Protein AF-A0AAE1Z0Z4-F1 (afdb_monomer_lite)

Radius of gyration: 31.15 Å; chains: 1; bounding box: 117×106×68 Å

pLDDT: mean 84.66, std 21.41, range [21.59, 98.94]

Secondary structure (DSSP, 8-state):
------------------------------------PPPPHHHHHHTTSTTTTTTGGGGGG---SGGGG--TTTTSEEEEE-B----SSSPPTTBHHHHHH-SS-EEEEESS-EEE--SS-EE--SSEEEE-TTS-EEEESS--EEEES-EEEEEES-EEES--PPPSEEEEEETTEEEEE------SEEEES-EEEEEES-EEE--SSEEEEEETT-EEEEEES-EEESEEEEEEE-S-TT-GGGGG-EEEEES-EE-SSEEE-TTEEESSEEEEES-EEE--SS-SEEEESS-EEEEES-EEE--S-GGG-BSEEES-SSSGGGS-EEEES-EEETT-B---B--S-------TTT---PPPGGGHHHHTTT-S-------HHHHTTSPPPPPPPPPP---------------------S--SS-PPPHHHHHHHHHHHHTTT-HHHHHHHHHHTGGGS-HHHHHHHHHHHHHTT-HHHHHHHHHHHHTSTT----HHHHHHHHHHHHHTT-HHHHHHHHHHHHHTT----HHHHHHHHHHHHHHS-HHHHHHHHHHHHTSSSPPPHHHHHHHHHHTTT-HHHHHHHHHHHHHH-TTS------GGG----

Organism: NCBI:txid300844

Structure (mmCIF, N/CA/C/O backbone):
data_AF-A0AAE1Z0Z4-F1
#
_entry.id   AF-A0AAE1Z0Z4-F1
#
loop_
_atom_site.group_PDB
_atom_site.id
_atom_site.type_symbol
_atom_site.label_atom_id
_atom_site.label_alt_id
_atom_site.label_comp_id
_atom_site.label_asym_id
_atom_site.label_entity_id
_atom_site.label_seq_id
_atom_site.pdbx_PDB_ins_code
_atom_site.Cartn_x
_atom_site.Cartn_y
_atom_site.Cartn_z
_atom_site.occupancy
_atom_site.B_iso_or_equiv
_atom_site.auth_seq_id
_atom_site.auth_comp_id
_atom_site.auth_asym_id
_atom_site.auth_atom_id
_atom_site.pdbx_PDB_model_num
ATOM 1 N N . MET A 1 1 ? 76.961 -35.477 -26.055 1.00 37.56 1 MET A N 1
ATOM 2 C CA . MET A 1 1 ? 76.107 -35.063 -24.919 1.00 37.56 1 MET A CA 1
ATOM 3 C C . MET A 1 1 ? 74.680 -35.494 -25.215 1.00 37.56 1 MET A C 1
ATOM 5 O O . MET A 1 1 ? 74.337 -35.605 -26.381 1.00 37.56 1 MET A O 1
ATOM 9 N N . ALA A 1 2 ? 73.952 -35.851 -24.161 1.00 36.44 2 ALA A N 1
ATOM 10 C CA . ALA A 1 2 ? 72.811 -36.762 -24.124 1.00 36.44 2 ALA A CA 1
ATOM 11 C C . ALA A 1 2 ? 71.710 -36.605 -25.200 1.00 36.44 2 ALA A C 1
ATOM 13 O O . ALA A 1 2 ? 71.249 -35.521 -25.535 1.00 36.44 2 ALA A O 1
ATOM 14 N N . SER A 1 3 ? 71.317 -37.786 -25.660 1.00 28.14 3 SER A N 1
ATOM 15 C CA . SER A 1 3 ? 70.206 -38.280 -26.480 1.00 28.14 3 SER A CA 1
ATOM 16 C C . SER A 1 3 ? 68.853 -38.344 -25.705 1.00 28.14 3 SER A C 1
ATOM 18 O O . SER A 1 3 ? 68.892 -38.197 -24.486 1.00 28.14 3 SER A O 1
ATOM 20 N N . PRO A 1 4 ? 67.709 -38.816 -26.271 1.00 47.81 4 PRO A N 1
ATOM 21 C CA . PRO A 1 4 ? 67.048 -38.516 -27.563 1.00 47.81 4 PRO A CA 1
ATOM 22 C C . PRO A 1 4 ? 65.459 -38.517 -27.434 1.00 47.81 4 PRO A C 1
ATOM 24 O O . PRO A 1 4 ? 64.993 -37.959 -26.444 1.00 47.81 4 PRO A O 1
ATOM 27 N N . PRO A 1 5 ? 64.585 -39.014 -28.368 1.00 60.47 5 PRO A N 1
ATOM 28 C CA . PRO A 1 5 ? 63.477 -38.225 -28.962 1.00 60.47 5 PRO A CA 1
ATOM 29 C C . PRO A 1 5 ? 62.092 -38.968 -29.081 1.00 60.47 5 PRO A C 1
ATOM 31 O O . PRO A 1 5 ? 61.876 -39.993 -28.449 1.00 60.47 5 PRO A O 1
ATOM 34 N N . CYS A 1 6 ? 61.220 -38.490 -29.993 1.00 30.12 6 CYS A N 1
ATOM 35 C CA . CYS A 1 6 ? 60.238 -39.229 -30.836 1.00 30.12 6 CYS A CA 1
ATOM 36 C C . CYS A 1 6 ? 58.808 -39.619 -30.346 1.00 30.12 6 CYS A C 1
ATOM 38 O O . CYS A 1 6 ? 58.593 -40.259 -29.327 1.00 30.12 6 CYS A O 1
ATOM 40 N N . LEU A 1 7 ? 57.842 -39.267 -31.215 1.00 31.28 7 LEU A N 1
ATOM 41 C CA . LEU A 1 7 ? 56.470 -39.787 -31.463 1.00 31.28 7 LEU A CA 1
ATOM 42 C C . LEU A 1 7 ? 56.494 -41.253 -32.016 1.00 31.28 7 LEU A C 1
ATOM 44 O O . LEU A 1 7 ? 57.595 -41.699 -32.338 1.00 31.28 7 LEU A O 1
ATOM 48 N N . PRO A 1 8 ? 55.380 -41.936 -32.418 1.00 56.66 8 PRO A N 1
ATOM 49 C CA . PRO A 1 8 ? 53.985 -42.083 -31.919 1.00 56.66 8 PRO A CA 1
ATOM 50 C C . PRO A 1 8 ? 53.390 -43.547 -32.012 1.00 56.66 8 PRO A C 1
ATOM 52 O O . PRO A 1 8 ? 54.039 -44.454 -32.508 1.00 56.66 8 PRO A O 1
ATOM 55 N N . LEU A 1 9 ? 52.094 -43.712 -31.650 1.00 31.94 9 LEU A N 1
ATOM 56 C CA . LEU A 1 9 ? 51.040 -44.623 -32.207 1.00 31.94 9 LEU A CA 1
ATOM 57 C C . LEU A 1 9 ? 51.039 -46.181 -32.012 1.00 31.94 9 LEU A C 1
ATOM 59 O O . LEU A 1 9 ? 51.940 -46.886 -32.437 1.00 31.94 9 LEU A O 1
ATOM 63 N N . ILE A 1 10 ? 49.857 -46.673 -31.566 1.00 34.03 10 ILE A N 1
ATOM 64 C CA . ILE A 1 10 ? 49.138 -47.945 -31.894 1.00 34.03 10 ILE A CA 1
ATOM 65 C C . ILE A 1 10 ? 49.687 -49.268 -31.294 1.00 34.03 10 ILE A C 1
ATOM 67 O O . ILE A 1 10 ? 50.792 -49.685 -31.598 1.00 34.03 10 ILE A O 1
ATOM 71 N N . THR A 1 11 ? 48.902 -50.039 -30.515 1.00 30.62 11 THR A N 1
ATOM 72 C CA . THR A 1 11 ? 47.988 -51.115 -30.989 1.00 30.62 11 THR A CA 1
ATOM 73 C C . THR A 1 11 ? 47.222 -51.795 -29.838 1.00 30.62 11 THR A C 1
ATOM 75 O O . THR A 1 11 ? 47.551 -51.691 -28.664 1.00 30.62 11 THR A O 1
ATOM 78 N N . LEU A 1 12 ? 46.149 -52.450 -30.262 1.00 32.25 12 LEU A N 1
ATOM 79 C CA . LEU A 1 12 ? 44.933 -52.942 -29.639 1.00 32.25 12 LEU A CA 1
ATOM 80 C C . LEU A 1 12 ? 45.045 -54.365 -29.035 1.00 32.25 12 LEU A C 1
ATOM 82 O O . LEU A 1 12 ? 45.770 -55.194 -29.566 1.00 32.25 12 LEU A O 1
ATOM 86 N N . CYS A 1 13 ? 44.191 -54.629 -28.035 1.00 32.25 13 CYS A N 1
ATOM 87 C CA . CYS A 1 13 ? 43.467 -55.877 -27.710 1.00 32.25 13 CYS A CA 1
ATOM 88 C C . CYS A 1 13 ? 44.189 -57.236 -27.615 1.00 32.25 13 CYS A C 1
ATOM 90 O O . CYS A 1 13 ? 44.696 -57.761 -28.598 1.00 32.25 13 CYS A O 1
ATOM 92 N N . LEU A 1 14 ? 43.911 -57.941 -26.510 1.00 30.34 14 LEU A N 1
ATOM 93 C CA . LEU A 1 14 ? 43.464 -59.336 -26.581 1.00 30.34 14 LEU A CA 1
ATOM 94 C C . LEU A 1 14 ? 42.363 -59.610 -25.546 1.00 30.34 14 LEU A C 1
ATOM 96 O O . LEU A 1 14 ? 42.451 -59.259 -24.373 1.00 30.34 14 LEU A O 1
ATOM 100 N N . ILE A 1 15 ? 41.296 -60.184 -26.088 1.00 37.72 15 ILE A N 1
ATOM 101 C CA . ILE A 1 15 ? 39.988 -60.522 -25.535 1.00 37.72 15 ILE A CA 1
ATOM 102 C C . ILE A 1 15 ? 40.049 -61.947 -24.975 1.00 37.72 15 ILE A C 1
ATOM 104 O O . ILE A 1 15 ? 40.681 -62.797 -25.595 1.00 37.72 15 ILE A O 1
ATOM 108 N N . LEU A 1 16 ? 39.293 -62.249 -23.913 1.00 30.61 16 LEU A N 1
ATOM 109 C CA . LEU A 1 16 ? 38.557 -63.518 -23.851 1.00 30.61 16 LEU A CA 1
ATOM 110 C C . LEU A 1 16 ? 37.320 -63.410 -22.953 1.00 30.61 16 LEU A C 1
ATOM 112 O O . LEU A 1 16 ? 37.376 -63.047 -21.783 1.00 30.61 16 LEU A O 1
ATOM 116 N N . VAL A 1 17 ? 36.195 -63.697 -23.602 1.00 39.94 17 VAL A N 1
ATOM 117 C CA . VAL A 1 17 ? 34.806 -63.677 -23.149 1.00 39.94 17 VAL A CA 1
ATOM 118 C C . VAL A 1 17 ? 34.361 -65.116 -22.899 1.00 39.94 17 VAL A C 1
ATOM 120 O O . VAL A 1 17 ? 34.652 -65.990 -23.709 1.00 39.94 17 VAL A O 1
ATOM 123 N N . SER A 1 18 ? 33.595 -65.345 -21.835 1.00 31.91 18 SER A N 1
ATOM 124 C CA . SER A 1 18 ? 32.451 -66.281 -21.745 1.00 31.91 18 SER A CA 1
ATOM 125 C C . SER A 1 18 ? 31.929 -66.233 -20.299 1.00 31.91 18 SER A C 1
ATOM 127 O O . SER A 1 18 ? 32.718 -66.084 -19.378 1.00 31.91 18 SER A O 1
ATOM 129 N N . SER A 1 19 ? 30.645 -66.298 -19.959 1.00 29.97 19 SER A N 1
ATOM 130 C CA . SER A 1 19 ? 29.385 -66.338 -20.700 1.00 29.97 19 SER A CA 1
ATOM 131 C C . SER A 1 19 ? 28.247 -66.092 -19.693 1.00 29.97 19 SER A C 1
ATOM 133 O O . SER A 1 19 ? 28.230 -66.706 -18.633 1.00 29.97 19 SER A O 1
ATOM 135 N N . LEU A 1 20 ? 27.310 -65.215 -20.063 1.00 34.62 20 LEU A N 1
ATOM 136 C CA . LEU A 1 20 ? 25.864 -65.221 -19.780 1.00 34.62 20 LEU A CA 1
ATOM 137 C C . LEU A 1 20 ? 25.326 -65.801 -18.452 1.00 34.62 20 LEU A C 1
ATOM 139 O O . LEU A 1 20 ? 25.150 -67.006 -18.327 1.00 34.62 20 LEU A O 1
ATOM 143 N N . SER A 1 21 ? 24.760 -64.918 -17.623 1.00 28.61 21 SER A N 1
ATOM 144 C CA . SER A 1 21 ? 23.337 -65.006 -17.243 1.00 28.61 21 SER A CA 1
ATOM 145 C C . SER A 1 21 ? 22.847 -63.704 -16.600 1.00 28.61 21 SER A C 1
ATOM 147 O O . SER A 1 21 ? 23.517 -63.109 -15.765 1.00 28.61 21 SER A O 1
ATOM 149 N N . LYS A 1 22 ? 21.662 -63.280 -17.042 1.00 34.66 22 LYS A N 1
ATOM 150 C CA . LYS A 1 22 ? 20.867 -62.116 -16.633 1.00 34.66 22 LYS A CA 1
ATOM 151 C C . LYS A 1 22 ? 20.908 -61.857 -15.117 1.00 34.66 22 LYS A C 1
ATOM 153 O O . LYS A 1 22 ? 20.385 -62.668 -14.360 1.00 34.66 22 LYS A O 1
ATOM 158 N N . LEU A 1 23 ? 21.391 -60.685 -14.699 1.00 27.19 23 LEU A N 1
ATOM 159 C CA . LEU A 1 23 ? 20.916 -60.062 -13.463 1.00 27.19 23 LEU A CA 1
ATOM 160 C C . LEU A 1 23 ? 19.936 -58.958 -13.845 1.00 27.19 23 LEU A C 1
ATOM 162 O O . LEU A 1 23 ? 20.295 -57.921 -14.397 1.00 27.19 23 LEU A O 1
ATOM 166 N N . THR A 1 24 ? 18.670 -59.249 -13.589 1.00 30.38 24 THR A N 1
ATOM 167 C CA . THR A 1 24 ? 17.583 -58.288 -13.479 1.00 30.38 24 THR A CA 1
ATOM 168 C C . THR A 1 24 ? 18.028 -57.094 -12.634 1.00 30.38 24 THR A C 1
ATOM 170 O O . THR A 1 24 ? 18.335 -57.257 -11.454 1.00 30.38 24 THR A O 1
ATOM 173 N N . LEU A 1 25 ? 18.036 -55.898 -13.227 1.00 30.16 25 LEU A N 1
ATOM 174 C CA . LEU A 1 25 ? 17.947 -54.644 -12.483 1.00 30.16 25 LEU A CA 1
ATOM 175 C C . LEU A 1 25 ? 16.568 -54.628 -11.817 1.00 30.16 25 LEU A C 1
ATOM 177 O O . LEU A 1 25 ? 15.576 -54.237 -12.423 1.00 30.16 25 LEU A O 1
ATOM 181 N N . ALA A 1 26 ? 16.504 -55.168 -10.603 1.00 30.86 26 ALA A N 1
ATOM 182 C CA . ALA A 1 26 ? 15.385 -54.951 -9.712 1.00 30.86 26 ALA A CA 1
ATOM 183 C C . ALA A 1 26 ? 15.541 -53.546 -9.125 1.00 30.86 26 ALA A C 1
ATOM 185 O O . ALA A 1 26 ? 16.532 -53.250 -8.455 1.00 30.86 26 ALA A O 1
ATOM 186 N N . ASP A 1 27 ? 14.557 -52.698 -9.411 1.00 40.38 27 ASP A N 1
ATOM 187 C CA . ASP A 1 27 ? 14.292 -51.455 -8.704 1.00 40.38 27 ASP A CA 1
ATOM 188 C C . ASP A 1 27 ? 14.350 -51.685 -7.187 1.00 40.38 27 ASP A C 1
ATOM 190 O O . ASP A 1 27 ? 13.447 -52.283 -6.600 1.00 40.38 27 ASP A O 1
ATOM 194 N N . SER A 1 28 ? 15.394 -51.184 -6.526 1.00 28.38 28 SER A N 1
ATOM 195 C CA . SER A 1 28 ? 15.372 -50.985 -5.078 1.00 28.38 28 SER A CA 1
ATOM 196 C C . SER A 1 28 ? 15.210 -49.496 -4.801 1.00 28.38 28 SER A C 1
ATOM 198 O O . SER A 1 28 ? 16.178 -48.737 -4.712 1.00 28.38 28 SER A O 1
ATOM 200 N N . TYR A 1 29 ? 13.948 -49.094 -4.684 1.00 36.06 29 TYR A N 1
ATOM 201 C CA . TYR A 1 29 ? 13.516 -47.847 -4.074 1.00 36.06 29 TYR A CA 1
ATOM 202 C C . TYR A 1 29 ? 14.124 -47.712 -2.672 1.00 36.06 29 TYR A C 1
ATOM 204 O O . TYR A 1 29 ? 13.582 -48.217 -1.693 1.00 36.06 29 TYR A O 1
ATOM 212 N N . TYR A 1 30 ? 15.233 -46.986 -2.562 1.00 28.08 30 TYR A N 1
ATOM 213 C CA . TYR A 1 30 ? 15.631 -46.358 -1.308 1.00 28.08 30 TYR A CA 1
ATOM 214 C C . TYR A 1 30 ? 15.064 -44.940 -1.305 1.00 28.08 30 TYR A C 1
ATOM 216 O O . TYR A 1 30 ? 15.705 -43.987 -1.735 1.00 28.08 30 TYR A O 1
ATOM 224 N N . THR A 1 31 ? 13.814 -44.809 -0.862 1.00 30.30 31 THR A N 1
ATOM 225 C CA . THR A 1 31 ? 13.204 -43.526 -0.499 1.00 30.30 31 THR A CA 1
ATOM 226 C C . THR A 1 31 ? 13.757 -43.065 0.850 1.00 30.30 31 THR A C 1
ATOM 228 O O . THR A 1 31 ? 13.463 -43.710 1.863 1.00 30.30 31 THR A O 1
ATOM 231 N N . PRO A 1 32 ? 14.491 -41.940 0.934 1.00 34.34 32 PRO A N 1
ATOM 232 C CA . PRO A 1 32 ? 14.769 -41.307 2.211 1.00 34.34 32 PRO A CA 1
ATOM 233 C C . PRO A 1 32 ? 13.482 -40.630 2.693 1.00 34.34 32 PRO A C 1
ATOM 235 O O . PRO A 1 32 ? 13.057 -39.590 2.192 1.00 34.34 32 PRO A O 1
ATOM 238 N N . SER A 1 33 ? 12.837 -41.248 3.674 1.00 41.72 33 SER A N 1
ATOM 239 C CA . SER A 1 33 ? 11.755 -40.653 4.450 1.00 41.72 33 SER A CA 1
ATOM 240 C C . SER A 1 33 ? 12.319 -39.556 5.367 1.00 41.72 33 SER A C 1
ATOM 242 O O . SER A 1 33 ? 12.713 -39.845 6.491 1.00 41.72 33 SER A O 1
ATOM 244 N N . THR A 1 34 ? 12.370 -38.310 4.884 1.00 39.12 34 THR A N 1
ATOM 245 C CA . THR A 1 34 ? 11.973 -37.071 5.594 1.00 39.12 34 THR A CA 1
ATOM 246 C C . THR A 1 34 ? 11.937 -35.917 4.576 1.00 39.12 34 THR A C 1
ATOM 248 O O . THR A 1 34 ? 12.962 -35.453 4.088 1.00 39.12 34 THR A O 1
ATOM 251 N N . ASN A 1 35 ? 10.739 -35.444 4.217 1.00 45.28 35 ASN A N 1
ATOM 252 C CA . ASN A 1 35 ? 10.547 -34.258 3.370 1.00 45.28 35 ASN A CA 1
ATOM 253 C C . ASN A 1 35 ? 11.034 -32.992 4.107 1.00 45.28 35 ASN A C 1
ATOM 255 O O . ASN A 1 35 ? 10.238 -32.306 4.750 1.00 45.28 35 ASN A O 1
ATOM 259 N N . ASN A 1 36 ? 12.325 -32.655 4.023 1.00 59.00 36 ASN A N 1
ATOM 260 C CA . ASN A 1 36 ? 12.825 -31.363 4.499 1.00 59.00 36 ASN A CA 1
ATOM 261 C C . ASN A 1 36 ? 12.374 -30.258 3.537 1.00 59.00 36 ASN A C 1
ATOM 263 O O . ASN A 1 36 ? 13.028 -29.948 2.541 1.00 59.00 36 ASN A O 1
ATOM 267 N N . LYS A 1 37 ? 11.210 -29.680 3.831 1.00 75.94 37 LYS A N 1
ATOM 268 C CA . LYS A 1 37 ? 10.644 -28.549 3.100 1.00 75.94 37 LYS A CA 1
ATOM 269 C C . LYS A 1 37 ? 11.584 -27.343 3.186 1.00 75.94 37 LYS A C 1
ATOM 271 O O . LYS A 1 37 ? 11.932 -26.906 4.280 1.00 75.94 37 LYS A O 1
ATOM 276 N N . VAL A 1 38 ? 11.982 -26.796 2.038 1.00 89.25 38 VAL A N 1
ATOM 277 C CA . VAL A 1 38 ? 12.813 -25.585 1.979 1.00 89.25 38 VAL A CA 1
ATOM 278 C C . VAL A 1 38 ? 11.968 -24.383 2.400 1.00 89.25 38 VAL A C 1
ATOM 280 O O . VAL A 1 38 ? 10.986 -24.059 1.737 1.00 89.25 38 VAL A O 1
ATOM 283 N N . LEU A 1 39 ? 12.352 -23.722 3.492 1.00 93.81 39 LEU A N 1
ATOM 284 C CA . LEU A 1 39 ? 11.720 -22.491 3.970 1.00 93.81 39 LEU A CA 1
ATOM 285 C C . LEU A 1 39 ? 12.553 -21.275 3.559 1.00 93.81 39 LEU A C 1
ATOM 287 O O . LEU A 1 39 ? 13.785 -21.315 3.583 1.00 93.81 39 LEU A O 1
ATOM 291 N N . ASN A 1 40 ? 11.881 -20.183 3.205 1.00 96.81 40 ASN A N 1
ATOM 292 C CA . ASN A 1 40 ? 12.543 -18.901 2.977 1.00 96.81 40 ASN A CA 1
ATOM 293 C C . ASN A 1 40 ? 12.949 -18.235 4.318 1.00 96.81 40 ASN A C 1
ATOM 295 O O . ASN A 1 40 ? 12.543 -18.704 5.385 1.00 96.81 40 ASN A O 1
ATOM 299 N N . PRO A 1 41 ? 13.762 -17.159 4.305 1.00 97.38 41 PRO A N 1
ATOM 300 C CA . PRO A 1 41 ? 14.247 -16.512 5.527 1.00 97.38 41 PRO A CA 1
ATOM 301 C C . PRO A 1 41 ? 13.152 -16.092 6.519 1.00 97.38 41 PRO A C 1
ATOM 303 O O . PRO A 1 41 ? 13.332 -16.293 7.720 1.00 97.38 41 PRO A O 1
ATOM 306 N N . ILE A 1 42 ? 12.016 -15.571 6.041 1.00 97.81 42 ILE A N 1
ATOM 307 C CA . ILE A 1 42 ? 10.892 -15.160 6.897 1.00 97.81 42 ILE A CA 1
ATOM 308 C C . ILE A 1 42 ? 10.282 -16.391 7.565 1.00 97.81 42 ILE A C 1
ATOM 310 O O . ILE A 1 42 ? 10.180 -16.473 8.790 1.00 97.81 42 ILE A O 1
ATOM 314 N N . ASP A 1 43 ? 9.938 -17.387 6.759 1.00 96.19 43 ASP A N 1
ATOM 315 C CA . ASP A 1 43 ? 9.257 -18.594 7.213 1.00 96.19 43 ASP A CA 1
ATOM 316 C C . ASP A 1 43 ? 10.129 -19.428 8.146 1.00 96.19 43 ASP A C 1
ATOM 318 O O . ASP A 1 43 ? 9.661 -19.923 9.169 1.00 96.19 43 ASP A O 1
ATOM 322 N N . SER A 1 44 ? 11.422 -19.538 7.843 1.00 94.75 44 SER A N 1
ATOM 323 C CA . SER A 1 44 ? 12.385 -20.263 8.675 1.00 94.75 44 SER A CA 1
ATOM 324 C C . SER A 1 44 ? 12.517 -19.678 10.087 1.00 94.75 44 SER A C 1
ATOM 326 O O . SER A 1 44 ? 12.777 -20.420 11.032 1.00 94.75 44 SER A O 1
ATOM 328 N N . CYS A 1 45 ? 12.278 -18.373 10.266 1.00 95.00 45 CYS A N 1
ATOM 329 C CA . CYS A 1 45 ? 12.400 -17.696 11.557 1.00 95.00 45 CYS A CA 1
ATOM 330 C C . CYS A 1 45 ? 11.312 -18.114 12.567 1.00 95.00 45 CYS A C 1
ATOM 332 O O . CYS A 1 45 ? 11.591 -18.221 13.770 1.00 95.00 45 CYS A O 1
ATOM 334 N N . TRP A 1 46 ? 10.089 -18.399 12.098 1.00 92.88 46 TRP A N 1
ATOM 335 C CA . TRP A 1 46 ? 8.967 -18.754 12.977 1.00 92.88 46 TRP A CA 1
ATOM 336 C C . TRP A 1 46 ? 8.387 -20.154 12.738 1.00 92.88 46 TRP A C 1
ATOM 338 O O . TRP A 1 46 ? 8.040 -20.816 13.713 1.00 92.88 46 TRP A O 1
ATOM 348 N N . ARG A 1 47 ? 8.313 -20.648 11.493 1.00 89.38 47 ARG A N 1
ATOM 349 C CA . ARG A 1 47 ? 7.706 -21.957 11.159 1.00 89.38 47 ARG A CA 1
ATOM 350 C C . ARG A 1 47 ? 8.593 -23.141 11.504 1.00 89.38 47 ARG A C 1
ATOM 352 O O . ARG A 1 47 ? 8.080 -24.236 11.705 1.00 89.38 47 ARG A O 1
ATOM 359 N N . ALA A 1 48 ? 9.904 -22.929 11.613 1.00 83.06 48 ALA A N 1
ATOM 360 C CA . ALA A 1 48 ? 10.818 -23.958 12.105 1.00 83.06 48 ALA A CA 1
ATOM 361 C C . ALA A 1 48 ? 10.530 -24.341 13.571 1.00 83.06 48 ALA A C 1
ATOM 363 O O . ALA A 1 48 ? 10.970 -25.388 14.038 1.00 83.06 48 ALA A O 1
ATOM 364 N N . LYS A 1 49 ? 9.777 -23.507 14.301 1.00 81.19 49 LYS A N 1
ATOM 365 C CA . LYS A 1 49 ? 9.351 -23.765 15.675 1.00 81.19 49 LYS A CA 1
ATOM 366 C C . LYS A 1 49 ? 7.921 -24.310 15.658 1.00 81.19 49 LYS A C 1
ATOM 368 O O . LYS A 1 49 ? 6.999 -23.658 15.173 1.00 81.19 49 LYS A O 1
ATOM 373 N N . SER A 1 50 ? 7.706 -25.486 16.241 1.00 76.00 50 SER A N 1
ATOM 374 C CA . SER A 1 50 ? 6.379 -26.124 16.306 1.00 76.00 50 SER A CA 1
ATOM 375 C C . SER A 1 50 ? 5.390 -25.406 17.238 1.00 76.00 50 SER A C 1
ATOM 377 O O . SER A 1 50 ? 4.189 -25.661 17.183 1.00 76.00 50 SER A O 1
ATOM 379 N N . ASN A 1 51 ? 5.866 -24.476 18.070 1.00 81.62 51 ASN A N 1
ATOM 380 C CA . ASN A 1 51 ? 5.100 -23.809 19.123 1.00 81.62 51 ASN A CA 1
ATOM 381 C C . ASN A 1 51 ? 4.448 -22.480 18.692 1.00 81.62 51 ASN A C 1
ATOM 383 O O . 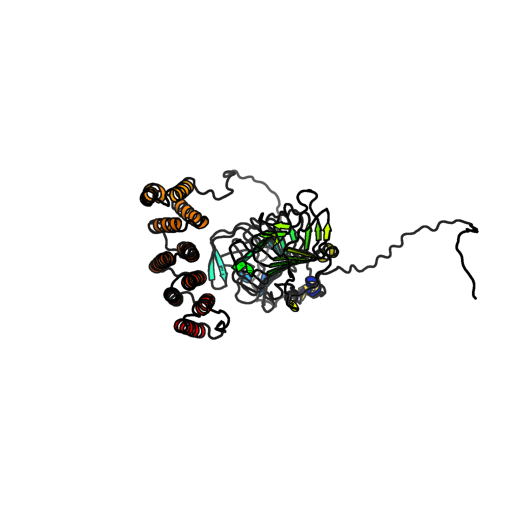ASN A 1 51 ? 4.129 -21.647 19.544 1.00 81.62 51 ASN A O 1
ATOM 387 N N . TRP A 1 52 ? 4.240 -22.263 17.389 1.00 85.06 52 TRP A N 1
ATOM 388 C CA . TRP A 1 52 ? 3.668 -21.018 16.859 1.00 85.06 52 TRP A CA 1
ATOM 389 C C . TRP A 1 52 ? 2.336 -20.642 17.531 1.00 85.06 52 TRP A C 1
ATOM 391 O O . TRP A 1 52 ? 2.079 -19.463 17.745 1.00 85.06 52 TRP A O 1
ATOM 401 N N . ALA A 1 53 ? 1.500 -21.621 17.899 1.00 84.50 53 ALA A N 1
ATOM 402 C CA . ALA A 1 53 ? 0.186 -21.369 18.492 1.00 84.50 53 ALA A CA 1
ATOM 403 C C . ALA A 1 53 ? 0.285 -20.787 19.908 1.00 84.50 53 ALA A C 1
ATOM 405 O O . ALA A 1 53 ? -0.453 -19.867 20.254 1.00 84.50 53 ALA A O 1
ATOM 406 N N . THR A 1 54 ? 1.237 -21.279 20.702 1.00 85.44 54 THR A N 1
ATOM 407 C CA . THR A 1 54 ? 1.545 -20.765 22.045 1.00 85.44 54 THR A CA 1
ATOM 408 C C . THR A 1 54 ? 2.461 -19.539 22.006 1.00 85.44 54 THR A C 1
ATOM 410 O O . THR A 1 54 ? 2.570 -18.824 22.994 1.00 85.44 54 THR A O 1
ATOM 413 N N . ASN A 1 55 ? 3.116 -19.271 20.870 1.00 88.88 55 ASN A N 1
ATOM 414 C CA . ASN A 1 55 ? 4.042 -18.154 20.680 1.00 88.88 55 ASN A CA 1
ATOM 415 C C . ASN A 1 55 ? 3.739 -17.361 19.397 1.00 88.88 55 ASN A C 1
ATOM 417 O O . ASN A 1 55 ? 4.621 -17.086 18.579 1.00 88.88 55 ASN A O 1
ATOM 421 N N . ARG A 1 56 ? 2.467 -16.989 19.205 1.00 93.12 56 ARG A N 1
ATOM 422 C CA . ARG A 1 56 ? 1.995 -16.326 17.973 1.00 93.12 56 ARG A CA 1
ATOM 423 C C . ARG A 1 56 ? 2.793 -15.072 17.636 1.00 93.12 56 ARG A C 1
ATOM 425 O O . ARG A 1 56 ? 3.096 -14.831 16.468 1.00 93.12 56 ARG A O 1
ATOM 432 N N . ARG A 1 57 ? 3.148 -14.314 18.672 1.00 95.31 57 ARG A N 1
ATOM 433 C CA . ARG A 1 57 ? 3.788 -12.997 18.592 1.00 95.31 57 ARG A CA 1
ATOM 434 C C . ARG A 1 57 ? 5.236 -13.041 18.116 1.00 95.31 57 ARG A C 1
ATOM 436 O O . ARG A 1 57 ? 5.721 -12.024 17.635 1.00 95.31 57 ARG A O 1
ATOM 443 N N . ALA A 1 58 ? 5.898 -14.201 18.175 1.00 93.50 58 ALA A N 1
ATOM 444 C CA . ALA A 1 58 ? 7.242 -14.367 17.619 1.00 93.50 58 ALA A CA 1
ATOM 445 C C . ALA A 1 58 ? 7.301 -14.100 16.106 1.00 93.50 58 ALA A C 1
ATOM 447 O O . ALA A 1 58 ? 8.365 -13.772 15.593 1.00 93.50 58 ALA A O 1
ATOM 448 N N . LEU A 1 59 ? 6.164 -14.189 15.402 1.00 96.62 59 LEU A N 1
ATOM 449 C CA . LEU A 1 59 ? 6.062 -13.799 13.995 1.00 96.62 59 LEU A CA 1
ATOM 450 C C . LEU A 1 59 ? 6.559 -12.364 13.760 1.00 96.62 59 LEU A C 1
ATOM 452 O O . LEU A 1 59 ? 7.278 -12.134 12.795 1.00 96.62 59 LEU A O 1
ATOM 456 N N . ALA A 1 60 ? 6.234 -11.418 14.649 1.00 97.00 60 ALA A N 1
ATOM 457 C CA . ALA A 1 60 ? 6.586 -10.004 14.485 1.00 97.00 60 ALA A CA 1
ATOM 458 C C . ALA A 1 60 ? 8.105 -9.737 14.485 1.00 97.00 60 ALA A C 1
ATOM 460 O O . ALA A 1 60 ? 8.540 -8.669 14.073 1.00 97.00 60 ALA A O 1
ATOM 461 N N . ASP A 1 61 ? 8.924 -10.708 14.898 1.00 96.12 61 ASP A N 1
ATOM 462 C CA . ASP A 1 61 ? 10.386 -10.611 14.840 1.00 96.12 61 ASP A CA 1
ATOM 463 C C . ASP A 1 61 ? 10.977 -11.087 13.505 1.00 96.12 61 ASP A C 1
ATOM 465 O O . ASP A 1 61 ? 12.174 -10.915 13.261 1.00 96.12 61 ASP A O 1
ATOM 469 N N . CYS A 1 62 ? 10.155 -11.663 12.626 1.00 97.88 62 CYS A N 1
ATOM 470 C CA . CYS A 1 62 ? 10.601 -12.385 11.436 1.00 97.88 62 CYS A CA 1
ATOM 471 C C . CYS A 1 62 ? 10.491 -11.601 10.125 1.00 97.88 62 CYS A C 1
ATOM 473 O O . CYS A 1 62 ? 10.973 -12.087 9.102 1.00 97.88 62 CYS A O 1
ATOM 475 N N . ALA A 1 63 ? 9.925 -10.390 10.146 1.00 98.31 63 ALA A N 1
ATOM 476 C CA . ALA A 1 63 ? 9.949 -9.499 8.991 1.00 98.31 63 ALA A CA 1
ATOM 477 C C . ALA A 1 63 ? 11.392 -9.265 8.506 1.00 98.31 63 ALA A C 1
ATOM 479 O O . ALA A 1 63 ? 12.347 -9.302 9.292 1.00 98.31 63 ALA A O 1
ATOM 480 N N . VAL A 1 64 ? 11.546 -8.989 7.214 1.00 98.69 64 VAL A N 1
ATOM 481 C CA . VAL A 1 64 ? 12.803 -8.572 6.570 1.00 98.69 64 VAL A CA 1
ATOM 482 C C . VAL A 1 64 ? 12.523 -7.386 5.648 1.00 98.69 64 VAL A C 1
ATOM 484 O O . VAL A 1 64 ? 11.365 -7.037 5.424 1.00 98.69 64 VAL A O 1
ATOM 487 N N . GLY A 1 65 ? 13.561 -6.773 5.081 1.00 98.75 65 GLY A N 1
ATOM 488 C CA . GLY A 1 65 ? 13.405 -5.649 4.161 1.00 98.75 65 GLY A CA 1
ATOM 489 C C . GLY A 1 65 ? 12.978 -4.359 4.857 1.00 98.75 65 GLY A C 1
ATOM 490 O O . GLY A 1 65 ? 13.194 -4.189 6.055 1.00 98.75 65 GLY A O 1
ATOM 491 N N . PHE A 1 66 ? 12.390 -3.424 4.114 1.00 98.81 66 PHE A N 1
ATOM 492 C CA . PHE A 1 66 ? 12.061 -2.099 4.640 1.00 98.81 66 PHE A CA 1
ATOM 493 C C . PHE A 1 66 ? 11.012 -2.139 5.758 1.00 98.81 66 PHE A C 1
ATOM 495 O O . PHE A 1 66 ? 11.138 -1.369 6.705 1.00 98.81 66 PHE A O 1
ATOM 502 N N . GLY A 1 67 ? 10.062 -3.079 5.715 1.00 98.38 67 GLY A N 1
ATOM 503 C CA . GLY A 1 67 ? 9.065 -3.313 6.767 1.00 98.38 67 GLY A CA 1
ATOM 504 C C . GLY A 1 67 ? 9.572 -4.072 7.998 1.00 98.38 67 GLY A C 1
ATOM 505 O O . GLY A 1 67 ? 8.763 -4.493 8.818 1.00 98.38 67 GLY A O 1
ATOM 506 N N . LYS A 1 68 ? 10.892 -4.261 8.170 1.00 98.31 68 LYS A N 1
ATOM 507 C CA . LYS A 1 68 ? 11.490 -4.987 9.314 1.00 98.31 68 LYS A CA 1
ATOM 508 C C . LYS A 1 68 ? 10.981 -4.522 10.685 1.00 98.31 68 LYS A C 1
ATOM 510 O O . LYS A 1 68 ? 10.905 -5.327 11.609 1.00 98.31 68 LYS A O 1
ATOM 515 N N . ASN A 1 69 ? 10.678 -3.234 10.817 1.00 96.31 69 ASN A N 1
ATOM 516 C CA . ASN A 1 69 ? 10.283 -2.612 12.078 1.00 96.31 69 ASN A CA 1
ATOM 517 C C . ASN A 1 69 ? 8.766 -2.682 12.340 1.00 96.31 69 ASN A C 1
ATOM 519 O O . ASN A 1 69 ? 8.295 -2.166 13.354 1.00 96.31 69 ASN A O 1
ATOM 523 N N . ALA A 1 70 ? 7.984 -3.310 11.458 1.00 97.75 70 ALA A N 1
ATOM 524 C CA . ALA A 1 70 ? 6.560 -3.533 11.669 1.00 97.75 70 ALA A CA 1
ATOM 525 C C . ALA A 1 70 ? 6.345 -4.519 12.831 1.00 97.75 70 ALA A C 1
ATOM 527 O O . ALA A 1 70 ? 6.348 -5.732 12.643 1.00 97.75 70 ALA A O 1
ATOM 528 N N . ILE A 1 71 ? 6.166 -4.002 14.050 1.00 95.31 71 ILE A N 1
ATOM 529 C CA . ILE A 1 71 ? 5.960 -4.828 15.251 1.00 95.31 71 ILE A CA 1
ATOM 530 C C . ILE A 1 71 ? 4.492 -5.199 15.487 1.00 95.31 71 ILE A C 1
ATOM 532 O O . ILE A 1 71 ? 4.204 -6.058 16.325 1.00 95.31 71 ILE A O 1
ATOM 536 N N . GLY A 1 72 ? 3.556 -4.569 14.772 1.00 98.25 72 GLY A N 1
ATOM 537 C CA . GLY A 1 72 ? 2.134 -4.852 14.922 1.00 98.25 72 GLY A CA 1
ATOM 538 C C . GLY A 1 72 ? 1.653 -4.689 16.365 1.00 98.25 72 GLY A C 1
ATOM 539 O O . GLY A 1 72 ? 2.081 -3.804 17.106 1.00 98.25 72 GLY A O 1
ATOM 540 N N . GLY A 1 73 ? 0.800 -5.614 16.796 1.00 95.62 73 GLY A N 1
ATOM 541 C CA . GLY A 1 73 ? 0.303 -5.712 18.166 1.00 95.62 73 GLY A CA 1
ATOM 542 C C . GLY A 1 73 ? 1.149 -6.579 19.099 1.00 95.62 73 GLY A C 1
ATOM 543 O O . GLY A 1 73 ? 0.603 -7.106 20.069 1.00 95.62 73 GLY A O 1
ATOM 544 N N . LYS A 1 74 ? 2.448 -6.789 18.825 1.00 95.94 74 LYS A N 1
ATOM 545 C CA . LYS A 1 74 ? 3.321 -7.729 19.567 1.00 95.94 74 LYS A CA 1
ATOM 546 C C . LYS A 1 74 ? 3.225 -7.593 21.093 1.00 95.94 74 LYS A C 1
ATOM 548 O O . LYS A 1 74 ? 3.116 -8.597 21.799 1.00 95.94 74 LYS A O 1
ATOM 553 N N . PHE A 1 75 ? 3.236 -6.363 21.599 1.00 92.00 75 PHE A N 1
ATOM 554 C CA . PHE A 1 75 ? 3.193 -6.060 23.038 1.00 92.00 75 PHE A CA 1
ATOM 555 C C . PHE A 1 75 ? 1.772 -5.823 23.577 1.00 92.00 75 PHE A C 1
ATOM 557 O O . PHE A 1 75 ? 1.595 -5.409 24.717 1.00 92.00 75 PHE A O 1
ATOM 564 N N . GLY A 1 76 ? 0.753 -6.087 22.758 1.00 92.12 76 GLY A N 1
ATOM 565 C CA . GLY A 1 76 ? -0.653 -5.874 23.078 1.00 92.12 76 GLY A CA 1
ATOM 566 C C . GLY A 1 76 ? -1.328 -7.021 23.815 1.00 92.12 76 GLY A C 1
ATOM 567 O O . GLY A 1 76 ? -0.732 -8.064 24.078 1.00 92.12 76 GLY A O 1
ATOM 568 N N . ALA A 1 77 ? -2.615 -6.865 24.111 1.00 94.50 77 ALA A N 1
ATOM 569 C CA . ALA A 1 77 ? -3.455 -7.994 24.504 1.00 94.50 77 ALA A CA 1
ATOM 570 C C . ALA A 1 77 ? -3.846 -8.822 23.268 1.00 94.50 77 ALA A C 1
ATOM 572 O O . ALA A 1 77 ? -3.858 -8.318 22.142 1.00 94.50 77 ALA A O 1
ATOM 573 N N . THR A 1 78 ? -4.164 -10.099 23.472 1.00 97.88 78 THR A N 1
ATOM 574 C CA . THR A 1 78 ? -4.789 -10.902 22.416 1.00 97.88 78 THR A CA 1
ATOM 575 C C . THR A 1 78 ? -6.274 -10.562 22.366 1.00 97.88 78 THR A C 1
ATOM 577 O O . THR A 1 78 ? -6.945 -10.606 23.395 1.00 97.88 78 THR A O 1
ATOM 580 N N . TYR A 1 79 ? -6.785 -10.240 21.181 1.00 98.50 79 TYR A N 1
ATOM 581 C CA . TYR A 1 79 ? -8.207 -10.022 20.937 1.00 98.50 79 TYR A CA 1
ATOM 582 C C . TYR A 1 79 ? -8.741 -11.130 20.035 1.00 98.50 79 TYR A C 1
ATOM 584 O O . TYR A 1 79 ? -8.134 -11.422 19.008 1.00 98.50 79 TYR A O 1
ATOM 592 N N . VAL A 1 80 ? -9.876 -11.732 20.389 1.00 98.62 80 VAL A N 1
ATOM 593 C CA . VAL A 1 80 ? -10.476 -12.819 19.606 1.00 98.62 80 VAL A CA 1
ATOM 594 C C . VAL A 1 80 ? -11.741 -12.322 18.914 1.00 98.62 80 VAL A C 1
ATOM 596 O O . VAL A 1 80 ? -12.737 -12.013 19.567 1.00 98.62 80 VAL A O 1
ATOM 599 N N . VAL A 1 81 ? -11.716 -12.280 17.583 1.00 98.81 81 VAL A N 1
ATOM 600 C CA . VAL A 1 81 ? -12.900 -12.023 16.760 1.00 98.81 81 VAL A CA 1
ATOM 601 C C . VAL A 1 81 ? -13.786 -13.264 16.782 1.00 98.81 81 VAL A C 1
ATOM 603 O O . VAL A 1 81 ? -13.365 -14.365 16.415 1.00 98.81 81 VAL A O 1
ATOM 606 N N . THR A 1 82 ? -15.021 -13.081 17.230 1.00 98.56 82 THR A N 1
ATOM 607 C CA . THR A 1 82 ? -16.040 -14.132 17.377 1.00 98.56 82 THR A CA 1
ATOM 608 C C . THR A 1 82 ? -17.258 -13.883 16.492 1.00 98.56 82 THR A C 1
ATOM 610 O O . THR A 1 82 ? -17.979 -14.829 16.164 1.00 98.56 82 THR A O 1
ATOM 613 N N . ASP A 1 83 ? -17.452 -12.635 16.065 1.00 98.38 83 ASP A N 1
ATOM 614 C CA . ASP A 1 83 ? -18.598 -12.175 15.293 1.00 98.38 83 ASP A CA 1
ATOM 615 C C . ASP A 1 83 ? -18.131 -11.554 13.959 1.00 98.38 83 ASP A C 1
ATOM 617 O O . ASP A 1 83 ? -17.378 -10.576 13.977 1.00 98.38 83 ASP A O 1
ATOM 621 N N . PRO A 1 84 ? -18.551 -12.101 12.800 1.00 98.44 84 PRO A N 1
ATOM 622 C CA . PRO A 1 84 ? -18.176 -11.579 11.487 1.00 98.44 84 PRO A CA 1
ATOM 623 C C . PRO A 1 84 ? -19.026 -10.384 11.026 1.00 98.44 84 PRO A C 1
ATOM 625 O O . PRO A 1 84 ? -18.807 -9.877 9.926 1.00 98.44 84 PRO A O 1
ATOM 628 N N . SER A 1 85 ? -20.029 -9.964 11.806 1.00 98.50 85 SER A N 1
ATOM 629 C CA . SER A 1 85 ? -20.862 -8.812 11.466 1.00 98.50 85 SER A CA 1
ATOM 630 C C . SER A 1 85 ? -20.074 -7.506 11.512 1.00 98.50 85 SER A C 1
ATOM 632 O O . SER A 1 85 ? -19.098 -7.355 12.248 1.00 98.50 85 SER A O 1
ATOM 634 N N . ASP A 1 86 ? -20.538 -6.546 10.717 1.00 98.44 86 ASP A N 1
ATOM 635 C CA . ASP A 1 86 ? -19.949 -5.219 10.638 1.00 98.44 86 ASP A CA 1
ATOM 636 C C . ASP A 1 86 ? -21.006 -4.134 10.873 1.00 98.44 86 ASP A C 1
ATOM 638 O O . ASP A 1 86 ? -22.103 -4.162 10.296 1.00 98.44 86 ASP A O 1
ATOM 642 N N . ASP A 1 87 ? -20.655 -3.166 11.711 1.00 98.06 87 ASP A N 1
ATOM 643 C CA . ASP A 1 87 ? -21.334 -1.880 11.837 1.00 98.06 87 ASP A CA 1
ATOM 644 C C . ASP A 1 87 ? -20.261 -0.796 11.698 1.00 98.06 87 ASP A C 1
ATOM 646 O O . ASP A 1 87 ? -19.435 -0.663 12.600 1.00 98.06 87 ASP A O 1
ATOM 650 N N . PRO A 1 88 ? -20.235 -0.048 10.580 1.00 97.19 88 PRO A N 1
ATOM 651 C CA . PRO A 1 88 ? -19.206 0.947 10.332 1.00 97.19 88 PRO A CA 1
ATOM 652 C C . PRO A 1 88 ? -19.129 2.032 11.394 1.00 97.19 88 PRO A C 1
ATOM 654 O O . PRO A 1 88 ? -18.026 2.451 11.714 1.00 97.19 88 PRO A O 1
ATOM 657 N N . ALA A 1 89 ? -20.262 2.477 11.940 1.00 96.81 89 ALA A N 1
ATOM 658 C CA . ALA A 1 89 ? -20.328 3.636 12.826 1.00 96.81 89 ALA A CA 1
ATOM 659 C C . ALA A 1 89 ? -20.364 3.256 14.311 1.00 96.81 89 ALA A C 1
ATOM 661 O O . ALA A 1 89 ? -20.014 4.077 15.155 1.00 96.81 89 ALA A O 1
ATOM 662 N N . LYS A 1 90 ? -20.828 2.043 14.635 1.00 97.12 90 LYS A N 1
ATOM 663 C CA . LYS A 1 90 ? -20.953 1.536 16.011 1.00 97.12 90 LYS A CA 1
ATOM 664 C C . LYS A 1 90 ? -20.499 0.073 16.118 1.00 97.12 90 LYS A C 1
ATOM 666 O O . LYS A 1 90 ? -21.296 -0.791 16.498 1.00 97.12 90 LYS A O 1
ATOM 671 N N . PRO A 1 91 ? -19.239 -0.246 15.774 1.00 97.81 91 PRO A N 1
ATOM 672 C CA . PRO A 1 91 ? -18.691 -1.580 15.955 1.00 97.81 91 PRO A CA 1
ATOM 673 C C . PRO A 1 91 ? -18.843 -2.058 17.400 1.00 97.81 91 PRO A C 1
ATOM 675 O O . PRO A 1 91 ? -18.492 -1.365 18.353 1.00 97.81 91 PRO A O 1
ATOM 678 N N . LYS A 1 92 ? -19.333 -3.285 17.567 1.00 97.62 92 LYS A N 1
ATOM 679 C CA . LYS A 1 92 ? -19.508 -3.915 18.880 1.00 97.62 92 LYS A CA 1
ATOM 680 C C . LYS A 1 92 ? -18.324 -4.827 19.234 1.00 97.62 92 LYS A C 1
ATOM 682 O O . LYS A 1 92 ? -17.713 -5.402 18.323 1.00 97.62 92 LYS A O 1
ATOM 687 N N . PRO A 1 93 ? -18.019 -5.029 20.530 1.00 98.50 93 PRO A N 1
ATOM 688 C CA . PRO A 1 93 ? -17.072 -6.052 20.961 1.00 98.50 93 PRO A CA 1
ATOM 689 C C . PRO A 1 93 ? -17.390 -7.430 20.353 1.00 98.50 93 PRO A C 1
ATOM 691 O O . PRO A 1 93 ? -18.549 -7.777 20.141 1.00 98.50 93 PRO A O 1
ATOM 694 N N . GLY A 1 94 ? -16.352 -8.206 20.053 1.00 98.25 94 GLY A N 1
ATOM 695 C CA . GLY A 1 94 ? -16.403 -9.459 19.302 1.00 98.25 94 GLY A CA 1
ATOM 696 C C . GLY A 1 94 ? -16.160 -9.312 17.795 1.00 98.25 94 GLY A C 1
ATOM 697 O O . GLY A 1 94 ? -15.822 -10.312 17.161 1.00 98.25 94 GLY A O 1
ATOM 698 N N . THR A 1 95 ? -16.281 -8.107 17.223 1.00 98.88 95 THR A N 1
ATOM 699 C CA . THR A 1 95 ? -16.101 -7.858 15.776 1.00 98.88 95 THR A CA 1
ATOM 700 C C . THR A 1 95 ? -14.677 -7.442 15.409 1.00 98.88 95 THR A C 1
ATOM 702 O O . THR A 1 95 ? -13.938 -6.889 16.229 1.00 98.88 95 THR A O 1
ATOM 705 N N . LEU A 1 96 ? -14.293 -7.661 14.144 1.00 98.81 96 LEU A N 1
ATOM 706 C CA . LEU A 1 96 ? -12.995 -7.216 13.625 1.00 98.81 96 LEU A CA 1
ATOM 707 C C . LEU A 1 96 ? -12.858 -5.689 13.675 1.00 98.81 96 LEU A C 1
ATOM 709 O O . LEU A 1 96 ? -11.829 -5.197 14.135 1.00 98.81 96 LEU A O 1
ATOM 713 N N . ARG A 1 97 ? -13.894 -4.941 13.260 1.00 98.69 97 ARG A N 1
ATOM 714 C CA . ARG A 1 97 ? -13.861 -3.472 13.266 1.00 98.69 97 ARG A CA 1
ATOM 715 C C . ARG A 1 97 ? -13.615 -2.915 14.655 1.00 98.69 97 ARG A C 1
ATOM 717 O O . ARG A 1 97 ? -12.746 -2.067 14.806 1.00 98.69 97 ARG A O 1
ATOM 724 N N . TYR A 1 98 ? -14.307 -3.434 15.670 1.00 98.75 98 TYR A N 1
ATOM 725 C CA . TYR A 1 98 ? -14.064 -3.002 17.044 1.00 98.75 98 TYR A CA 1
ATOM 726 C C . TYR A 1 98 ? -12.600 -3.206 17.435 1.00 98.75 98 TYR A C 1
ATOM 728 O O . TYR A 1 98 ? -12.007 -2.324 18.044 1.00 98.75 98 TYR A O 1
ATOM 736 N N . ALA A 1 99 ? -12.003 -4.344 17.077 1.00 98.62 99 ALA A N 1
ATOM 737 C CA . ALA A 1 99 ? -10.631 -4.674 17.445 1.00 98.62 99 ALA A CA 1
ATOM 738 C C . ALA A 1 99 ? -9.594 -3.741 16.799 1.00 98.62 99 ALA A C 1
ATOM 740 O O . ALA A 1 99 ? -8.693 -3.247 17.478 1.00 98.62 99 ALA A O 1
ATOM 741 N N . VAL A 1 100 ? -9.703 -3.492 15.492 1.00 98.62 100 VAL A N 1
ATOM 742 C CA . VAL A 1 100 ? -8.661 -2.768 14.742 1.00 98.62 100 VAL A CA 1
ATOM 743 C C . VAL A 1 100 ? -8.604 -1.275 15.059 1.00 98.62 100 VAL A C 1
ATOM 745 O O . VAL A 1 100 ? -7.537 -0.683 14.923 1.00 98.62 100 VAL A O 1
ATOM 748 N N . ILE A 1 101 ? -9.696 -0.679 15.542 1.00 97.44 101 ILE A N 1
ATOM 749 C CA . ILE A 1 101 ? -9.737 0.755 15.862 1.00 97.44 101 ILE A CA 1
ATOM 750 C C . ILE A 1 101 ? -9.196 1.082 17.258 1.00 97.44 101 ILE A C 1
ATOM 752 O O . ILE A 1 101 ? -8.933 2.244 17.551 1.00 97.44 101 ILE A O 1
ATOM 756 N N . GLN A 1 102 ? -9.016 0.088 18.139 1.00 96.31 102 GLN A N 1
ATOM 757 C CA . GLN A 1 102 ? -8.617 0.341 19.530 1.00 96.31 102 GLN A CA 1
ATOM 758 C C . GLN A 1 102 ? -7.288 1.097 19.622 1.00 96.31 102 GLN A C 1
ATOM 760 O O . GLN A 1 102 ? -6.348 0.787 18.900 1.00 96.31 102 GLN A O 1
ATOM 765 N N . SER A 1 103 ? -7.159 2.032 20.565 1.00 90.00 103 SER A N 1
ATOM 766 C CA . SER A 1 103 ? -5.911 2.797 20.734 1.00 90.00 103 SER A CA 1
ATOM 767 C C . SER A 1 103 ? -4.763 1.947 21.290 1.00 90.00 103 SER A C 1
ATOM 769 O O . SER A 1 103 ? -3.594 2.237 21.057 1.00 90.00 103 SER A O 1
ATOM 771 N N . LYS A 1 104 ? -5.076 0.871 22.025 1.00 90.25 104 LYS A N 1
ATOM 772 C CA . LYS A 1 104 ? -4.064 -0.039 22.582 1.00 90.25 104 LYS A CA 1
ATOM 773 C C . LYS A 1 104 ? -3.515 -0.983 21.502 1.00 90.25 104 LYS A C 1
ATOM 775 O O . LYS A 1 104 ? -4.257 -1.365 20.591 1.00 90.25 104 LYS A O 1
ATOM 780 N N . PRO A 1 105 ? -2.251 -1.430 21.610 1.00 97.06 105 PRO A N 1
ATOM 781 C CA . PRO A 1 105 ? -1.740 -2.495 20.759 1.00 97.06 105 PRO A CA 1
ATOM 782 C C . PRO A 1 105 ? -2.581 -3.765 20.914 1.00 97.06 105 PRO A C 1
ATOM 784 O O . PRO A 1 105 ? -2.915 -4.141 22.042 1.00 97.06 105 PRO A O 1
ATOM 787 N N . LEU A 1 106 ? -2.913 -4.438 19.809 1.00 97.75 106 LEU A N 1
ATOM 788 C CA . LEU A 1 106 ? -3.699 -5.678 19.840 1.00 97.75 106 LEU A CA 1
ATOM 789 C C . LEU A 1 106 ? -3.201 -6.713 18.835 1.00 97.75 106 LEU A C 1
ATOM 791 O O . LEU A 1 106 ? -3.009 -6.417 17.653 1.00 97.75 106 LEU A O 1
ATOM 795 N N . TRP A 1 107 ? -3.061 -7.948 19.319 1.00 98.69 107 TRP A N 1
ATOM 796 C CA . TRP A 1 107 ? -2.865 -9.133 18.491 1.00 98.69 107 TRP A CA 1
ATOM 797 C C . TRP A 1 107 ? -4.221 -9.792 18.238 1.00 98.69 107 TRP A C 1
ATOM 799 O O . TRP A 1 107 ? -4.772 -10.459 19.115 1.00 98.69 107 TRP A O 1
ATOM 809 N N . ILE A 1 108 ? -4.782 -9.562 17.058 1.00 98.81 108 ILE A N 1
ATOM 810 C CA . ILE A 1 108 ? -6.147 -9.935 16.694 1.00 98.81 108 ILE A CA 1
ATOM 811 C C . ILE A 1 108 ? -6.124 -11.312 16.030 1.00 98.81 108 ILE A C 1
ATOM 813 O O . ILE A 1 108 ? -5.470 -11.504 15.008 1.00 98.81 108 ILE A O 1
ATOM 817 N N . VAL A 1 109 ? -6.846 -12.265 16.615 1.00 98.50 109 VAL A N 1
ATOM 818 C CA . VAL A 1 109 ? -7.027 -13.635 16.112 1.00 98.50 109 VAL A CA 1
ATOM 819 C C . VAL A 1 109 ? -8.509 -13.933 15.913 1.00 98.50 109 VAL A C 1
ATOM 821 O O . VAL A 1 109 ? -9.371 -13.158 16.322 1.00 98.50 109 VAL A O 1
ATOM 824 N N . PHE A 1 110 ? -8.820 -15.084 15.324 1.00 98.06 110 PHE A N 1
ATOM 825 C CA . PHE A 1 110 ? -10.181 -15.459 14.951 1.00 98.06 110 PHE A CA 1
ATOM 826 C C . PHE A 1 110 ? -10.574 -16.774 15.620 1.00 98.06 110 PHE A C 1
ATOM 828 O O . PHE A 1 110 ? -9.829 -17.750 15.557 1.00 98.06 110 PHE A O 1
ATOM 835 N N . ALA A 1 111 ? -11.745 -16.803 16.262 1.00 97.19 111 ALA A N 1
ATOM 836 C CA . ALA A 1 111 ? -12.230 -17.984 16.984 1.00 97.19 111 ALA A CA 1
ATOM 837 C C . ALA A 1 111 ? -12.575 -19.161 16.059 1.00 97.19 111 ALA A C 1
ATOM 839 O O . ALA A 1 111 ? -12.576 -20.312 16.482 1.00 97.19 111 ALA A O 1
ATOM 840 N N . LYS A 1 112 ? -12.932 -18.864 14.808 1.00 95.81 112 LYS A N 1
ATOM 841 C CA . LYS A 1 112 ? -13.345 -19.834 13.793 1.00 95.81 112 LYS A CA 1
ATOM 842 C C . LYS A 1 112 ? -13.149 -19.249 12.403 1.00 95.81 112 LYS A C 1
ATOM 844 O O . LYS A 1 112 ? -13.021 -18.035 12.252 1.00 95.81 112 LYS A O 1
ATOM 849 N N . SER A 1 113 ? -13.180 -20.111 11.392 1.00 97.81 113 SER A N 1
ATOM 850 C CA . SER A 1 113 ? -13.253 -19.679 9.996 1.00 97.81 113 SER A CA 1
ATOM 851 C C . SER A 1 113 ? -14.463 -18.771 9.774 1.00 97.81 113 SER A C 1
ATOM 853 O O . SER A 1 113 ? -15.556 -19.061 10.267 1.00 97.81 113 SER A O 1
ATOM 855 N N . MET A 1 114 ? -14.273 -17.675 9.045 1.00 97.81 114 MET A N 1
ATOM 856 C CA . MET A 1 114 ? -15.330 -16.705 8.787 1.00 97.81 114 MET A CA 1
ATOM 857 C C . MET A 1 114 ? -15.085 -15.894 7.518 1.00 97.81 114 MET A C 1
ATOM 859 O O . MET A 1 114 ? -13.945 -15.622 7.146 1.00 97.81 114 MET A O 1
ATOM 863 N N . VAL A 1 115 ? -16.191 -15.483 6.902 1.00 98.62 115 VAL A N 1
ATOM 864 C CA . VAL A 1 115 ? -16.227 -14.485 5.833 1.00 98.62 115 VAL A CA 1
ATOM 865 C C . VAL A 1 115 ? -16.775 -13.198 6.437 1.00 98.62 115 VAL A C 1
ATOM 867 O O . VAL A 1 115 ? -17.875 -13.195 6.990 1.00 98.62 115 VAL A O 1
ATOM 870 N N . ILE A 1 116 ? -16.000 -12.125 6.356 1.00 98.81 116 ILE A N 1
ATOM 871 C CA . ILE A 1 116 ? -16.329 -10.806 6.883 1.00 98.81 116 ILE A CA 1
ATOM 872 C C . ILE A 1 116 ? -16.661 -9.912 5.693 1.00 98.81 116 ILE A C 1
ATOM 874 O O . ILE A 1 116 ? -15.787 -9.534 4.912 1.00 98.81 116 ILE A O 1
ATOM 878 N N . THR A 1 117 ? -17.940 -9.573 5.559 1.00 98.75 117 THR A N 1
ATOM 879 C CA . THR A 1 117 ? -18.403 -8.589 4.580 1.00 98.75 117 THR A CA 1
ATOM 880 C C . THR A 1 117 ? -18.557 -7.250 5.272 1.00 98.75 117 THR A C 1
ATOM 882 O O . THR A 1 117 ? -19.532 -7.003 5.985 1.00 98.75 117 THR A O 1
ATOM 885 N N . LEU A 1 118 ? -17.564 -6.391 5.069 1.00 98.50 118 LEU A N 1
ATOM 886 C CA . LEU A 1 118 ? -17.569 -5.043 5.610 1.00 98.50 118 LEU A CA 1
ATOM 887 C C . LEU A 1 118 ? -18.637 -4.205 4.898 1.00 98.50 118 LEU A C 1
ATOM 889 O O . LEU A 1 118 ? -18.873 -4.343 3.697 1.00 98.50 118 LEU A O 1
ATOM 893 N N . LYS A 1 119 ? -19.298 -3.322 5.643 1.00 97.81 119 LYS A N 1
ATOM 894 C CA . LYS A 1 119 ? -20.303 -2.391 5.110 1.00 97.81 119 LYS A CA 1
ATOM 895 C C . LYS A 1 119 ? -19.689 -1.060 4.672 1.00 97.81 119 LYS A C 1
ATOM 897 O O . LYS A 1 119 ? -20.314 -0.334 3.902 1.00 97.81 119 LYS A O 1
ATOM 902 N N . ASN A 1 120 ? -18.490 -0.744 5.158 1.00 97.06 120 ASN A N 1
ATOM 903 C CA . ASN A 1 120 ? -17.661 0.381 4.726 1.00 97.06 120 ASN A CA 1
ATOM 904 C C . ASN A 1 120 ? -16.171 0.041 4.917 1.00 97.06 120 ASN A C 1
ATOM 906 O O . ASN A 1 120 ? -15.867 -0.990 5.517 1.00 97.06 120 ASN A O 1
ATOM 910 N N . GLU A 1 121 ? -15.258 0.886 4.438 1.00 94.88 121 GLU A N 1
ATOM 911 C CA . GLU A 1 121 ? -13.805 0.726 4.615 1.00 94.88 121 GLU A CA 1
ATOM 912 C C . GLU A 1 121 ? -13.437 0.366 6.060 1.00 94.88 121 GLU A C 1
ATOM 914 O O . GLU A 1 121 ? -13.977 0.941 7.011 1.00 94.88 121 GLU A O 1
ATOM 919 N N . LEU A 1 122 ? -12.536 -0.596 6.247 1.00 98.19 122 LEU A N 1
ATOM 920 C CA . LEU A 1 122 ? -12.011 -0.977 7.553 1.00 98.19 122 LEU A CA 1
ATOM 921 C C . LEU A 1 122 ? -10.766 -0.148 7.862 1.00 98.19 122 LEU A C 1
ATOM 923 O O . LEU A 1 122 ? -9.661 -0.514 7.464 1.00 98.19 122 LEU A O 1
ATOM 927 N N . MET A 1 123 ? -10.968 0.946 8.593 1.00 96.88 123 MET A N 1
ATOM 928 C CA . MET A 1 123 ? -9.885 1.767 9.130 1.00 96.88 123 MET A CA 1
ATOM 929 C C . MET A 1 123 ? -9.134 0.991 10.216 1.00 96.88 123 MET A C 1
ATOM 931 O O . MET A 1 123 ? -9.753 0.431 11.126 1.00 96.88 123 MET A O 1
ATOM 935 N N . ILE A 1 124 ? -7.806 0.951 10.122 1.00 97.38 124 ILE A N 1
ATOM 936 C CA . ILE A 1 124 ? -6.939 0.269 11.089 1.00 97.38 124 ILE A CA 1
ATOM 937 C C . ILE A 1 124 ? -6.104 1.306 11.837 1.00 97.38 124 ILE A C 1
ATOM 939 O O . ILE A 1 124 ? -5.441 2.124 11.211 1.00 97.38 124 ILE A O 1
ATOM 943 N N . ASN A 1 125 ? -6.098 1.238 13.170 1.00 95.69 125 ASN A N 1
ATOM 944 C CA . ASN A 1 125 ? -5.245 2.075 14.012 1.00 95.69 125 ASN A CA 1
ATOM 945 C C . ASN A 1 125 ? -3.820 1.487 14.127 1.00 95.69 125 ASN A C 1
ATOM 947 O O . ASN A 1 125 ? -3.595 0.312 13.831 1.00 95.69 125 ASN A O 1
ATOM 951 N N . SER A 1 126 ? -2.852 2.262 14.612 1.00 95.75 126 SER A N 1
ATOM 952 C CA . SER A 1 126 ? -1.465 1.814 14.803 1.00 95.75 126 SER A CA 1
ATOM 953 C C . SER A 1 126 ? -1.348 0.613 15.755 1.00 95.75 126 SER A C 1
ATOM 955 O O . SER A 1 126 ? -2.210 0.370 16.611 1.00 95.75 126 SER A O 1
ATOM 957 N N . TYR A 1 127 ? -0.242 -0.130 15.651 1.00 97.81 127 TYR A N 1
ATOM 958 C CA . TYR A 1 127 ? 0.092 -1.268 16.524 1.00 97.81 127 TYR A CA 1
ATOM 959 C C . TYR A 1 127 ? -0.947 -2.397 16.511 1.00 97.81 127 TYR A C 1
ATOM 961 O O . TYR A 1 127 ? -1.393 -2.896 17.554 1.00 97.81 127 TYR A O 1
ATOM 969 N N . LYS A 1 128 ? -1.356 -2.810 15.311 1.00 98.69 128 LYS A N 1
ATOM 970 C CA . LYS A 1 128 ? -2.313 -3.905 15.113 1.00 98.69 128 LYS A CA 1
ATOM 971 C C . LYS A 1 128 ? -1.669 -5.054 14.368 1.00 98.69 128 LYS A C 1
ATOM 973 O O . LYS A 1 128 ? -0.939 -4.859 13.402 1.00 98.69 128 LYS A O 1
ATOM 978 N N . THR A 1 129 ? -1.970 -6.266 14.814 1.00 98.94 129 THR A N 1
ATOM 979 C CA . THR A 1 129 ? -1.722 -7.471 14.027 1.00 98.94 129 THR A CA 1
ATOM 980 C C . THR A 1 129 ? -3.045 -8.158 13.761 1.00 98.94 129 THR A C 1
ATOM 982 O O . THR A 1 129 ? -3.716 -8.532 14.716 1.00 98.94 129 THR A O 1
ATOM 985 N N . ILE A 1 130 ? -3.396 -8.353 12.493 1.00 98.88 130 ILE A N 1
ATOM 986 C CA . ILE A 1 130 ? -4.468 -9.259 12.076 1.00 98.88 130 ILE A CA 1
ATOM 987 C C . ILE A 1 130 ? -3.807 -10.594 11.727 1.00 98.88 130 ILE A C 1
ATOM 989 O O . ILE A 1 130 ? -3.051 -10.667 10.764 1.00 98.88 130 ILE A O 1
ATOM 993 N N . ASP A 1 131 ? -4.050 -11.631 12.529 1.00 98.69 131 ASP A N 1
ATOM 994 C CA . ASP A 1 131 ? -3.424 -12.954 12.411 1.00 98.69 131 ASP A CA 1
ATOM 995 C C . ASP A 1 131 ? -4.480 -14.032 12.130 1.00 98.69 131 ASP A C 1
ATOM 997 O O . ASP A 1 131 ? -5.174 -14.506 13.034 1.00 98.69 131 ASP A O 1
ATOM 1001 N N . GLY A 1 132 ? -4.576 -14.443 10.866 1.00 97.81 132 GLY A N 1
ATOM 1002 C CA . GLY A 1 132 ? -5.492 -15.484 10.404 1.00 97.81 132 GLY A CA 1
ATOM 1003 C C . GLY A 1 132 ? -5.071 -16.915 10.755 1.00 97.81 132 GLY A C 1
ATOM 1004 O O . GLY A 1 132 ? -5.850 -17.840 10.548 1.00 97.81 132 GLY A O 1
ATOM 1005 N N . ARG A 1 133 ? -3.874 -17.163 11.313 1.00 95.69 133 ARG A N 1
ATOM 1006 C CA . ARG A 1 133 ? -3.431 -18.547 11.581 1.00 95.69 133 ARG A CA 1
ATOM 1007 C C . ARG A 1 133 ? -4.385 -19.257 12.543 1.00 95.69 133 ARG A C 1
ATOM 1009 O O . ARG A 1 133 ? -4.645 -18.772 13.648 1.00 95.69 133 ARG A O 1
ATOM 1016 N N . GLY A 1 134 ? -4.828 -20.453 12.164 1.00 92.00 134 GLY A N 1
ATOM 1017 C CA . GLY A 1 134 ? -5.792 -21.252 12.929 1.00 92.00 134 GLY A CA 1
ATOM 1018 C C . GLY A 1 134 ? -7.233 -21.150 12.429 1.00 92.00 134 GLY A C 1
ATOM 1019 O O . GLY A 1 134 ? -8.067 -21.938 12.859 1.00 92.00 134 GLY A O 1
ATOM 1020 N N . ALA A 1 135 ? -7.533 -20.232 11.508 1.00 95.00 135 ALA A N 1
ATOM 1021 C CA . ALA A 1 135 ? -8.863 -20.062 10.935 1.00 95.00 135 ALA A CA 1
ATOM 1022 C C . ALA A 1 135 ? -8.772 -19.687 9.451 1.00 95.00 135 ALA A C 1
ATOM 1024 O O . ALA A 1 135 ? -7.857 -18.990 9.026 1.00 95.00 135 ALA A O 1
ATOM 1025 N N . LYS A 1 136 ? -9.748 -20.103 8.641 1.00 97.38 136 LYS A N 1
ATOM 1026 C CA . LYS A 1 136 ? -9.876 -19.577 7.278 1.00 97.38 136 LYS A CA 1
ATO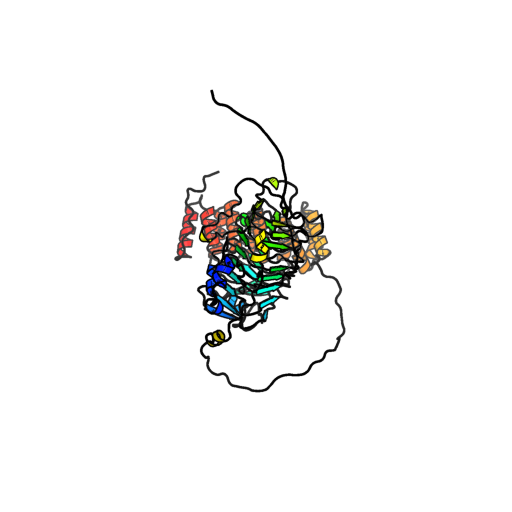M 1027 C C . LYS A 1 136 ? -10.640 -18.257 7.337 1.00 97.38 136 LYS A C 1
ATOM 1029 O O . LYS A 1 136 ? -11.850 -18.266 7.560 1.00 97.38 136 LYS A O 1
ATOM 1034 N N . VAL A 1 137 ? -9.934 -17.143 7.183 1.00 98.50 137 VAL A N 1
ATOM 1035 C CA . VAL A 1 137 ? -10.505 -15.795 7.293 1.00 98.50 137 VAL A CA 1
ATOM 1036 C C . VAL A 1 137 ? -10.501 -15.124 5.929 1.00 98.50 137 VAL A C 1
ATOM 1038 O O . VAL A 1 137 ? -9.457 -15.026 5.281 1.00 98.50 137 VAL A O 1
ATOM 1041 N N . GLU A 1 138 ? -11.673 -14.663 5.513 1.00 98.81 138 GLU A N 1
ATOM 1042 C CA . GLU A 1 138 ? -11.897 -13.989 4.237 1.00 98.81 138 GLU A CA 1
ATOM 1043 C C . GLU A 1 138 ? -12.520 -12.610 4.498 1.00 98.81 138 GLU A C 1
ATOM 1045 O O . GLU A 1 138 ? -13.515 -12.518 5.213 1.00 98.81 138 GLU A O 1
ATOM 1050 N N . ILE A 1 139 ? -11.959 -11.542 3.929 1.00 98.88 139 ILE A N 1
ATOM 1051 C CA . ILE A 1 139 ? -12.590 -10.216 3.852 1.00 98.88 139 ILE A CA 1
ATOM 1052 C C . ILE A 1 139 ? -13.026 -10.017 2.404 1.00 98.88 139 ILE A C 1
ATOM 1054 O O . ILE A 1 139 ? -12.182 -9.960 1.508 1.00 98.88 139 ILE A O 1
ATOM 1058 N N . ALA A 1 140 ? -14.339 -9.982 2.167 1.00 98.62 140 ALA A N 1
ATOM 1059 C CA . ALA A 1 140 ? -14.863 -10.051 0.809 1.00 98.62 140 ALA A CA 1
ATOM 1060 C C . ALA A 1 140 ? -16.271 -9.474 0.636 1.00 98.62 140 ALA A C 1
ATOM 1062 O O . ALA A 1 140 ? -17.050 -9.346 1.585 1.00 98.62 140 ALA A O 1
ATOM 1063 N N . TYR A 1 141 ? -16.611 -9.199 -0.628 1.00 98.44 141 TYR A N 1
ATOM 1064 C CA . TYR A 1 141 ? -17.941 -8.797 -1.113 1.00 98.44 141 TYR A CA 1
ATOM 1065 C C . TYR A 1 141 ? -18.434 -7.409 -0.675 1.00 98.44 141 TYR A C 1
ATOM 1067 O O . TYR A 1 141 ? -19.519 -6.990 -1.080 1.00 98.44 141 TYR A O 1
ATOM 1075 N N . GLY A 1 142 ? -17.634 -6.680 0.097 1.00 97.75 142 GLY A N 1
ATOM 1076 C CA . GLY A 1 142 ? -17.844 -5.284 0.473 1.00 97.75 142 GLY A CA 1
ATOM 1077 C C . GLY A 1 142 ? -16.556 -4.479 0.295 1.00 97.75 142 GLY A C 1
ATOM 1078 O O . GLY A 1 142 ? -15.625 -4.965 -0.349 1.00 97.75 142 GLY A O 1
ATOM 1079 N N . PRO A 1 143 ? -16.478 -3.259 0.842 1.00 98.06 143 PRO A N 1
ATOM 1080 C CA . PRO A 1 143 ? -15.219 -2.525 0.942 1.00 98.06 143 PRO A CA 1
ATOM 1081 C C . PRO A 1 143 ? -14.201 -3.298 1.779 1.00 98.06 143 PRO A C 1
ATOM 1083 O O . PRO A 1 143 ? -14.567 -4.222 2.502 1.00 98.06 143 PRO A O 1
ATOM 1086 N N . CYS A 1 144 ? -12.928 -2.942 1.666 1.00 98.19 144 CYS A N 1
ATOM 1087 C CA . CYS A 1 144 ? -11.847 -3.694 2.296 1.00 98.19 144 CYS A CA 1
ATOM 1088 C C . CYS A 1 144 ? -11.009 -2.789 3.208 1.00 98.19 144 CYS A C 1
ATOM 1090 O O . CYS A 1 144 ? -11.586 -2.035 3.995 1.00 98.19 144 CYS A O 1
ATOM 1092 N N . ILE A 1 145 ? -9.686 -2.936 3.208 1.00 98.69 145 ILE A N 1
ATOM 1093 C CA . ILE A 1 145 ? -8.820 -2.419 4.269 1.00 98.69 145 ILE A CA 1
ATOM 1094 C C . ILE A 1 145 ? -8.225 -1.068 3.875 1.00 98.69 145 ILE A C 1
ATOM 1096 O O . ILE A 1 145 ? -7.656 -0.948 2.794 1.00 98.69 145 ILE A O 1
ATOM 1100 N N . THR A 1 146 ? -8.263 -0.110 4.802 1.00 98.00 146 THR A N 1
ATOM 1101 C CA . THR A 1 146 ? -7.620 1.201 4.646 1.00 98.00 146 THR A CA 1
ATOM 1102 C C . THR A 1 146 ? -6.687 1.453 5.835 1.00 98.00 146 THR A C 1
ATOM 1104 O O . THR A 1 146 ? -7.116 1.506 6.991 1.00 98.00 146 THR A O 1
ATOM 1107 N N . ILE A 1 147 ? -5.391 1.582 5.553 1.00 98.00 147 ILE A N 1
ATOM 1108 C CA . ILE A 1 147 ? -4.324 1.912 6.505 1.00 98.00 147 ILE A CA 1
ATOM 1109 C C . ILE A 1 147 ? -3.921 3.357 6.228 1.00 98.00 147 ILE A C 1
ATOM 1111 O O . ILE A 1 147 ? -3.217 3.634 5.262 1.00 98.00 147 ILE A O 1
ATOM 1115 N N . GLN A 1 148 ? -4.391 4.282 7.055 1.00 94.25 148 GLN A N 1
ATOM 1116 C CA . GLN A 1 148 ? -4.232 5.710 6.805 1.00 94.25 148 GLN A CA 1
ATOM 1117 C C . GLN A 1 148 ? -3.691 6.416 8.051 1.00 94.25 148 GLN A C 1
ATOM 1119 O O . GLN A 1 148 ? -4.282 6.280 9.118 1.00 94.25 148 GLN A O 1
ATOM 1124 N N . HIS A 1 149 ? -2.611 7.192 7.899 1.00 91.56 149 HIS A N 1
ATOM 1125 C CA . HIS A 1 149 ? -1.962 7.972 8.969 1.00 91.56 149 HIS A CA 1
ATOM 1126 C C . HIS A 1 149 ? -1.548 7.146 10.200 1.00 91.56 149 HIS A C 1
ATOM 1128 O O . HIS A 1 149 ? -1.663 7.598 11.342 1.00 91.56 149 HIS A O 1
ATOM 1134 N N . VAL A 1 150 ? -1.080 5.913 9.993 1.00 92.75 150 VAL A N 1
ATOM 1135 C CA . VAL A 1 150 ? -0.738 4.989 11.086 1.00 92.75 150 VAL A CA 1
ATOM 1136 C C . VAL A 1 150 ? 0.592 4.287 10.853 1.00 92.75 150 VAL A C 1
ATOM 1138 O O . VAL A 1 150 ? 1.173 4.322 9.767 1.00 92.75 150 VAL A O 1
ATOM 1141 N N . SER A 1 151 ? 1.089 3.621 11.893 1.00 96.81 151 SER A N 1
ATOM 1142 C CA . SER A 1 151 ? 2.294 2.809 11.796 1.00 96.81 151 SER A CA 1
ATOM 1143 C C . SER A 1 151 ? 2.219 1.495 12.562 1.00 96.81 151 SER A C 1
ATOM 1145 O O . SER A 1 151 ? 1.340 1.268 13.400 1.00 96.81 151 SER A O 1
ATOM 1147 N N . HIS A 1 152 ? 3.162 0.599 12.263 1.00 98.19 152 HIS A N 1
ATOM 1148 C CA . HIS A 1 152 ? 3.288 -0.709 12.907 1.00 98.19 152 HIS A CA 1
ATOM 1149 C C . HIS A 1 152 ? 2.023 -1.563 12.754 1.00 98.19 152 HIS A C 1
ATOM 1151 O O . HIS A 1 152 ? 1.412 -1.981 13.740 1.00 98.19 152 HIS A O 1
ATOM 1157 N N . VAL A 1 153 ? 1.640 -1.853 11.511 1.00 98.94 153 VAL A N 1
ATOM 1158 C CA . VAL A 1 153 ? 0.529 -2.765 11.194 1.00 98.94 153 VAL A CA 1
ATOM 1159 C C . VAL A 1 153 ? 1.070 -4.033 10.542 1.00 98.94 153 VAL A C 1
ATOM 1161 O O . VAL A 1 153 ? 1.889 -3.977 9.627 1.00 98.94 153 VAL A O 1
ATOM 1164 N N . ILE A 1 154 ? 0.596 -5.187 11.010 1.00 98.94 154 ILE A N 1
ATOM 1165 C CA . ILE A 1 154 ? 0.852 -6.489 10.392 1.00 98.94 154 ILE A CA 1
ATOM 1166 C C . ILE A 1 154 ? -0.482 -7.083 9.941 1.00 98.94 154 ILE A C 1
ATOM 1168 O O . ILE A 1 154 ? -1.392 -7.254 10.755 1.00 98.94 154 ILE A O 1
ATOM 1172 N N . ILE A 1 155 ? -0.583 -7.455 8.669 1.00 98.94 155 ILE A N 1
ATOM 1173 C CA . ILE A 1 155 ? -1.697 -8.244 8.136 1.00 98.94 155 ILE A CA 1
ATOM 1174 C C . ILE A 1 155 ? -1.124 -9.588 7.710 1.00 98.94 155 ILE A C 1
ATOM 1176 O O . ILE A 1 155 ? -0.274 -9.642 6.825 1.00 98.94 155 ILE A O 1
ATOM 1180 N N . HIS A 1 156 ? -1.560 -10.660 8.369 1.00 98.88 156 HIS A N 1
ATOM 1181 C CA . HIS A 1 156 ? -0.993 -11.983 8.178 1.00 98.88 156 HIS A CA 1
ATOM 1182 C C . HIS A 1 156 ? -2.051 -13.078 8.038 1.00 98.88 156 HIS A C 1
ATOM 1184 O O . HIS A 1 156 ? -2.925 -13.227 8.893 1.00 98.88 156 HIS A O 1
ATOM 1190 N N . GLY A 1 157 ? -1.917 -13.919 7.011 1.00 98.31 157 GLY A N 1
ATOM 1191 C CA . GLY A 1 157 ? -2.645 -15.189 6.941 1.00 98.31 157 GLY A CA 1
ATOM 1192 C C . GLY A 1 157 ? -4.134 -15.078 6.602 1.00 98.31 157 GLY A C 1
ATOM 1193 O O . GLY A 1 157 ? -4.889 -15.978 6.967 1.00 98.31 157 GLY A O 1
ATOM 1194 N N . ILE A 1 158 ? -4.578 -14.001 5.945 1.00 98.75 158 ILE A N 1
ATOM 1195 C CA . ILE A 1 158 ? -5.986 -13.804 5.554 1.00 98.75 158 ILE A CA 1
ATOM 1196 C C . ILE A 1 158 ? -6.155 -13.753 4.032 1.00 98.75 158 ILE A C 1
ATOM 1198 O O . ILE A 1 158 ? -5.215 -13.466 3.292 1.00 98.75 158 ILE A O 1
ATOM 1202 N N . SER A 1 159 ? -7.364 -14.022 3.545 1.00 98.88 159 SER A N 1
ATOM 1203 C CA . SER A 1 159 ? -7.719 -13.800 2.138 1.00 98.88 159 SER A CA 1
ATOM 1204 C C . SER A 1 159 ? -8.536 -12.518 2.002 1.00 98.88 159 SER A C 1
ATOM 1206 O O . SER A 1 159 ? -9.487 -12.321 2.753 1.00 98.88 159 SER A O 1
ATOM 1208 N N . VAL A 1 160 ? -8.200 -11.666 1.039 1.00 98.94 160 VAL A N 1
ATOM 1209 C CA . VAL A 1 160 ? -8.943 -10.440 0.723 1.00 98.94 160 VAL A CA 1
ATOM 1210 C C . VAL A 1 160 ? -9.286 -10.463 -0.760 1.00 98.94 160 VAL A C 1
ATOM 1212 O O . VAL A 1 160 ? -8.395 -10.518 -1.607 1.00 98.94 160 VAL A O 1
ATOM 1215 N N . HIS A 1 161 ? -10.571 -10.502 -1.100 1.00 98.75 161 HIS A N 1
ATOM 1216 C CA . HIS A 1 161 ? -10.979 -10.666 -2.494 1.00 98.75 161 HIS A CA 1
ATOM 1217 C C . HIS A 1 161 ? -12.384 -10.155 -2.771 1.00 98.75 161 HIS A C 1
ATOM 1219 O O . HIS A 1 161 ? -13.192 -9.971 -1.867 1.00 98.75 161 HIS A O 1
ATOM 1225 N N . ASP A 1 162 ? -12.695 -9.957 -4.053 1.00 98.38 162 ASP A N 1
ATOM 1226 C CA . ASP A 1 162 ? -14.019 -9.506 -4.493 1.00 98.38 162 ASP A CA 1
ATOM 1227 C C . ASP A 1 162 ? -14.463 -8.199 -3.798 1.00 98.38 162 ASP A C 1
ATOM 1229 O O . ASP A 1 162 ? -15.664 -7.967 -3.611 1.00 98.38 162 ASP A O 1
ATOM 1233 N N . CYS A 1 163 ? -13.492 -7.348 -3.430 1.00 98.00 163 CYS A N 1
ATOM 1234 C CA . CYS A 1 163 ? -13.722 -6.046 -2.811 1.00 98.00 163 CYS A CA 1
ATOM 1235 C C . CYS A 1 163 ? -14.588 -5.162 -3.712 1.00 98.00 163 CYS A C 1
ATOM 1237 O O . CYS A 1 163 ? -14.536 -5.245 -4.945 1.00 98.00 163 CYS A O 1
ATOM 1239 N N . LYS A 1 164 ? -15.427 -4.340 -3.085 1.00 97.44 164 LYS A N 1
ATOM 1240 C CA . LYS A 1 164 ? -16.380 -3.439 -3.738 1.00 97.44 164 LYS A CA 1
ATOM 1241 C C . LYS A 1 164 ? -16.125 -1.998 -3.303 1.00 97.44 164 LYS A C 1
ATOM 1243 O O . LYS A 1 164 ? -15.694 -1.797 -2.171 1.00 97.44 164 LYS A O 1
ATOM 1248 N N . PRO A 1 165 ? -16.449 -1.006 -4.148 1.00 94.81 165 PRO A N 1
ATOM 1249 C CA . PRO A 1 165 ? -16.325 0.392 -3.767 1.00 94.81 165 PRO A CA 1
ATOM 1250 C C . PRO A 1 165 ? -17.097 0.718 -2.483 1.00 94.81 165 PRO A C 1
ATOM 1252 O O . PRO A 1 165 ? -18.264 0.328 -2.327 1.00 94.81 165 PRO A O 1
ATOM 1255 N N . GLY A 1 166 ? -16.450 1.447 -1.577 1.00 88.44 166 GLY A N 1
ATOM 1256 C CA . GLY A 1 166 ? -17.066 2.023 -0.388 1.00 88.44 166 GLY A CA 1
ATOM 1257 C C . GLY A 1 166 ? -18.051 3.127 -0.740 1.00 88.44 166 GLY A C 1
ATOM 1258 O O . GLY A 1 166 ? -17.884 3.858 -1.714 1.00 88.44 166 GLY A O 1
ATOM 1259 N N . LYS A 1 167 ? -19.101 3.266 0.070 1.00 90.38 167 LYS A N 1
ATOM 1260 C CA . LYS A 1 167 ? -20.036 4.390 -0.034 1.00 90.38 167 LYS A CA 1
ATOM 1261 C C . LYS A 1 167 ? -19.676 5.445 1.000 1.00 90.38 167 LYS A C 1
ATOM 1263 O O . LYS A 1 167 ? -19.203 5.112 2.085 1.00 90.38 167 LYS A O 1
ATOM 1268 N N . SER A 1 168 ? -19.984 6.699 0.687 1.00 91.06 168 SER A N 1
ATOM 1269 C CA . SER A 1 168 ? -19.944 7.760 1.687 1.00 91.06 168 SER A CA 1
ATOM 1270 C C . SER A 1 168 ? -20.838 7.406 2.883 1.00 91.06 168 SER A C 1
ATOM 1272 O O . SER A 1 168 ? -21.923 6.834 2.723 1.00 91.06 168 SER A O 1
ATOM 1274 N N . GLY A 1 169 ? -20.350 7.688 4.087 1.00 90.31 169 GLY A N 1
ATOM 1275 C CA . GLY A 1 169 ? -21.031 7.324 5.321 1.00 90.31 169 GLY A CA 1
ATOM 1276 C C . GLY A 1 169 ? -20.152 7.484 6.554 1.00 90.31 169 GLY A C 1
ATOM 1277 O O . GLY A 1 169 ? -18.956 7.742 6.457 1.00 90.31 169 GLY A O 1
ATOM 1278 N N . LEU A 1 170 ? -20.769 7.331 7.723 1.00 92.94 170 LEU A N 1
ATOM 1279 C CA . LEU A 1 170 ? -20.064 7.378 9.001 1.00 92.94 170 LEU A CA 1
ATOM 1280 C C . LEU A 1 170 ? -19.269 6.091 9.224 1.00 92.94 170 LEU A C 1
ATOM 1282 O O . LEU A 1 170 ? -19.803 4.991 9.060 1.00 92.94 170 LEU A O 1
ATOM 1286 N N . VAL A 1 171 ? -18.010 6.246 9.620 1.00 95.06 171 VAL A N 1
ATOM 1287 C CA . VAL A 1 171 ? -17.103 5.157 9.970 1.00 95.06 171 VAL A CA 1
ATOM 1288 C C . VAL A 1 171 ? -16.378 5.523 11.258 1.00 95.06 171 VAL A C 1
ATOM 1290 O O . VAL A 1 171 ? -15.755 6.574 11.359 1.00 95.06 171 VAL A O 1
ATOM 1293 N N . GLN A 1 172 ? -16.467 4.645 12.248 1.00 93.00 172 GLN A N 1
ATOM 1294 C CA . GLN A 1 172 ? -15.659 4.711 13.448 1.00 93.00 172 GLN A CA 1
ATOM 1295 C C . GLN A 1 172 ? -14.240 4.252 13.105 1.00 93.00 172 GLN A C 1
ATOM 1297 O O . GLN A 1 172 ? -14.047 3.113 12.672 1.00 93.00 172 GLN A O 1
ATOM 1302 N N . ASP A 1 173 ? -13.268 5.143 13.272 1.00 86.88 173 ASP A N 1
ATOM 1303 C CA . ASP A 1 173 ? -11.844 4.930 12.976 1.00 86.88 173 ASP A CA 1
ATOM 1304 C C . ASP A 1 173 ? -10.976 4.891 14.248 1.00 86.88 173 ASP A C 1
ATOM 1306 O O . ASP A 1 173 ? -9.877 4.335 14.237 1.00 86.88 173 ASP A O 1
ATOM 1310 N N . SER A 1 174 ? -11.501 5.378 15.377 1.00 88.62 174 SER A N 1
ATOM 1311 C CA . SER A 1 174 ? -10.910 5.244 16.709 1.00 88.62 174 SER A CA 1
ATOM 1312 C C . SER A 1 174 ? -11.994 5.070 17.786 1.00 88.62 174 SER A C 1
ATOM 1314 O O . SER A 1 174 ? -13.183 5.266 17.520 1.00 88.62 174 SER A O 1
ATOM 1316 N N . PRO A 1 175 ? -11.646 4.721 19.040 1.00 87.25 175 PRO A N 1
ATOM 1317 C CA . PRO A 1 175 ? -12.645 4.529 20.093 1.00 87.25 175 PRO A CA 1
ATOM 1318 C C . PRO A 1 175 ? -13.434 5.801 20.415 1.00 87.25 175 PRO A C 1
ATOM 1320 O O . PRO A 1 175 ? -14.543 5.712 20.933 1.00 87.25 175 PRO A O 1
ATOM 1323 N N . THR A 1 176 ? -12.863 6.966 20.107 1.00 83.88 176 THR A N 1
ATOM 1324 C CA . THR A 1 176 ? -13.401 8.285 20.455 1.00 83.88 176 THR A CA 1
ATOM 1325 C C . THR A 1 176 ? -13.854 9.094 19.245 1.00 83.88 176 THR A C 1
ATOM 1327 O O . THR A 1 176 ? -14.406 10.171 19.434 1.00 83.88 176 THR A O 1
ATOM 1330 N N . HIS A 1 177 ? -13.646 8.605 18.019 1.00 85.62 177 HIS A N 1
ATOM 1331 C CA . HIS A 1 177 ? -13.958 9.351 16.802 1.00 85.62 177 HIS A CA 1
ATOM 1332 C C . HIS A 1 177 ? -14.747 8.506 15.797 1.00 85.62 177 HIS A C 1
ATOM 1334 O O . HIS A 1 177 ? -14.421 7.350 15.523 1.00 85.62 177 HIS A O 1
ATOM 1340 N N . VAL A 1 178 ? -15.805 9.114 15.258 1.00 89.00 178 VAL A N 1
ATOM 1341 C CA . VAL A 1 178 ? -16.600 8.604 14.141 1.00 89.00 178 VAL A CA 1
ATOM 1342 C C . VAL A 1 178 ? -16.564 9.663 13.051 1.00 89.00 178 VAL A C 1
ATOM 1344 O O . VAL A 1 178 ? -17.228 10.692 13.160 1.00 89.00 178 VAL A O 1
ATOM 1347 N N . GLY A 1 179 ? -15.788 9.402 12.006 1.00 78.38 179 GLY A N 1
ATOM 1348 C CA . GLY A 1 179 ? -15.600 10.316 10.889 1.00 78.38 179 GLY A CA 1
ATOM 1349 C C . GLY A 1 179 ? -16.560 10.037 9.737 1.00 78.38 179 GLY A C 1
ATOM 1350 O O . GLY A 1 179 ? -17.031 8.914 9.540 1.00 78.38 179 GLY A O 1
ATOM 1351 N N . HIS A 1 180 ? -16.830 11.058 8.927 1.00 87.69 180 HIS A N 1
ATOM 1352 C CA . HIS A 1 180 ? -17.515 10.871 7.652 1.00 87.69 180 HIS A CA 1
ATOM 1353 C C . HIS A 1 180 ? -16.502 10.507 6.558 1.00 87.69 180 HIS A C 1
ATOM 1355 O O . HIS A 1 180 ? -15.608 11.289 6.241 1.00 87.69 180 HIS A O 1
ATOM 1361 N N . ARG A 1 181 ? -16.647 9.325 5.955 1.00 86.06 181 ARG A N 1
ATOM 1362 C CA . ARG A 1 181 ? -15.831 8.870 4.819 1.00 86.06 181 ARG A CA 1
ATOM 1363 C C . ARG A 1 181 ? -16.525 9.210 3.506 1.00 86.06 181 ARG A C 1
ATOM 1365 O O . ARG A 1 181 ? -17.752 9.160 3.423 1.00 86.06 181 ARG A O 1
ATOM 1372 N N . ARG A 1 182 ? -15.747 9.524 2.465 1.00 83.50 182 ARG A N 1
ATOM 1373 C CA . ARG A 1 182 ? -16.256 9.821 1.109 1.00 83.50 182 ARG A CA 1
ATOM 1374 C C . ARG A 1 182 ? -16.567 8.550 0.295 1.00 83.50 182 ARG A C 1
ATOM 1376 O O . ARG A 1 182 ? -17.333 8.617 -0.665 1.00 83.50 182 ARG A O 1
ATOM 1383 N N . GLY A 1 183 ? -16.059 7.398 0.730 1.00 86.12 183 GLY A N 1
ATOM 1384 C CA . GLY A 1 183 ? -16.086 6.128 0.003 1.00 86.12 183 GLY A CA 1
ATOM 1385 C C . GLY A 1 183 ? -14.685 5.742 -0.469 1.00 86.12 183 GLY A C 1
ATOM 1386 O O . GLY A 1 183 ? -13.754 6.530 -0.333 1.00 86.12 183 GLY A O 1
ATOM 1387 N N . SER A 1 184 ? -14.558 4.540 -1.024 1.00 90.56 184 SER A N 1
ATOM 1388 C CA . SER A 1 184 ? -13.299 4.000 -1.547 1.00 90.56 184 SER A CA 1
ATOM 1389 C C . SER A 1 184 ? -13.495 3.354 -2.901 1.00 90.56 184 SER A C 1
ATOM 1391 O O . SER A 1 184 ? -14.605 2.930 -3.237 1.00 90.56 184 SER A O 1
ATOM 1393 N N . ASP A 1 185 ? -12.408 3.227 -3.653 1.00 89.75 185 ASP A N 1
ATOM 1394 C CA . ASP A 1 185 ? -12.435 2.696 -5.014 1.00 89.75 185 ASP A CA 1
ATOM 1395 C C . ASP A 1 185 ? -12.628 1.173 -5.051 1.00 89.75 185 ASP A C 1
ATOM 1397 O O . ASP A 1 185 ? -13.094 0.623 -6.047 1.00 89.75 185 ASP A O 1
ATOM 1401 N N . GLY A 1 186 ? -12.405 0.491 -3.925 1.00 95.19 186 GLY A N 1
ATOM 1402 C CA . GLY A 1 186 ? -12.591 -0.953 -3.795 1.00 95.19 186 GLY A CA 1
ATOM 1403 C C . GLY A 1 186 ? -11.303 -1.749 -3.986 1.00 95.19 186 GLY A C 1
ATOM 1404 O O . GLY A 1 186 ? -11.365 -2.880 -4.482 1.00 95.19 186 GLY A O 1
ATOM 1405 N N . ASP A 1 187 ? -10.174 -1.165 -3.584 1.00 97.56 187 ASP A N 1
ATOM 1406 C CA . ASP A 1 187 ? -8.890 -1.845 -3.417 1.00 97.56 187 ASP A CA 1
ATOM 1407 C C . ASP A 1 187 ? -8.941 -2.881 -2.293 1.00 97.56 187 ASP A C 1
ATOM 1409 O O . ASP A 1 187 ? -9.798 -2.814 -1.407 1.00 97.56 187 ASP A O 1
ATOM 1413 N N . ALA A 1 188 ? -8.033 -3.863 -2.312 1.00 98.62 188 ALA A N 1
ATOM 1414 C CA . ALA A 1 188 ? -7.948 -4.837 -1.221 1.00 98.62 188 ALA A CA 1
ATOM 1415 C C . ALA A 1 188 ? -7.325 -4.222 0.042 1.00 98.62 188 ALA A C 1
ATOM 1417 O O . ALA A 1 188 ? -7.853 -4.400 1.144 1.00 98.62 188 ALA A O 1
ATOM 1418 N N . VAL A 1 189 ? -6.205 -3.515 -0.129 1.00 98.81 189 VAL A N 1
ATOM 1419 C CA . VAL A 1 189 ? -5.495 -2.780 0.919 1.00 98.81 189 VAL A CA 1
ATOM 1420 C C . VAL A 1 189 ? -4.994 -1.459 0.347 1.00 98.81 189 VAL A C 1
ATOM 1422 O O . VAL A 1 189 ? -4.149 -1.463 -0.545 1.00 98.81 189 VAL A O 1
ATOM 1425 N N . ASP A 1 190 ? -5.469 -0.350 0.897 1.00 98.12 190 ASP A N 1
ATOM 1426 C CA . ASP A 1 190 ? -4.931 0.981 0.613 1.00 98.12 190 ASP A CA 1
ATOM 1427 C C . ASP A 1 190 ? -4.043 1.450 1.778 1.00 98.12 190 ASP A C 1
ATOM 1429 O O . ASP A 1 190 ? -4.420 1.311 2.947 1.00 98.12 190 ASP A O 1
ATOM 1433 N N . ILE A 1 191 ? -2.843 1.949 1.471 1.00 98.56 191 ILE A N 1
ATOM 1434 C CA . ILE A 1 191 ? -1.849 2.437 2.432 1.00 98.56 191 ILE A CA 1
ATOM 1435 C C . ILE A 1 191 ? -1.516 3.894 2.114 1.00 98.56 191 ILE A C 1
ATOM 1437 O O . ILE A 1 191 ? -0.780 4.199 1.171 1.00 98.56 191 ILE A O 1
ATOM 1441 N N . PHE A 1 192 ? -2.008 4.786 2.966 1.00 95.12 192 PHE A N 1
ATOM 1442 C CA . PHE A 1 192 ? -1.938 6.232 2.810 1.00 95.12 192 PHE A CA 1
ATOM 1443 C C . PHE A 1 192 ? -1.142 6.859 3.959 1.00 95.12 192 PHE A C 1
ATOM 1445 O O . PHE A 1 192 ? -1.489 6.658 5.126 1.00 95.12 192 PHE A O 1
ATOM 1452 N N . ASP A 1 193 ? -0.093 7.627 3.641 1.00 94.06 193 ASP A N 1
ATOM 1453 C CA . ASP A 1 193 ? 0.758 8.346 4.609 1.00 94.06 193 ASP A CA 1
ATOM 1454 C C . ASP A 1 193 ? 1.070 7.529 5.881 1.00 94.06 193 ASP A C 1
ATOM 1456 O O . ASP A 1 193 ? 0.804 7.936 7.011 1.00 94.06 193 ASP A O 1
ATOM 1460 N N . SER A 1 194 ? 1.545 6.298 5.685 1.00 96.50 194 SER A N 1
ATOM 1461 C CA . SER A 1 194 ? 1.738 5.316 6.758 1.00 96.50 194 SER A CA 1
ATOM 1462 C C . SER A 1 194 ? 3.124 4.674 6.702 1.00 96.50 194 SER A C 1
ATOM 1464 O O . SER A 1 194 ? 3.774 4.638 5.650 1.00 96.50 194 SER A O 1
ATOM 1466 N N . SER A 1 195 ? 3.603 4.150 7.834 1.00 98.00 195 SER A N 1
ATOM 1467 C CA . SER A 1 195 ? 4.935 3.537 7.911 1.00 98.00 195 SER A CA 1
ATOM 1468 C C . SER A 1 195 ? 4.996 2.224 8.680 1.00 98.00 195 SER A C 1
ATOM 1470 O O . SER A 1 195 ? 4.140 1.916 9.501 1.00 98.00 195 SER A O 1
ATOM 1472 N N . ASP A 1 196 ? 6.044 1.438 8.433 1.00 98.38 196 ASP A N 1
ATOM 1473 C CA . ASP A 1 196 ? 6.329 0.213 9.189 1.00 98.38 196 ASP A CA 1
ATOM 1474 C C . ASP A 1 196 ? 5.176 -0.796 9.081 1.00 98.38 196 ASP A C 1
ATOM 1476 O O . ASP A 1 196 ? 4.590 -1.232 10.077 1.00 98.38 196 ASP A O 1
ATOM 1480 N N . ILE A 1 197 ? 4.841 -1.150 7.838 1.00 98.94 197 ILE A N 1
ATOM 1481 C CA . ILE A 1 197 ? 3.734 -2.049 7.496 1.00 98.94 197 ILE A CA 1
ATOM 1482 C C . ILE A 1 197 ? 4.276 -3.368 6.946 1.00 98.94 197 ILE A C 1
ATOM 1484 O O . ILE A 1 197 ? 5.206 -3.391 6.133 1.00 98.94 197 ILE A O 1
ATOM 1488 N N . TRP A 1 198 ? 3.668 -4.478 7.359 1.00 98.94 198 TRP A N 1
ATOM 1489 C CA . TRP A 1 198 ? 4.008 -5.803 6.856 1.00 98.94 198 TRP A CA 1
ATOM 1490 C C . TRP A 1 198 ? 2.763 -6.596 6.454 1.00 98.94 198 TRP A C 1
ATOM 1492 O O . TRP A 1 198 ? 1.913 -6.909 7.286 1.00 98.94 198 TRP A O 1
ATOM 1502 N N . ILE A 1 199 ? 2.667 -6.923 5.164 1.00 98.94 199 ILE A N 1
ATOM 1503 C CA . ILE A 1 199 ? 1.602 -7.758 4.595 1.00 98.94 199 ILE A CA 1
ATOM 1504 C C . ILE A 1 199 ? 2.213 -9.106 4.228 1.00 98.94 199 ILE A C 1
ATOM 1506 O O . ILE A 1 199 ? 3.033 -9.183 3.309 1.00 98.94 199 ILE A O 1
ATOM 1510 N N . ASP A 1 200 ? 1.828 -10.154 4.950 1.00 98.94 200 ASP A N 1
ATOM 1511 C CA . ASP A 1 200 ? 2.485 -11.456 4.897 1.00 98.94 200 ASP A CA 1
ATOM 1512 C C . ASP A 1 200 ? 1.503 -12.619 4.744 1.00 98.94 200 ASP A C 1
ATOM 1514 O O . ASP A 1 200 ? 0.469 -12.653 5.405 1.00 98.94 200 ASP A O 1
ATOM 1518 N N . HIS A 1 201 ? 1.815 -13.620 3.919 1.00 98.88 201 HIS A N 1
ATOM 1519 C CA . HIS A 1 201 ? 0.990 -14.836 3.809 1.00 98.88 201 HIS A CA 1
ATOM 1520 C C . HIS A 1 201 ? -0.506 -14.569 3.547 1.00 98.88 201 HIS A C 1
ATOM 1522 O O . HIS A 1 201 ? -1.379 -15.305 4.003 1.00 98.88 201 HIS A O 1
ATOM 1528 N N . CYS A 1 202 ? -0.833 -13.511 2.815 1.00 98.94 202 CYS A N 1
ATOM 1529 C CA . CYS A 1 202 ? -2.202 -13.189 2.435 1.00 98.94 202 CYS A CA 1
ATOM 1530 C C . CYS A 1 202 ? -2.504 -13.650 1.005 1.00 98.94 202 CYS A C 1
ATOM 1532 O O . CYS A 1 202 ? -1.599 -13.874 0.199 1.00 98.94 202 CYS A O 1
ATOM 1534 N N . SER A 1 203 ? -3.786 -13.814 0.682 1.00 98.88 203 SER A N 1
ATOM 1535 C CA . SER A 1 203 ? -4.241 -14.080 -0.689 1.00 98.88 203 SER A CA 1
ATOM 1536 C C . SER A 1 203 ? -5.081 -12.917 -1.194 1.00 98.88 203 SER A C 1
ATOM 1538 O O . SER A 1 203 ? -6.022 -12.524 -0.511 1.00 98.88 203 SER A O 1
ATOM 1540 N N . PHE A 1 204 ? -4.800 -12.431 -2.403 1.00 98.94 204 PHE A N 1
ATOM 1541 C CA . PHE A 1 204 ? -5.481 -11.287 -3.014 1.00 98.94 204 PHE A CA 1
ATOM 1542 C C . PHE A 1 204 ? -6.004 -11.614 -4.415 1.00 98.94 204 PHE A C 1
ATOM 1544 O O . PHE A 1 204 ? -5.263 -12.157 -5.242 1.00 98.94 204 PHE A O 1
ATOM 1551 N N . ALA A 1 205 ? -7.274 -11.299 -4.695 1.00 98.50 205 ALA A N 1
ATOM 1552 C CA . ALA A 1 205 ? -7.871 -11.550 -6.011 1.00 98.50 205 ALA A CA 1
ATOM 1553 C C . ALA A 1 205 ? -9.142 -10.731 -6.290 1.00 98.50 205 ALA A C 1
ATOM 1555 O O . ALA A 1 205 ? -9.917 -10.445 -5.382 1.00 98.50 205 ALA A O 1
ATOM 1556 N N . ARG A 1 206 ? -9.426 -10.462 -7.573 1.00 97.06 206 ARG A N 1
ATOM 1557 C CA . ARG A 1 206 ? -10.740 -9.995 -8.073 1.00 97.06 206 ARG A CA 1
ATOM 1558 C C . ARG A 1 206 ? -11.348 -8.768 -7.367 1.00 97.06 206 ARG A C 1
ATOM 1560 O O . ARG A 1 206 ? -12.569 -8.638 -7.307 1.00 97.06 206 ARG A O 1
ATOM 1567 N N . CYS A 1 207 ? -10.531 -7.864 -6.835 1.00 96.81 207 CYS A N 1
ATOM 1568 C CA . CYS A 1 207 ? -11.020 -6.587 -6.307 1.00 96.81 207 CYS A CA 1
ATOM 1569 C C . CYS A 1 207 ? -11.519 -5.663 -7.427 1.00 96.81 207 CYS A C 1
ATOM 1571 O O . CYS A 1 207 ? -11.326 -5.962 -8.609 1.00 96.81 207 CYS A O 1
ATOM 1573 N N . TYR A 1 208 ? -12.206 -4.579 -7.059 1.00 96.25 208 TYR A N 1
ATOM 1574 C CA . TYR A 1 208 ? -12.840 -3.694 -8.035 1.00 96.25 208 TYR A CA 1
ATOM 1575 C C . TYR A 1 208 ? -11.836 -2.792 -8.762 1.00 96.25 208 TYR A C 1
ATOM 1577 O O . TYR A 1 208 ? -11.941 -2.688 -9.984 1.00 96.25 208 TYR A O 1
ATOM 1585 N N . ASP A 1 209 ? -10.886 -2.176 -8.044 1.00 94.12 209 ASP A N 1
ATOM 1586 C CA . ASP A 1 209 ? -9.820 -1.372 -8.659 1.00 94.12 209 ASP A CA 1
ATOM 1587 C C . ASP A 1 209 ? -8.454 -2.068 -8.620 1.00 94.12 209 ASP A C 1
ATOM 1589 O O . ASP A 1 209 ? -8.151 -2.802 -9.561 1.00 94.12 209 ASP A O 1
ATOM 1593 N N . GLY A 1 210 ? -7.651 -1.858 -7.577 1.00 95.75 210 GLY A N 1
ATOM 1594 C CA . GLY A 1 210 ? -6.359 -2.495 -7.335 1.00 95.75 210 GLY A CA 1
ATOM 1595 C C . GLY A 1 210 ? -6.379 -3.569 -6.239 1.00 95.75 210 GLY A C 1
ATOM 1596 O O . GLY A 1 210 ? -7.399 -3.820 -5.589 1.00 95.75 210 GLY A O 1
ATOM 1597 N N . LEU A 1 211 ? -5.246 -4.252 -6.015 1.00 98.75 211 LEU A N 1
ATOM 1598 C CA . LEU A 1 211 ? -5.082 -5.107 -4.824 1.00 98.75 211 LEU A CA 1
ATOM 1599 C C . LEU A 1 211 ? -4.378 -4.359 -3.696 1.00 98.75 211 LEU A C 1
ATOM 1601 O O . LEU A 1 211 ? -4.932 -4.295 -2.604 1.00 98.75 211 LEU A O 1
ATOM 1605 N N . ILE A 1 212 ? -3.177 -3.823 -3.932 1.00 98.88 212 ILE A N 1
ATOM 1606 C CA . ILE A 1 212 ? -2.433 -3.078 -2.907 1.00 98.88 212 ILE A CA 1
ATOM 1607 C C . ILE A 1 212 ? -1.930 -1.753 -3.465 1.00 98.88 212 ILE A C 1
ATOM 1609 O O . ILE A 1 212 ? -1.053 -1.747 -4.334 1.00 98.88 212 ILE A O 1
ATOM 1613 N N . ASP A 1 213 ? -2.389 -0.660 -2.872 1.00 98.38 213 ASP A N 1
ATOM 1614 C CA . ASP A 1 213 ? -1.921 0.685 -3.185 1.00 98.38 213 ASP A CA 1
ATOM 1615 C C . ASP A 1 213 ? -1.099 1.250 -2.015 1.00 98.38 213 ASP A C 1
ATOM 1617 O O . ASP A 1 213 ? -1.432 1.092 -0.843 1.00 98.38 213 ASP A O 1
ATOM 1621 N N . VAL A 1 214 ? 0.053 1.842 -2.340 1.00 98.56 214 VAL A N 1
ATOM 1622 C CA . VAL A 1 214 ? 0.981 2.486 -1.400 1.00 98.56 214 VAL A CA 1
ATOM 1623 C C . VAL A 1 214 ? 1.231 3.896 -1.893 1.00 98.56 214 VAL A C 1
ATOM 1625 O O . VAL A 1 214 ? 1.930 4.091 -2.889 1.00 98.56 214 VAL A O 1
ATOM 1628 N N . ILE A 1 215 ? 0.660 4.880 -1.214 1.00 93.50 215 ILE A N 1
ATOM 1629 C CA . ILE A 1 215 ? 0.559 6.249 -1.719 1.00 93.50 215 ILE A CA 1
ATOM 1630 C C . ILE A 1 215 ? 0.865 7.275 -0.622 1.00 93.50 215 ILE A C 1
ATOM 1632 O O . ILE A 1 215 ? 0.974 6.941 0.563 1.00 93.50 215 ILE A O 1
ATOM 1636 N N . HIS A 1 216 ? 1.038 8.531 -1.037 1.00 89.69 216 HIS A N 1
ATOM 1637 C CA . HIS A 1 216 ? 1.235 9.689 -0.165 1.00 89.69 216 HIS A CA 1
ATOM 1638 C C . HIS A 1 216 ? 2.415 9.548 0.799 1.00 89.69 216 HIS A C 1
ATOM 1640 O O . HIS A 1 216 ? 2.282 9.660 2.011 1.00 89.69 216 HIS A O 1
ATOM 1646 N N . GLY A 1 217 ? 3.596 9.242 0.259 1.00 89.50 217 GLY A N 1
ATOM 1647 C CA . GLY A 1 217 ? 4.836 9.193 1.037 1.00 89.50 217 GLY A CA 1
ATOM 1648 C C . GLY A 1 217 ? 4.970 7.991 1.980 1.00 89.50 217 GLY A C 1
ATOM 1649 O O . GLY A 1 217 ? 5.968 7.920 2.705 1.00 89.50 217 GLY A O 1
ATOM 1650 N N . SER A 1 218 ? 4.031 7.038 1.940 1.00 97.19 218 SER A N 1
ATOM 1651 C CA . SER A 1 218 ? 4.077 5.802 2.728 1.00 97.19 218 SER A CA 1
ATOM 1652 C C . SER A 1 218 ? 5.388 5.038 2.531 1.00 97.19 218 SER A C 1
ATOM 1654 O O . SER A 1 218 ? 5.876 4.875 1.413 1.00 97.19 218 SER A O 1
ATOM 1656 N N . THR A 1 219 ? 6.007 4.550 3.602 1.00 98.44 219 THR A N 1
ATOM 1657 C CA . THR A 1 219 ? 7.365 3.980 3.517 1.00 98.44 219 THR A CA 1
ATOM 1658 C C . THR A 1 219 ? 7.623 2.913 4.571 1.00 98.44 219 THR A C 1
ATOM 1660 O O . THR A 1 219 ? 6.784 2.654 5.421 1.00 98.44 219 THR A O 1
ATOM 1663 N N . ALA A 1 220 ? 8.788 2.264 4.526 1.00 98.31 220 ALA A N 1
ATOM 1664 C CA . ALA A 1 220 ? 9.121 1.165 5.433 1.00 98.31 220 ALA A CA 1
ATOM 1665 C C . ALA A 1 220 ? 8.108 0.005 5.343 1.00 98.31 220 ALA A C 1
ATOM 1667 O O . ALA A 1 220 ? 7.515 -0.402 6.337 1.00 98.31 220 ALA A O 1
ATOM 1668 N N . ILE A 1 221 ? 7.891 -0.520 4.129 1.00 98.94 221 ILE A N 1
ATOM 1669 C CA . ILE A 1 221 ? 6.871 -1.549 3.871 1.00 98.94 221 ILE A CA 1
ATOM 1670 C C . ILE A 1 221 ? 7.510 -2.829 3.336 1.00 98.94 221 ILE A C 1
ATOM 1672 O O . ILE A 1 221 ? 8.376 -2.782 2.458 1.00 98.94 221 ILE A O 1
ATOM 1676 N N . THR A 1 222 ? 7.045 -3.976 3.828 1.00 98.94 222 THR A N 1
ATOM 1677 C CA . THR A 1 222 ? 7.344 -5.293 3.252 1.00 98.94 222 THR A CA 1
ATOM 1678 C C . THR A 1 222 ? 6.049 -6.003 2.865 1.00 98.94 222 THR A C 1
ATOM 1680 O O . THR A 1 222 ? 5.123 -6.113 3.663 1.00 98.94 222 THR A O 1
ATOM 1683 N N . ILE A 1 223 ? 5.999 -6.513 1.638 1.00 98.94 223 ILE A N 1
ATOM 1684 C CA . ILE A 1 223 ? 4.918 -7.340 1.097 1.00 98.94 223 ILE A CA 1
ATOM 1685 C C . ILE A 1 223 ? 5.540 -8.700 0.788 1.00 98.94 223 ILE A C 1
ATOM 1687 O O . ILE A 1 223 ? 6.338 -8.809 -0.151 1.00 98.94 223 ILE A O 1
ATOM 1691 N N . SER A 1 224 ? 5.234 -9.719 1.594 1.00 98.94 224 SER A N 1
ATOM 1692 C CA . SER A 1 224 ? 5.896 -11.020 1.503 1.00 98.94 224 SER A CA 1
ATOM 1693 C C . SER A 1 224 ? 5.008 -12.249 1.565 1.00 98.94 224 SER A C 1
ATOM 1695 O O . SER A 1 224 ? 3.934 -12.226 2.144 1.00 98.94 224 SER A O 1
ATOM 1697 N N . ASN A 1 225 ? 5.471 -13.357 0.982 1.00 98.94 225 ASN A N 1
ATOM 1698 C CA . ASN A 1 225 ? 4.779 -14.650 1.043 1.00 98.94 225 ASN A CA 1
ATOM 1699 C C . ASN A 1 225 ? 3.308 -14.610 0.585 1.00 98.94 225 ASN A C 1
ATOM 1701 O O . ASN A 1 225 ? 2.534 -15.497 0.932 1.00 98.94 225 ASN A O 1
ATOM 1705 N N . ASN A 1 226 ? 2.880 -13.599 -0.172 1.00 98.94 226 ASN A N 1
ATOM 1706 C CA . ASN A 1 226 ? 1.484 -13.458 -0.571 1.00 98.94 226 ASN A CA 1
ATOM 1707 C C . ASN A 1 226 ? 1.212 -14.196 -1.882 1.00 98.94 226 ASN A C 1
ATOM 1709 O O . ASN A 1 226 ? 2.100 -14.348 -2.728 1.00 98.94 226 ASN A O 1
ATOM 1713 N N . PHE A 1 227 ? -0.037 -14.612 -2.068 1.00 98.88 227 PHE A N 1
ATOM 1714 C CA . PHE A 1 227 ? -0.533 -15.163 -3.321 1.00 98.88 227 PHE A CA 1
ATOM 1715 C C . PHE A 1 227 ? -1.466 -14.163 -4.007 1.00 98.88 227 PHE A C 1
ATOM 1717 O O . PHE A 1 227 ? -2.482 -13.762 -3.445 1.00 98.88 227 PHE A O 1
ATOM 1724 N N . PHE A 1 228 ? -1.136 -13.781 -5.236 1.00 98.94 228 PHE A N 1
ATOM 1725 C CA . PHE A 1 228 ? -1.941 -12.879 -6.059 1.00 98.94 228 PHE A CA 1
ATOM 1726 C C . PHE A 1 228 ? -2.481 -13.643 -7.267 1.00 98.94 228 PHE A C 1
ATOM 1728 O O . PHE A 1 228 ? -1.741 -14.411 -7.884 1.00 98.94 228 PHE A O 1
ATOM 1735 N N . SER A 1 229 ? -3.750 -13.445 -7.629 1.00 98.38 229 SER A N 1
ATOM 1736 C CA . SER A 1 229 ? -4.320 -14.052 -8.843 1.00 98.38 229 SER A CA 1
ATOM 1737 C C . SER A 1 229 ? -5.545 -13.297 -9.367 1.00 98.38 229 SER A C 1
ATOM 1739 O O . SER A 1 229 ? -6.180 -12.558 -8.617 1.00 98.38 229 SER A O 1
ATOM 1741 N N . HIS A 1 230 ? -5.910 -13.534 -10.631 1.00 97.62 230 HIS A N 1
ATOM 1742 C CA . HIS A 1 230 ? -7.170 -13.093 -11.250 1.00 97.62 230 HIS A CA 1
ATOM 1743 C C . HIS A 1 230 ? -7.504 -11.611 -11.008 1.00 97.62 230 HIS A C 1
ATOM 1745 O O . HIS A 1 230 ? -8.511 -11.287 -10.369 1.00 97.62 230 HIS A O 1
ATOM 1751 N N . HIS A 1 231 ? -6.639 -10.710 -11.467 1.00 97.88 231 HIS A N 1
ATOM 1752 C CA . HIS A 1 231 ? -6.802 -9.277 -11.264 1.00 97.88 231 HIS A CA 1
ATOM 1753 C C . HIS A 1 231 ? -5.980 -8.440 -12.259 1.00 97.88 231 HIS A C 1
ATOM 1755 O O . HIS A 1 231 ? -4.894 -8.839 -12.671 1.00 97.88 231 HIS A O 1
ATOM 1761 N N . ASP A 1 232 ? -6.474 -7.257 -12.625 1.00 95.62 232 ASP A N 1
ATOM 1762 C CA . ASP A 1 232 ? -5.791 -6.375 -13.580 1.00 95.62 232 ASP A CA 1
ATOM 1763 C C . ASP A 1 232 ? -4.652 -5.581 -12.917 1.00 95.62 232 ASP A C 1
ATOM 1765 O O . ASP A 1 232 ? -3.475 -5.763 -13.242 1.00 95.62 232 ASP A O 1
ATOM 1769 N N . LYS A 1 233 ? -4.989 -4.727 -11.943 1.00 97.12 233 LYS A N 1
ATOM 1770 C CA . LYS A 1 233 ? -4.077 -3.745 -11.343 1.00 97.12 233 LYS A CA 1
ATOM 1771 C C . LYS A 1 233 ? -3.521 -4.246 -10.007 1.00 97.12 233 LYS A C 1
ATOM 1773 O O . LYS A 1 233 ? -4.051 -3.951 -8.949 1.00 97.12 233 LYS A O 1
ATOM 1778 N N . VAL A 1 234 ? -2.437 -5.017 -10.033 1.00 98.50 234 VAL A N 1
ATOM 1779 C CA . VAL A 1 234 ? -1.994 -5.751 -8.832 1.00 98.50 234 VAL A CA 1
ATOM 1780 C C . VAL A 1 234 ? -1.482 -4.842 -7.705 1.00 98.50 234 VAL A C 1
ATOM 1782 O O . VAL A 1 234 ? -2.064 -4.841 -6.627 1.00 98.50 234 VAL A O 1
ATOM 1785 N N . MET A 1 235 ? -0.413 -4.077 -7.918 1.00 98.62 235 MET A N 1
ATOM 1786 C CA . MET A 1 235 ? 0.173 -3.210 -6.890 1.00 98.62 235 MET A CA 1
ATOM 1787 C C . MET A 1 235 ? 0.660 -1.876 -7.453 1.00 98.62 235 MET A C 1
ATOM 1789 O O . MET A 1 235 ? 1.460 -1.850 -8.399 1.00 98.62 235 MET A O 1
ATOM 1793 N N . LEU A 1 236 ? 0.243 -0.772 -6.835 1.00 98.56 236 LEU A N 1
ATOM 1794 C CA . LEU A 1 236 ? 0.653 0.579 -7.207 1.00 98.56 236 LEU A CA 1
ATOM 1795 C C . LEU A 1 236 ? 1.447 1.247 -6.085 1.00 98.56 236 LEU A C 1
ATOM 1797 O O . LEU A 1 236 ? 0.949 1.416 -4.980 1.00 98.56 236 LEU A O 1
ATOM 1801 N N . PHE A 1 237 ? 2.676 1.671 -6.375 1.00 98.50 237 PHE A N 1
ATOM 1802 C CA . PHE A 1 237 ? 3.508 2.432 -5.442 1.00 98.50 237 PHE A CA 1
ATOM 1803 C C . PHE A 1 237 ? 3.685 3.857 -5.976 1.00 98.50 237 PHE A C 1
ATOM 1805 O O . PHE A 1 237 ? 4.395 4.062 -6.963 1.00 98.50 237 PHE A O 1
ATOM 1812 N N . GLY A 1 238 ? 3.022 4.818 -5.334 1.00 96.12 238 GLY A N 1
ATOM 1813 C CA . GLY A 1 238 ? 2.863 6.207 -5.762 1.00 96.12 238 GLY A CA 1
ATOM 1814 C C . GLY A 1 238 ? 1.748 6.350 -6.799 1.00 96.12 238 GLY A C 1
ATOM 1815 O O . GLY A 1 238 ? 1.711 5.599 -7.777 1.00 96.12 238 GLY A O 1
ATOM 1816 N N . HIS A 1 239 ? 0.829 7.301 -6.607 1.00 87.50 239 HIS A N 1
ATOM 1817 C CA . HIS A 1 239 ? -0.390 7.430 -7.429 1.00 87.50 239 HIS A CA 1
ATOM 1818 C C . HIS A 1 239 ? -0.264 8.455 -8.565 1.00 87.50 239 HIS A C 1
ATOM 1820 O O . HIS A 1 239 ? -0.810 8.228 -9.652 1.00 87.50 239 HIS A O 1
ATOM 1826 N N . ASP A 1 240 ? 0.517 9.514 -8.347 1.00 85.50 240 ASP A N 1
ATOM 1827 C CA . ASP A 1 240 ? 0.721 10.637 -9.262 1.00 85.50 240 ASP A CA 1
ATOM 1828 C C . ASP A 1 240 ? 2.219 10.823 -9.562 1.00 85.50 240 ASP A C 1
ATOM 1830 O O . ASP A 1 240 ? 3.076 10.738 -8.684 1.00 85.50 240 ASP A O 1
ATOM 1834 N N . ASP A 1 241 ? 2.532 11.069 -10.832 1.00 87.31 241 ASP A N 1
ATOM 1835 C CA . ASP A 1 241 ? 3.889 11.289 -11.336 1.00 87.31 241 ASP A CA 1
ATOM 1836 C C . ASP A 1 241 ? 4.500 12.606 -10.810 1.00 87.31 241 ASP A C 1
ATOM 1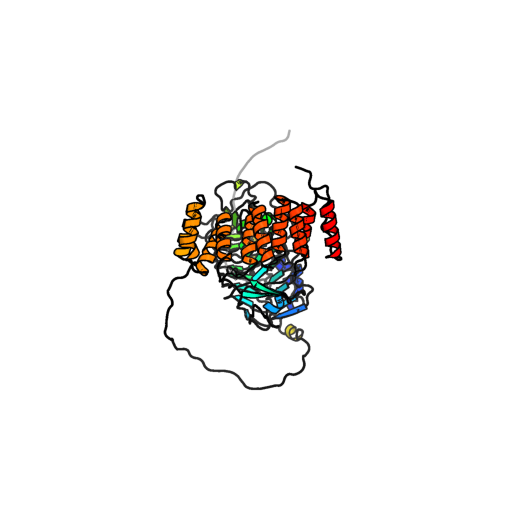838 O O . ASP A 1 241 ? 5.726 12.744 -10.773 1.00 87.31 241 ASP A O 1
ATOM 1842 N N . ASN A 1 242 ? 3.663 13.558 -10.381 1.00 87.69 242 ASN A N 1
ATOM 1843 C CA . ASN A 1 242 ? 4.086 14.860 -9.852 1.00 87.69 242 ASN A CA 1
ATOM 1844 C C . ASN A 1 242 ? 4.119 14.922 -8.320 1.00 87.69 242 ASN A C 1
ATOM 1846 O O . ASN A 1 242 ? 4.539 15.934 -7.750 1.00 87.69 242 ASN A O 1
ATOM 1850 N N . ASN A 1 243 ? 3.714 13.851 -7.636 1.00 83.62 243 ASN A N 1
ATOM 1851 C CA . ASN A 1 243 ? 3.654 13.838 -6.184 1.00 83.62 243 ASN A CA 1
ATOM 1852 C C . ASN A 1 243 ? 5.021 13.527 -5.558 1.00 83.62 243 ASN A C 1
ATOM 1854 O O . ASN A 1 243 ? 5.302 12.412 -5.127 1.00 83.62 243 ASN A O 1
ATOM 1858 N N . TYR A 1 244 ? 5.911 14.520 -5.506 1.00 87.44 244 TYR A N 1
ATOM 1859 C CA . TYR A 1 244 ? 7.309 14.322 -5.096 1.00 87.44 244 TYR A CA 1
ATOM 1860 C C . TYR A 1 244 ? 7.516 13.809 -3.661 1.00 87.44 244 TYR A C 1
ATOM 1862 O O . TYR A 1 244 ? 8.628 13.373 -3.343 1.00 87.44 244 TYR A O 1
ATOM 1870 N N . GLU A 1 245 ? 6.493 13.817 -2.802 1.00 88.12 245 GLU A N 1
ATOM 1871 C CA . GLU A 1 245 ? 6.552 13.141 -1.499 1.00 88.12 245 GLU A CA 1
ATOM 1872 C C . GLU A 1 245 ? 6.760 11.623 -1.641 1.00 88.12 245 GLU A C 1
ATOM 1874 O O . GLU A 1 245 ? 7.461 11.019 -0.823 1.00 88.12 245 GLU A O 1
ATOM 1879 N N . ASP A 1 246 ? 6.283 11.037 -2.746 1.00 91.38 246 ASP A N 1
ATOM 1880 C CA . ASP A 1 246 ? 6.381 9.609 -3.055 1.00 91.38 246 ASP A CA 1
ATOM 1881 C C . ASP A 1 246 ? 7.827 9.159 -3.343 1.00 91.38 246 ASP A C 1
ATOM 1883 O O . ASP A 1 246 ? 8.132 7.967 -3.329 1.00 91.38 246 ASP A O 1
ATOM 1887 N N . ARG A 1 247 ? 8.787 10.092 -3.465 1.00 94.69 247 ARG A N 1
ATOM 1888 C CA . ARG A 1 247 ? 10.231 9.765 -3.458 1.00 94.69 247 ARG A CA 1
ATOM 1889 C C . ARG A 1 247 ? 10.676 9.062 -2.173 1.00 94.69 247 ARG A C 1
ATOM 1891 O O . ARG A 1 247 ? 11.713 8.398 -2.163 1.00 94.69 247 ARG A O 1
ATOM 1898 N N . LYS A 1 248 ? 9.928 9.228 -1.077 1.00 94.00 248 LYS A N 1
ATOM 1899 C CA . LYS A 1 248 ? 10.185 8.548 0.200 1.00 94.00 248 LYS A CA 1
ATOM 1900 C C . LYS A 1 248 ? 9.723 7.094 0.200 1.00 94.00 248 LYS A C 1
ATOM 1902 O O . LYS A 1 248 ? 10.177 6.348 1.071 1.00 94.00 248 LYS A O 1
ATOM 1907 N N . ILE A 1 249 ? 8.863 6.688 -0.740 1.00 98.19 249 ILE A N 1
ATOM 1908 C CA . ILE A 1 249 ? 8.341 5.323 -0.806 1.00 98.19 249 ILE A CA 1
ATOM 1909 C C . ILE A 1 249 ? 9.507 4.344 -0.939 1.00 98.19 249 ILE A C 1
ATOM 1911 O O . ILE A 1 249 ? 10.329 4.435 -1.854 1.00 98.19 249 ILE A O 1
ATOM 1915 N N . LYS A 1 250 ? 9.573 3.395 -0.005 1.00 98.62 250 LYS A N 1
ATOM 1916 C CA . LYS A 1 250 ? 10.522 2.281 -0.011 1.00 98.62 250 LYS A CA 1
ATOM 1917 C C . LYS A 1 250 ? 9.782 1.002 0.344 1.00 98.62 250 LYS A C 1
ATOM 1919 O O . LYS A 1 250 ? 9.345 0.838 1.485 1.00 98.62 250 LYS A O 1
ATOM 1924 N N . VAL A 1 251 ? 9.664 0.105 -0.634 1.00 98.94 251 VAL A N 1
ATOM 1925 C CA . VAL A 1 251 ? 8.915 -1.149 -0.492 1.00 98.94 251 VAL A CA 1
ATOM 1926 C C . VAL A 1 251 ? 9.791 -2.348 -0.836 1.00 98.94 251 VAL A C 1
ATOM 1928 O O . VAL A 1 251 ? 10.510 -2.360 -1.839 1.00 98.94 251 VAL A O 1
ATOM 1931 N N . THR A 1 252 ? 9.733 -3.374 0.007 1.00 98.94 252 THR A N 1
ATOM 1932 C CA . THR A 1 252 ? 10.286 -4.699 -0.275 1.00 98.94 252 THR A CA 1
ATOM 1933 C C . THR A 1 252 ? 9.156 -5.616 -0.716 1.00 98.94 252 THR A C 1
ATOM 1935 O O . THR A 1 252 ? 8.226 -5.858 0.044 1.00 98.94 252 THR A O 1
ATOM 1938 N N . VAL A 1 253 ? 9.248 -6.165 -1.923 1.00 98.94 253 VAL A N 1
ATOM 1939 C CA . VAL A 1 253 ? 8.320 -7.175 -2.445 1.00 98.94 253 VAL A CA 1
ATOM 1940 C C . VAL A 1 253 ? 9.092 -8.483 -2.512 1.00 98.94 253 VAL A C 1
ATOM 1942 O O . VAL A 1 253 ? 9.981 -8.604 -3.356 1.00 98.94 253 VAL A O 1
ATOM 1945 N N . ALA A 1 254 ? 8.824 -9.439 -1.617 1.00 98.94 254 ALA A N 1
ATOM 1946 C CA . ALA A 1 254 ? 9.645 -10.647 -1.528 1.00 98.94 254 ALA A CA 1
ATOM 1947 C C . ALA A 1 254 ? 8.890 -11.957 -1.294 1.00 98.94 254 ALA A C 1
ATOM 1949 O O . ALA A 1 254 ? 7.961 -12.014 -0.506 1.00 98.94 254 ALA A O 1
ATOM 1950 N N . PHE A 1 255 ? 9.331 -13.047 -1.922 1.00 98.88 255 PHE A N 1
ATOM 1951 C CA . PHE A 1 255 ? 8.747 -14.388 -1.734 1.00 98.88 255 PHE A CA 1
ATOM 1952 C C . PHE A 1 255 ? 7.256 -14.503 -2.102 1.00 98.88 255 PHE A C 1
ATOM 1954 O O . PHE A 1 255 ? 6.587 -15.462 -1.721 1.00 98.88 255 PHE A O 1
ATOM 1961 N N . ASN A 1 256 ? 6.715 -13.546 -2.856 1.00 98.94 256 ASN A N 1
ATOM 1962 C CA . ASN A 1 256 ? 5.335 -13.608 -3.319 1.00 98.94 256 ASN A CA 1
ATOM 1963 C C . ASN A 1 256 ? 5.212 -14.531 -4.532 1.00 98.94 256 ASN A C 1
ATOM 1965 O O . ASN A 1 256 ? 6.153 -14.700 -5.318 1.00 98.94 256 ASN A O 1
ATOM 1969 N N . ARG A 1 257 ? 4.011 -15.074 -4.719 1.00 98.81 257 ARG A N 1
ATOM 1970 C CA . ARG A 1 257 ? 3.615 -15.773 -5.936 1.00 98.81 257 ARG A CA 1
ATOM 1971 C C . ARG A 1 257 ? 2.551 -14.961 -6.669 1.00 98.81 257 ARG A C 1
ATOM 1973 O O . ARG A 1 257 ? 1.409 -14.868 -6.226 1.00 98.81 257 ARG A O 1
ATOM 1980 N N . PHE A 1 258 ? 2.940 -14.422 -7.816 1.00 98.88 258 PHE A N 1
ATOM 1981 C CA . PHE A 1 258 ? 2.062 -13.808 -8.804 1.00 98.88 258 PHE A CA 1
ATOM 1982 C C . PHE A 1 258 ? 1.577 -14.900 -9.755 1.00 98.88 258 PHE A C 1
ATOM 1984 O O . PHE A 1 258 ? 2.302 -15.324 -10.658 1.00 98.88 258 PHE A O 1
ATOM 1991 N N . GLY A 1 259 ? 0.395 -15.428 -9.446 1.00 96.19 259 GLY A N 1
ATOM 1992 C CA . GLY A 1 259 ? -0.223 -16.556 -10.126 1.00 96.19 259 GLY A CA 1
ATOM 1993 C C . GLY A 1 259 ? -1.007 -16.165 -11.386 1.00 96.19 259 GLY A C 1
ATOM 1994 O O . GLY A 1 259 ? -0.822 -15.076 -11.925 1.00 96.19 259 GLY A O 1
ATOM 1995 N N . PRO A 1 260 ? -1.895 -17.055 -11.863 1.00 95.06 260 PRO A N 1
ATOM 1996 C CA . PRO A 1 260 ? -2.592 -16.877 -13.133 1.00 95.06 260 PRO A CA 1
ATOM 1997 C C . PRO A 1 260 ? -3.618 -15.736 -13.108 1.00 95.06 260 PRO A C 1
ATOM 1999 O O . PRO A 1 260 ? -4.161 -15.376 -12.057 1.00 95.06 260 PRO A O 1
ATOM 2002 N N . GLY A 1 261 ? -3.927 -15.224 -14.302 1.00 92.06 261 GLY A N 1
ATOM 2003 C CA . GLY A 1 261 ? -4.954 -14.203 -14.526 1.00 92.06 261 GLY A CA 1
ATOM 2004 C C . GLY A 1 261 ? -4.564 -12.815 -14.022 1.00 92.06 261 GLY A C 1
ATOM 2005 O O . GLY A 1 261 ? -5.442 -12.035 -13.662 1.00 92.06 261 GLY A O 1
ATOM 2006 N N . LEU A 1 262 ? -3.264 -12.530 -13.902 1.00 97.31 262 LEU A N 1
ATOM 2007 C CA . LEU A 1 262 ? -2.761 -11.208 -13.538 1.00 97.31 262 LEU A CA 1
ATOM 2008 C C . LEU A 1 262 ? -2.358 -10.430 -14.787 1.00 97.31 262 LEU A C 1
ATOM 2010 O O . LEU A 1 262 ? -1.556 -10.916 -15.580 1.00 97.31 262 LEU A O 1
ATOM 2014 N N . VAL A 1 263 ? -2.856 -9.204 -14.947 1.00 97.12 263 VAL A N 1
ATOM 2015 C CA . VAL A 1 263 ? -2.556 -8.409 -16.149 1.00 97.12 263 VAL A CA 1
ATOM 2016 C C . VAL A 1 263 ? -1.248 -7.637 -15.992 1.00 97.12 263 VAL A C 1
ATOM 2018 O O . VAL A 1 263 ? -0.357 -7.753 -16.838 1.00 97.12 263 VAL A O 1
ATOM 2021 N N . GLN A 1 264 ? -1.117 -6.849 -14.920 1.00 97.81 264 GLN A N 1
ATOM 2022 C CA . GLN A 1 264 ? -0.034 -5.872 -14.786 1.00 97.81 264 GLN A CA 1
ATOM 2023 C C . GLN A 1 264 ? 0.237 -5.414 -13.344 1.00 97.81 264 GLN A C 1
ATOM 2025 O O . GLN A 1 264 ? -0.453 -5.788 -12.399 1.00 97.81 264 GLN A O 1
ATOM 2030 N N . ARG A 1 265 ? 1.243 -4.538 -13.190 1.00 98.62 265 ARG A N 1
ATOM 2031 C CA . ARG A 1 265 ? 1.588 -3.818 -11.948 1.00 98.62 265 ARG A CA 1
ATOM 2032 C C . ARG A 1 265 ? 2.080 -4.717 -10.808 1.00 98.62 265 ARG A C 1
ATOM 2034 O O . ARG A 1 265 ? 1.580 -4.648 -9.698 1.00 98.62 265 ARG A O 1
ATOM 2041 N N . MET A 1 266 ? 3.111 -5.517 -11.040 1.00 98.75 266 MET A N 1
ATOM 2042 C CA . MET A 1 266 ? 3.703 -6.412 -10.039 1.00 98.75 266 MET A CA 1
ATOM 2043 C C . MET A 1 266 ? 5.187 -6.087 -9.744 1.00 98.75 266 MET A C 1
ATOM 2045 O O . MET A 1 266 ? 6.051 -6.928 -9.976 1.00 98.75 266 MET A O 1
ATOM 2049 N N . PRO A 1 267 ? 5.541 -4.901 -9.210 1.00 98.75 267 PRO A N 1
ATOM 2050 C CA . PRO A 1 267 ? 4.709 -3.721 -8.961 1.00 98.75 267 PRO A CA 1
ATOM 2051 C C . PRO A 1 267 ? 4.714 -2.726 -10.140 1.00 98.75 267 PRO A C 1
ATOM 2053 O O . PRO A 1 267 ? 5.508 -2.847 -11.078 1.00 98.75 267 PRO A O 1
ATOM 2056 N N . ARG A 1 268 ? 3.860 -1.695 -10.072 1.00 98.69 268 ARG A N 1
ATOM 2057 C CA . ARG A 1 268 ? 4.048 -0.433 -10.810 1.00 98.69 268 ARG A CA 1
ATOM 2058 C C . ARG A 1 268 ? 4.500 0.665 -9.849 1.00 98.69 268 ARG A C 1
ATOM 2060 O O . ARG A 1 268 ? 3.777 0.970 -8.910 1.00 98.69 268 ARG A O 1
ATOM 2067 N N . VAL A 1 269 ? 5.663 1.264 -10.103 1.00 98.62 269 VAL A N 1
ATOM 2068 C CA . VAL A 1 269 ? 6.314 2.214 -9.180 1.00 98.62 269 VAL A CA 1
ATOM 2069 C C . VAL A 1 269 ? 6.415 3.609 -9.790 1.00 98.62 269 VAL A C 1
ATOM 2071 O O . VAL A 1 269 ? 6.676 3.743 -10.985 1.00 98.62 269 VAL A O 1
ATOM 2074 N N . ARG A 1 270 ? 6.260 4.641 -8.964 1.00 97.69 270 ARG A N 1
ATOM 2075 C CA . ARG A 1 270 ? 6.518 6.043 -9.299 1.00 97.69 270 ARG A CA 1
ATOM 2076 C C . ARG A 1 270 ? 7.414 6.686 -8.264 1.00 97.69 270 ARG A C 1
ATOM 2078 O O . ARG A 1 270 ? 7.134 6.519 -7.083 1.00 97.69 270 ARG A O 1
ATOM 2085 N N . LEU A 1 271 ? 8.436 7.427 -8.706 1.00 95.88 271 LEU A N 1
ATOM 2086 C CA . LEU A 1 271 ? 9.364 8.249 -7.903 1.00 95.88 271 LEU A CA 1
ATOM 2087 C C . LEU A 1 271 ? 10.203 7.519 -6.832 1.00 95.88 271 LEU A C 1
ATOM 2089 O O . LEU A 1 271 ? 11.379 7.833 -6.655 1.00 95.88 271 LEU A O 1
ATOM 2093 N N . GLY A 1 272 ? 9.616 6.589 -6.086 1.00 96.94 272 GLY A N 1
ATOM 2094 C CA . GLY A 1 272 ? 10.226 5.865 -4.984 1.00 96.94 272 GLY A CA 1
ATOM 2095 C C . GLY A 1 272 ? 11.073 4.669 -5.411 1.00 96.94 272 GLY A C 1
ATOM 2096 O O . GLY A 1 272 ? 11.560 4.552 -6.541 1.00 96.94 272 GLY A O 1
ATOM 2097 N N . TYR A 1 273 ? 11.266 3.766 -4.455 1.00 98.56 273 TYR A N 1
ATOM 2098 C CA . TYR A 1 273 ? 12.164 2.626 -4.561 1.00 98.56 273 TYR A CA 1
ATOM 2099 C C . TYR A 1 273 ? 11.442 1.308 -4.259 1.00 98.56 273 TYR A C 1
ATOM 2101 O O . TYR A 1 273 ? 10.793 1.163 -3.219 1.00 98.56 273 TYR A O 1
ATOM 2109 N N . ALA A 1 274 ? 11.637 0.311 -5.125 1.00 98.75 274 ALA A N 1
ATOM 2110 C CA . ALA A 1 274 ? 11.189 -1.058 -4.890 1.00 98.75 274 ALA A CA 1
ATOM 2111 C C . ALA A 1 274 ? 12.351 -2.055 -4.999 1.00 98.75 274 ALA A C 1
ATOM 2113 O O . ALA A 1 274 ? 13.011 -2.144 -6.038 1.00 98.75 274 ALA A O 1
ATOM 2114 N N . HIS A 1 275 ? 12.556 -2.850 -3.945 1.00 98.88 275 HIS A N 1
ATOM 2115 C CA . HIS A 1 275 ? 13.369 -4.064 -4.016 1.00 98.88 275 HIS A CA 1
ATOM 2116 C C . HIS A 1 275 ? 12.445 -5.267 -4.194 1.00 98.88 275 HIS A C 1
ATOM 2118 O O . HIS A 1 275 ? 11.672 -5.611 -3.301 1.00 98.88 275 HIS A O 1
ATOM 2124 N N . VAL A 1 276 ? 12.529 -5.891 -5.362 1.00 98.94 276 VAL A N 1
ATOM 2125 C CA . VAL A 1 276 ? 11.702 -7.012 -5.795 1.00 98.94 276 VAL A CA 1
ATOM 2126 C C . VAL A 1 276 ? 12.566 -8.270 -5.748 1.00 98.94 276 VAL A C 1
ATOM 212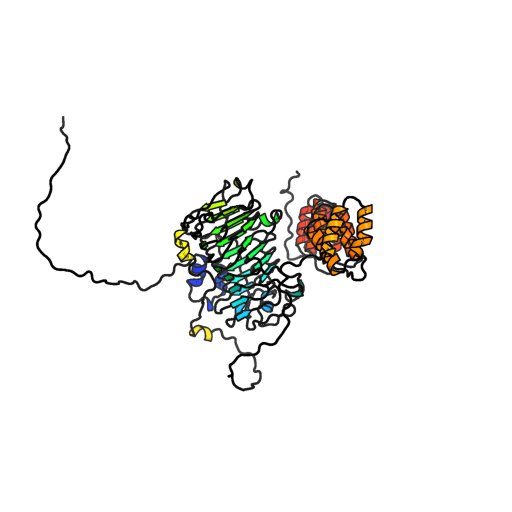8 O O . VAL A 1 276 ? 13.389 -8.473 -6.636 1.00 98.94 276 VAL A O 1
ATOM 2131 N N . ALA A 1 277 ? 12.417 -9.091 -4.706 1.00 98.88 277 ALA A N 1
ATOM 2132 C CA . ALA A 1 277 ? 13.351 -10.172 -4.383 1.00 98.88 277 ALA A CA 1
ATOM 2133 C C . ALA A 1 277 ? 12.705 -11.565 -4.293 1.00 98.88 277 ALA A C 1
ATOM 2135 O O . ALA A 1 277 ? 11.775 -11.771 -3.522 1.00 98.88 277 ALA A O 1
ATOM 2136 N N . ASN A 1 278 ? 13.234 -12.566 -5.001 1.00 98.88 278 ASN A N 1
ATOM 2137 C CA . ASN A 1 278 ? 12.764 -13.962 -4.912 1.00 98.88 278 ASN A CA 1
ATOM 2138 C C . ASN A 1 278 ? 11.239 -14.166 -5.062 1.00 98.88 278 ASN A C 1
ATOM 2140 O O . ASN A 1 278 ? 10.661 -15.028 -4.403 1.00 98.88 278 ASN A O 1
ATOM 2144 N N . ASN A 1 279 ? 10.580 -13.404 -5.936 1.00 98.94 279 ASN A N 1
ATOM 2145 C CA . ASN A 1 279 ? 9.167 -13.603 -6.269 1.00 98.94 279 ASN A CA 1
ATOM 2146 C C . ASN A 1 279 ? 9.010 -14.498 -7.503 1.00 98.94 279 ASN A C 1
ATOM 2148 O O . ASN A 1 279 ? 9.846 -14.483 -8.415 1.00 98.94 279 ASN A O 1
ATOM 2152 N N . ARG A 1 280 ? 7.911 -15.253 -7.545 1.00 98.75 280 ARG A N 1
ATOM 2153 C CA . ARG A 1 280 ? 7.517 -16.086 -8.686 1.00 98.75 280 ARG A CA 1
ATOM 2154 C C . ARG A 1 280 ? 6.460 -15.367 -9.514 1.00 98.75 280 ARG A C 1
ATOM 2156 O O . ARG A 1 280 ? 5.440 -14.974 -8.959 1.00 98.75 280 ARG A O 1
ATOM 2163 N N . TYR A 1 281 ? 6.675 -15.267 -10.821 1.00 98.81 281 TYR A N 1
ATOM 2164 C CA . TYR A 1 281 ? 5.746 -14.662 -11.774 1.00 98.81 281 TYR A CA 1
ATOM 2165 C C . TYR A 1 281 ? 5.317 -15.676 -12.823 1.00 98.81 281 TYR A C 1
ATOM 2167 O O . TYR A 1 281 ? 6.161 -16.275 -13.497 1.00 98.81 281 TYR A O 1
ATOM 2175 N N . GLU A 1 282 ? 4.008 -15.844 -12.976 1.00 94.56 282 GLU A N 1
ATOM 2176 C CA . GLU A 1 282 ? 3.411 -16.810 -13.889 1.00 94.56 282 GLU A CA 1
ATOM 2177 C C . GLU A 1 282 ? 2.460 -16.093 -14.853 1.00 94.56 282 GLU A C 1
ATOM 2179 O O . GLU A 1 282 ? 1.390 -15.657 -14.452 1.00 94.56 282 GLU A O 1
ATOM 2184 N N . GLN A 1 283 ? 2.836 -16.015 -16.134 1.00 91.81 283 GLN A N 1
ATOM 2185 C CA . GLN A 1 283 ? 1.924 -15.671 -17.235 1.00 91.81 283 GLN A CA 1
ATOM 2186 C C . GLN A 1 283 ? 1.178 -14.324 -17.084 1.00 91.81 283 GLN A C 1
ATOM 2188 O O . GLN A 1 283 ? -0.046 -14.282 -17.164 1.00 91.81 283 GLN A O 1
ATOM 2193 N N . TRP A 1 284 ? 1.908 -13.215 -16.917 1.00 97.00 284 TRP A N 1
ATOM 2194 C CA . TRP A 1 284 ? 1.307 -11.870 -16.919 1.00 97.00 284 TRP A CA 1
ATOM 2195 C C . TRP A 1 284 ? 0.642 -11.525 -18.263 1.00 97.00 284 TRP A C 1
ATOM 2197 O O . TRP A 1 284 ? 1.193 -11.827 -19.314 1.00 97.00 284 TRP A O 1
ATOM 2207 N N . GLU A 1 285 ? -0.499 -10.837 -18.274 1.00 93.81 285 GLU A N 1
ATOM 2208 C CA . GLU A 1 285 ? -1.216 -10.551 -19.534 1.00 93.81 285 GLU A CA 1
ATOM 2209 C C . GLU A 1 285 ? -0.781 -9.252 -20.236 1.00 93.81 285 GLU A C 1
ATOM 2211 O O . GLU A 1 285 ? -1.163 -9.023 -21.379 1.00 93.81 285 GLU A O 1
ATOM 2216 N N . MET A 1 286 ? 0.038 -8.405 -19.601 1.00 94.62 286 MET A N 1
ATOM 2217 C CA . MET A 1 286 ? 0.598 -7.202 -20.236 1.00 94.62 286 MET A CA 1
ATOM 2218 C C . MET A 1 286 ? 2.071 -6.971 -19.890 1.00 94.62 286 MET A C 1
ATOM 2220 O O . MET A 1 286 ? 2.914 -6.890 -20.782 1.00 94.62 286 MET A O 1
ATOM 2224 N N . TYR A 1 287 ? 2.404 -6.863 -18.605 1.00 97.75 287 TYR A N 1
ATOM 2225 C CA . TYR A 1 287 ? 3.785 -6.779 -18.118 1.00 97.75 287 TYR A CA 1
ATOM 2226 C C . TYR A 1 287 ? 3.844 -7.190 -16.645 1.00 97.75 287 TYR A C 1
ATOM 2228 O O . TYR A 1 287 ? 2.842 -7.122 -15.943 1.00 97.75 287 TYR A O 1
ATOM 2236 N N . ALA A 1 288 ? 5.017 -7.567 -16.137 1.00 98.50 288 ALA A N 1
ATOM 2237 C CA . ALA A 1 288 ? 5.181 -7.847 -14.711 1.00 98.50 288 ALA A CA 1
ATOM 2238 C C . ALA A 1 288 ? 5.545 -6.574 -13.933 1.00 98.50 288 ALA A C 1
ATOM 2240 O O . ALA A 1 288 ? 4.744 -6.062 -13.161 1.00 98.50 288 ALA A O 1
ATOM 2241 N N . ILE A 1 289 ? 6.723 -6.009 -14.186 1.00 98.81 289 ILE A N 1
ATOM 2242 C CA . ILE A 1 289 ? 7.285 -4.880 -13.433 1.00 98.81 289 ILE A CA 1
ATOM 2243 C C . ILE A 1 289 ? 7.187 -3.605 -14.272 1.00 98.81 289 ILE A C 1
ATOM 2245 O O . ILE A 1 289 ? 7.592 -3.591 -15.433 1.00 98.81 289 ILE A O 1
ATOM 2249 N N . GLY A 1 290 ? 6.689 -2.508 -13.708 1.00 98.31 290 GLY A N 1
ATOM 2250 C CA . GLY A 1 290 ? 6.578 -1.258 -14.459 1.00 98.31 290 GLY A CA 1
ATOM 2251 C C . GLY A 1 290 ? 6.708 0.007 -13.629 1.00 98.31 290 GLY A C 1
ATOM 2252 O O . GLY A 1 290 ? 6.917 -0.038 -12.418 1.00 98.31 290 GLY A O 1
ATOM 2253 N N . GLY A 1 291 ? 6.580 1.155 -14.290 1.00 98.00 291 GLY A N 1
ATOM 2254 C CA . GLY A 1 291 ? 6.669 2.442 -13.611 1.00 98.00 291 GLY A CA 1
ATOM 2255 C C . GLY A 1 291 ? 6.705 3.664 -14.522 1.00 98.00 291 GLY A C 1
ATOM 2256 O O . GLY A 1 291 ? 6.945 3.555 -15.727 1.00 98.00 291 GLY A O 1
ATOM 2257 N N . SER A 1 292 ? 6.475 4.820 -13.906 1.00 97.00 292 SER A N 1
ATOM 2258 C CA . SER A 1 292 ? 6.585 6.173 -14.473 1.00 97.00 292 SER A CA 1
ATOM 2259 C C . SER A 1 292 ? 7.347 7.083 -13.504 1.00 97.00 292 SER A C 1
ATOM 2261 O O . SER A 1 292 ? 7.563 6.709 -12.358 1.00 97.00 292 SER A O 1
ATOM 2263 N N . ALA A 1 293 ? 7.763 8.271 -13.951 1.00 95.75 293 ALA A N 1
ATOM 2264 C CA . ALA A 1 293 ? 8.394 9.286 -13.099 1.00 95.75 293 ALA A CA 1
ATOM 2265 C C . ALA A 1 293 ? 9.648 8.813 -12.326 1.00 95.75 293 ALA A C 1
ATOM 2267 O O . ALA A 1 293 ? 9.734 8.964 -11.113 1.00 95.75 293 ALA A O 1
ATOM 2268 N N . ASP A 1 294 ? 10.630 8.250 -13.039 1.00 96.12 294 ASP A N 1
ATOM 2269 C CA . ASP A 1 294 ? 11.978 7.927 -12.524 1.00 96.12 294 ASP A CA 1
ATOM 2270 C C . ASP A 1 294 ? 12.028 7.119 -11.207 1.00 96.12 294 ASP A C 1
ATOM 2272 O O . ASP A 1 294 ? 12.698 7.516 -10.251 1.00 96.12 294 ASP A O 1
ATOM 2276 N N . PRO A 1 295 ? 11.338 5.965 -11.118 1.00 97.75 295 PRO A N 1
ATOM 2277 C CA . PRO A 1 295 ? 11.452 5.108 -9.955 1.00 97.75 295 PRO A CA 1
ATOM 2278 C C . PRO A 1 295 ? 12.758 4.309 -10.019 1.00 97.75 295 PRO A C 1
ATOM 2280 O O . PRO A 1 295 ? 13.246 3.948 -11.098 1.00 97.75 295 PRO A O 1
ATOM 2283 N N . THR A 1 296 ? 13.279 3.927 -8.856 1.00 98.44 296 THR A N 1
ATOM 2284 C CA . THR A 1 296 ? 14.363 2.941 -8.772 1.00 98.44 296 THR A CA 1
ATOM 2285 C C . THR A 1 296 ? 13.783 1.558 -8.504 1.00 98.44 296 THR A C 1
ATOM 2287 O O . THR A 1 296 ? 13.089 1.347 -7.511 1.00 98.44 296 THR A O 1
ATOM 2290 N N . ILE A 1 297 ? 14.088 0.595 -9.374 1.00 98.75 297 ILE A N 1
ATOM 2291 C CA . ILE A 1 297 ? 13.612 -0.784 -9.240 1.00 98.75 297 ILE A CA 1
ATOM 2292 C C . ILE A 1 297 ? 14.801 -1.733 -9.276 1.00 98.75 297 ILE A C 1
ATOM 2294 O O . ILE A 1 297 ? 15.543 -1.795 -10.261 1.00 98.75 297 ILE A O 1
ATOM 2298 N N . PHE A 1 298 ? 14.959 -2.506 -8.207 1.00 98.75 298 PHE A N 1
ATOM 2299 C CA . PHE A 1 298 ? 15.942 -3.572 -8.146 1.00 98.75 298 PHE A CA 1
ATOM 2300 C C . PHE A 1 298 ? 15.242 -4.929 -8.113 1.00 98.75 298 PHE A C 1
ATOM 2302 O O . PHE A 1 298 ? 14.637 -5.298 -7.112 1.00 98.75 298 PHE A O 1
ATOM 2309 N N . SER A 1 299 ? 15.307 -5.644 -9.233 1.00 98.88 299 SER A N 1
ATOM 2310 C CA . SER A 1 299 ? 14.867 -7.028 -9.380 1.00 98.88 299 SER A CA 1
ATOM 2311 C C . SER A 1 299 ? 16.033 -7.955 -9.038 1.00 98.88 299 SER A C 1
ATOM 2313 O O . SER A 1 299 ? 17.076 -7.904 -9.693 1.00 98.88 299 SER A O 1
ATOM 2315 N N . GLU A 1 300 ? 15.889 -8.770 -7.995 1.00 98.75 300 GLU A N 1
ATOM 2316 C CA . GLU A 1 300 ? 16.940 -9.676 -7.538 1.00 98.75 300 GLU A CA 1
ATOM 2317 C C . GLU A 1 300 ? 16.421 -11.102 -7.288 1.00 98.75 300 GLU A C 1
ATOM 2319 O O . GLU A 1 300 ? 15.571 -11.349 -6.433 1.00 98.75 300 GLU A O 1
ATOM 2324 N N . GLY A 1 301 ? 16.965 -12.084 -8.004 1.00 98.75 301 GLY A N 1
ATOM 2325 C CA . GLY A 1 301 ? 16.688 -13.494 -7.754 1.00 98.75 301 GLY A CA 1
ATOM 2326 C C . GLY A 1 301 ? 15.239 -13.915 -7.999 1.00 98.75 301 GLY A C 1
ATOM 2327 O O . GLY A 1 301 ? 14.779 -14.841 -7.350 1.00 98.75 301 GLY A O 1
ATOM 2328 N N . ASN A 1 302 ? 14.474 -13.247 -8.855 1.00 98.94 302 ASN A N 1
ATOM 2329 C CA . ASN A 1 302 ? 13.091 -13.605 -9.179 1.00 98.94 302 ASN A CA 1
ATOM 2330 C C . ASN A 1 302 ? 13.018 -14.726 -10.227 1.00 98.94 302 ASN A C 1
ATOM 2332 O O . ASN A 1 302 ? 13.986 -15.004 -10.932 1.00 98.94 302 ASN A O 1
ATOM 2336 N N . TYR A 1 303 ? 11.850 -15.356 -10.355 1.00 98.88 303 TYR A N 1
ATOM 2337 C CA . TYR A 1 303 ? 11.587 -16.394 -11.353 1.00 98.88 303 TYR A CA 1
ATOM 2338 C C . TYR A 1 303 ? 10.414 -15.989 -12.239 1.00 98.88 303 TYR A C 1
ATOM 2340 O O . TYR A 1 303 ? 9.271 -15.944 -11.784 1.00 98.88 303 TYR A O 1
ATOM 2348 N N . PHE A 1 304 ? 10.705 -15.697 -13.505 1.00 98.88 304 PHE A N 1
ATOM 2349 C CA . PHE A 1 304 ? 9.745 -15.193 -14.479 1.00 98.88 304 PHE A CA 1
ATOM 2350 C C . PHE A 1 304 ? 9.429 -16.248 -15.533 1.00 98.88 304 PHE A C 1
ATOM 2352 O O . PHE A 1 304 ? 10.295 -16.617 -16.328 1.00 98.88 304 PHE A O 1
ATOM 2359 N N . VAL A 1 305 ? 8.171 -16.682 -15.585 1.00 98.56 305 VAL A N 1
ATOM 2360 C CA . VAL A 1 305 ? 7.645 -17.518 -16.667 1.00 98.56 305 VAL A CA 1
ATOM 2361 C C . VAL A 1 305 ? 6.758 -16.656 -17.553 1.00 98.56 305 VAL A C 1
ATOM 2363 O O . VAL A 1 305 ? 5.621 -16.352 -17.187 1.00 98.56 305 VAL A O 1
ATOM 2366 N N . ALA A 1 306 ? 7.279 -16.256 -18.715 1.00 97.88 306 ALA A N 1
ATOM 2367 C CA . ALA A 1 306 ? 6.496 -15.466 -19.660 1.00 97.88 306 ALA A CA 1
ATOM 2368 C C . ALA A 1 306 ? 5.300 -16.271 -20.217 1.00 97.88 306 ALA A C 1
ATOM 2370 O O . ALA A 1 306 ? 5.388 -17.500 -20.345 1.00 97.88 306 ALA A O 1
ATOM 2371 N N . PRO A 1 307 ? 4.201 -15.597 -20.602 1.00 95.88 307 PRO A N 1
ATOM 2372 C CA . PRO A 1 307 ? 3.109 -16.197 -21.371 1.00 95.88 307 PRO A CA 1
ATOM 2373 C C . PRO A 1 307 ? 3.590 -16.787 -22.694 1.00 95.88 307 PRO A C 1
ATOM 2375 O O . PRO A 1 307 ? 4.649 -16.422 -23.199 1.00 95.88 307 PRO A O 1
ATOM 2378 N N . ASN A 1 308 ? 2.782 -17.642 -23.320 1.00 96.44 308 ASN A N 1
ATOM 2379 C CA . ASN A 1 308 ? 3.100 -18.184 -24.647 1.00 96.44 308 ASN A CA 1
ATOM 2380 C C . ASN A 1 308 ? 3.030 -17.131 -25.764 1.00 96.44 308 ASN A C 1
ATOM 2382 O O . ASN A 1 308 ? 3.712 -17.295 -26.772 1.00 96.44 308 ASN A O 1
ATOM 2386 N N . ASN A 1 309 ? 2.276 -16.044 -25.569 1.00 94.19 309 ASN A N 1
ATOM 2387 C CA . ASN A 1 309 ? 2.186 -14.948 -26.531 1.00 94.19 309 ASN A CA 1
ATOM 2388 C C . ASN A 1 309 ? 3.580 -14.308 -26.768 1.00 94.19 309 ASN A C 1
ATOM 2390 O O . ASN A 1 309 ? 4.202 -13.853 -25.799 1.00 94.19 309 ASN A O 1
ATOM 2394 N N . PRO A 1 310 ? 4.091 -14.274 -28.017 1.00 94.00 310 PRO A N 1
ATOM 2395 C CA . PRO A 1 310 ? 5.397 -13.693 -28.339 1.00 94.00 310 PRO A CA 1
ATOM 2396 C C . PRO A 1 310 ? 5.487 -12.180 -28.092 1.00 94.00 310 PRO A C 1
ATOM 2398 O O . PRO A 1 310 ? 6.584 -11.685 -27.844 1.00 94.00 310 PRO A O 1
ATOM 2401 N N . ASP A 1 311 ? 4.366 -11.460 -28.072 1.00 94.25 311 ASP A N 1
ATOM 2402 C CA . ASP A 1 311 ? 4.346 -10.002 -27.893 1.00 94.25 311 ASP A CA 1
ATOM 2403 C C . ASP A 1 311 ? 4.452 -9.575 -26.417 1.00 94.25 311 ASP A C 1
ATOM 2405 O O . ASP A 1 311 ? 4.590 -8.394 -26.104 1.00 94.25 311 ASP A O 1
ATOM 2409 N N . ILE A 1 312 ? 4.407 -10.537 -25.486 1.00 94.06 312 ILE A N 1
ATOM 2410 C CA . ILE A 1 312 ? 4.274 -10.298 -24.038 1.00 94.06 312 ILE A CA 1
ATOM 2411 C C . ILE A 1 312 ? 5.422 -10.978 -23.271 1.00 94.06 312 ILE A C 1
ATOM 2413 O O . ILE A 1 312 ? 5.262 -11.546 -22.193 1.00 94.06 312 ILE A O 1
ATOM 2417 N N . LYS A 1 313 ? 6.628 -10.955 -23.844 1.00 97.75 313 LYS A N 1
ATOM 2418 C CA . LYS A 1 313 ? 7.830 -11.577 -23.253 1.00 97.75 313 LYS A CA 1
ATOM 2419 C C . LYS A 1 313 ? 8.609 -10.646 -22.332 1.00 97.75 313 LYS A C 1
ATOM 2421 O O . LYS A 1 313 ? 9.293 -11.096 -21.411 1.00 97.75 313 LYS A O 1
ATOM 2426 N N . GLN A 1 314 ? 8.507 -9.343 -22.565 1.00 98.25 314 GLN A N 1
ATOM 2427 C CA . GLN A 1 314 ? 9.227 -8.362 -21.773 1.00 98.25 314 GLN A CA 1
ATOM 2428 C C . GLN A 1 314 ? 8.610 -8.240 -20.376 1.00 98.25 314 GLN A C 1
ATOM 2430 O O . GLN A 1 314 ? 7.451 -7.872 -20.221 1.00 98.25 314 GLN A O 1
ATOM 2435 N N . VAL A 1 315 ? 9.420 -8.481 -19.344 1.00 98.62 315 VAL A N 1
ATOM 2436 C CA . VAL A 1 315 ? 9.029 -8.334 -17.930 1.00 98.62 315 VAL A CA 1
ATOM 2437 C C . VAL A 1 315 ? 8.714 -6.877 -17.590 1.00 98.62 315 VAL A C 1
ATOM 2439 O O . VAL A 1 315 ? 7.853 -6.602 -16.761 1.00 98.62 315 VAL A O 1
ATOM 2442 N N . THR A 1 316 ? 9.432 -5.946 -18.220 1.00 98.56 316 THR A N 1
ATOM 2443 C CA . THR A 1 316 ? 9.467 -4.528 -17.837 1.00 98.56 316 THR A CA 1
ATOM 2444 C C . THR A 1 316 ? 8.639 -3.620 -18.743 1.00 98.56 316 THR A C 1
ATOM 2446 O O . THR A 1 316 ? 8.817 -3.663 -19.959 1.00 98.56 316 THR A O 1
ATOM 2449 N N . LYS A 1 317 ? 7.851 -2.700 -18.175 1.00 97.62 317 LYS A N 1
ATOM 2450 C CA . LYS A 1 317 ? 7.135 -1.648 -18.920 1.00 97.62 317 LYS A CA 1
ATOM 2451 C C . LYS A 1 317 ? 7.408 -0.261 -18.342 1.00 97.62 317 LYS A C 1
ATOM 2453 O O . LYS A 1 317 ? 7.087 0.008 -17.189 1.00 97.62 317 LYS A O 1
ATOM 2458 N N . ARG A 1 318 ? 7.982 0.633 -19.152 1.00 97.06 318 ARG A N 1
ATOM 2459 C CA . ARG A 1 318 ? 8.068 2.060 -18.818 1.00 97.06 318 ARG A CA 1
ATOM 2460 C C . ARG A 1 318 ? 6.854 2.776 -19.383 1.00 97.06 318 ARG A C 1
ATOM 2462 O O . ARG A 1 318 ? 6.592 2.679 -20.579 1.00 97.06 318 ARG A O 1
ATOM 2469 N N . GLU A 1 319 ? 6.168 3.530 -18.540 1.00 94.00 319 GLU A N 1
ATOM 2470 C CA . GLU A 1 319 ? 5.052 4.397 -18.927 1.00 94.00 319 GLU A CA 1
ATOM 2471 C C . GLU A 1 319 ? 5.579 5.751 -19.439 1.00 94.00 319 GLU A C 1
ATOM 2473 O O . GLU A 1 319 ? 5.223 6.817 -18.950 1.00 94.00 319 GLU A O 1
ATOM 2478 N N . THR A 1 320 ? 6.527 5.703 -20.379 1.00 92.25 320 THR A N 1
ATOM 2479 C CA . THR A 1 320 ? 7.078 6.861 -21.097 1.00 92.25 320 THR A CA 1
ATOM 2480 C C . THR A 1 320 ? 7.827 6.389 -22.343 1.00 92.25 320 THR A C 1
ATOM 2482 O O . THR A 1 320 ? 8.376 5.285 -22.375 1.00 92.25 320 THR A O 1
ATOM 2485 N N . THR A 1 321 ? 7.892 7.234 -23.369 1.00 85.75 321 THR A N 1
ATOM 2486 C CA . THR A 1 321 ? 8.660 6.975 -24.595 1.00 85.75 321 THR A CA 1
ATOM 2487 C C . THR A 1 321 ? 10.112 7.445 -24.491 1.00 85.75 321 THR A C 1
ATOM 2489 O O . THR A 1 321 ? 10.997 6.820 -25.073 1.00 85.75 321 THR A O 1
ATOM 2492 N N . ASN A 1 322 ? 10.388 8.482 -23.691 1.00 87.88 322 ASN A N 1
ATOM 2493 C CA . ASN A 1 322 ? 11.683 9.169 -23.637 1.00 87.88 322 ASN A CA 1
ATOM 2494 C C . ASN A 1 322 ? 12.196 9.330 -22.192 1.00 87.88 322 ASN A C 1
ATOM 2496 O O . ASN A 1 322 ? 11.451 9.189 -21.225 1.00 87.88 322 ASN A O 1
ATOM 2500 N N . GLY A 1 323 ? 13.494 9.611 -22.030 1.00 88.25 323 GLY A N 1
ATOM 2501 C CA . GLY A 1 323 ? 14.109 9.964 -20.737 1.00 88.25 323 GLY A CA 1
ATOM 2502 C C . GLY A 1 323 ? 14.343 8.813 -19.745 1.00 88.25 323 GLY A C 1
ATOM 2503 O O . GLY A 1 323 ? 15.151 8.956 -18.831 1.00 88.25 323 GLY A O 1
ATOM 2504 N N . TRP A 1 324 ? 13.734 7.642 -19.950 1.00 94.75 324 TRP A N 1
ATOM 2505 C CA . TRP A 1 324 ? 13.827 6.516 -19.009 1.00 94.75 324 TRP A CA 1
ATOM 2506 C C . TRP A 1 324 ? 15.190 5.819 -18.950 1.00 94.75 324 TRP A C 1
ATOM 2508 O O . TRP A 1 324 ? 15.446 5.048 -18.030 1.00 94.75 324 TRP A O 1
ATOM 2518 N N . LYS A 1 325 ? 16.089 6.062 -19.912 1.00 94.88 325 LYS A N 1
ATOM 2519 C CA . LYS A 1 325 ? 17.410 5.405 -19.957 1.00 94.88 325 LYS A CA 1
ATOM 2520 C C . LYS A 1 325 ? 18.263 5.692 -18.714 1.00 94.88 325 LYS A C 1
ATOM 2522 O O . LYS A 1 325 ? 19.118 4.875 -18.373 1.00 94.88 325 LYS A O 1
ATOM 2527 N N . ASN A 1 326 ? 18.000 6.807 -18.030 1.00 94.81 326 ASN A N 1
ATOM 2528 C CA . ASN A 1 326 ? 18.666 7.183 -16.784 1.00 94.81 326 ASN A CA 1
ATOM 2529 C C . ASN A 1 326 ? 18.019 6.553 -15.538 1.00 94.81 326 ASN A C 1
ATOM 2531 O O . ASN A 1 326 ? 18.665 6.508 -14.491 1.00 94.81 326 ASN A O 1
ATOM 2535 N N . TRP A 1 327 ? 16.795 6.024 -15.651 1.00 97.25 327 TRP A N 1
ATOM 2536 C CA . TRP A 1 327 ? 16.079 5.405 -14.536 1.00 97.25 327 TRP A CA 1
ATOM 2537 C C . TRP A 1 327 ? 16.774 4.122 -14.116 1.00 97.25 327 TRP A C 1
ATOM 2539 O O . TRP A 1 327 ? 17.108 3.279 -14.954 1.00 97.25 327 TRP A O 1
ATOM 2549 N N . LYS A 1 328 ? 16.972 3.951 -12.813 1.00 97.75 328 LYS A N 1
ATOM 2550 C CA . LYS A 1 328 ? 17.775 2.861 -12.253 1.00 97.75 328 LYS A CA 1
ATOM 2551 C C . LYS A 1 328 ? 16.961 1.580 -12.117 1.00 97.75 328 LYS A C 1
ATOM 2553 O O . LYS A 1 328 ? 16.388 1.304 -11.065 1.00 97.75 328 LYS A O 1
ATOM 2558 N N . TRP A 1 329 ? 16.883 0.814 -13.201 1.00 98.19 329 TRP A N 1
ATOM 2559 C CA . TRP A 1 329 ? 16.170 -0.463 -13.251 1.00 98.19 329 TRP A CA 1
ATOM 2560 C C . TRP A 1 329 ? 17.173 -1.574 -13.502 1.00 98.19 329 TRP A C 1
ATOM 2562 O O . TRP A 1 329 ? 17.765 -1.658 -14.581 1.00 98.19 329 TRP A O 1
ATOM 2572 N N . ARG A 1 330 ? 17.385 -2.425 -12.501 1.00 98.12 330 ARG A N 1
ATOM 2573 C CA . ARG A 1 330 ? 18.405 -3.474 -12.547 1.00 98.12 330 ARG A CA 1
ATOM 2574 C C . ARG A 1 330 ? 17.801 -4.835 -12.247 1.00 98.12 330 ARG A C 1
ATOM 2576 O O . ARG A 1 330 ? 16.882 -4.945 -11.447 1.00 98.12 330 ARG A O 1
ATOM 2583 N N . SER A 1 331 ? 18.352 -5.844 -12.908 1.00 98.38 331 SER A N 1
ATOM 2584 C CA . SER A 1 331 ? 18.048 -7.257 -12.724 1.00 98.38 331 SER A CA 1
ATOM 2585 C C . SER A 1 331 ? 19.342 -7.972 -12.343 1.00 98.38 331 SER A C 1
ATOM 2587 O O . SER A 1 331 ? 20.391 -7.696 -12.930 1.00 98.38 331 SER A O 1
ATOM 2589 N N . SER A 1 332 ? 19.289 -8.840 -11.336 1.00 98.25 332 SER A N 1
ATOM 2590 C CA . SER A 1 332 ? 20.436 -9.613 -10.857 1.00 98.25 332 SER A CA 1
ATOM 2591 C C . SER A 1 332 ? 19.979 -10.997 -10.412 1.00 98.25 332 SER A C 1
ATOM 2593 O O . SER A 1 332 ? 19.052 -11.109 -9.620 1.00 98.25 332 SER A O 1
ATOM 2595 N N . ARG A 1 333 ? 20.624 -12.060 -10.909 1.00 98.31 333 ARG A N 1
ATOM 2596 C CA . ARG A 1 333 ? 20.315 -13.469 -10.565 1.00 98.31 333 ARG A CA 1
ATOM 2597 C C . ARG A 1 333 ? 18.865 -13.901 -10.835 1.00 98.31 333 ARG A C 1
ATOM 2599 O O . ARG A 1 333 ? 18.420 -14.925 -10.323 1.00 98.31 333 ARG A O 1
ATOM 2606 N N . ASP A 1 334 ? 18.129 -13.128 -11.632 1.00 98.81 334 ASP A N 1
ATOM 2607 C CA . ASP A 1 334 ? 16.782 -13.483 -12.063 1.00 98.81 334 ASP A CA 1
ATOM 2608 C C . ASP A 1 334 ? 16.835 -14.674 -13.029 1.00 98.81 334 ASP A C 1
ATOM 2610 O O . ASP A 1 334 ? 17.704 -14.766 -13.901 1.00 98.81 334 ASP A O 1
ATOM 2614 N N . LYS A 1 335 ? 15.866 -15.580 -12.901 1.00 98.75 335 LYS A N 1
ATOM 2615 C CA . LYS A 1 335 ? 15.664 -16.699 -13.815 1.00 98.75 335 LYS A CA 1
ATOM 2616 C C . LYS A 1 335 ? 14.526 -16.374 -14.771 1.00 98.75 335 LYS A C 1
ATOM 2618 O O . LYS A 1 335 ? 13.384 -16.197 -14.355 1.00 98.75 335 LYS A O 1
ATOM 2623 N N . PHE A 1 336 ? 14.840 -16.366 -16.060 1.00 98.75 336 PHE A N 1
ATOM 2624 C CA . PHE A 1 336 ? 13.870 -16.157 -17.127 1.00 98.75 336 PHE A CA 1
ATOM 2625 C C . PHE A 1 336 ? 13.538 -17.470 -17.836 1.00 98.75 336 PHE A C 1
ATOM 2627 O O . PHE A 1 336 ? 14.428 -18.261 -18.159 1.00 98.75 336 PHE A O 1
ATOM 2634 N N . VAL A 1 337 ? 12.249 -17.707 -18.066 1.00 98.62 337 VAL A N 1
ATOM 2635 C CA . VAL A 1 337 ? 11.705 -18.920 -18.683 1.00 98.62 337 VAL A CA 1
ATOM 2636 C C . VAL A 1 337 ? 10.702 -18.529 -19.767 1.00 98.62 337 VAL A C 1
ATOM 2638 O O . VAL A 1 337 ? 10.054 -17.484 -19.689 1.00 98.62 337 VAL A O 1
ATOM 2641 N N . ASN A 1 338 ? 10.580 -19.375 -20.792 1.00 98.06 338 ASN A N 1
ATOM 2642 C CA . ASN A 1 338 ? 9.671 -19.183 -21.927 1.00 98.06 338 ASN A CA 1
ATOM 2643 C C . ASN A 1 338 ? 9.912 -17.875 -22.706 1.00 98.06 338 ASN A C 1
ATOM 2645 O O . ASN A 1 338 ? 8.974 -17.212 -23.148 1.00 98.06 338 ASN A O 1
ATOM 2649 N N . GLY A 1 339 ? 11.180 -17.482 -22.850 1.00 97.94 339 GLY A N 1
ATOM 2650 C CA . GLY A 1 339 ? 11.573 -16.270 -23.570 1.00 97.94 339 GLY A CA 1
ATOM 2651 C C . GLY A 1 339 ? 11.376 -14.970 -22.790 1.00 97.94 339 GLY A C 1
ATOM 2652 O O . GLY A 1 339 ? 11.534 -13.909 -23.380 1.00 97.94 339 GLY A O 1
ATOM 2653 N N . ALA A 1 340 ? 11.045 -15.029 -21.493 1.00 98.69 340 ALA A N 1
ATOM 2654 C CA . ALA A 1 340 ? 11.014 -13.838 -20.651 1.00 98.69 340 ALA A CA 1
ATOM 2655 C C . ALA A 1 340 ? 12.353 -13.082 -20.706 1.00 98.69 340 ALA A C 1
ATOM 2657 O O . ALA A 1 340 ? 13.417 -13.697 -20.783 1.00 98.69 340 ALA A O 1
ATOM 2658 N N . TYR A 1 341 ? 12.318 -11.755 -20.623 1.00 98.69 341 TYR A N 1
ATOM 2659 C CA . TYR A 1 341 ? 13.538 -10.961 -20.477 1.00 98.69 341 TYR A CA 1
ATOM 2660 C C . TYR A 1 341 ? 13.278 -9.635 -19.764 1.00 98.69 341 TYR A C 1
ATOM 2662 O O . TYR A 1 341 ? 12.180 -9.073 -19.807 1.00 98.69 341 TYR A O 1
ATOM 2670 N N . PHE A 1 342 ? 14.317 -9.115 -19.116 1.00 98.62 342 PHE A N 1
ATOM 2671 C CA . PHE A 1 342 ? 14.313 -7.826 -18.432 1.00 98.62 342 PHE A CA 1
ATOM 2672 C C . PHE A 1 342 ? 15.193 -6.836 -19.197 1.00 98.62 342 PHE A C 1
ATOM 2674 O O . PHE A 1 342 ? 16.327 -7.159 -19.543 1.00 98.62 342 PHE A O 1
ATOM 2681 N N . VAL A 1 343 ? 14.701 -5.617 -19.429 1.00 98.12 343 VAL A N 1
ATOM 2682 C CA . VAL A 1 343 ? 15.494 -4.543 -20.048 1.00 98.12 343 VAL A CA 1
ATOM 2683 C C . VAL A 1 343 ? 16.014 -3.625 -18.939 1.00 98.12 343 VAL A C 1
ATOM 2685 O O . VAL A 1 343 ? 15.200 -2.920 -18.336 1.00 98.12 343 VAL A O 1
ATOM 2688 N N . PRO A 1 344 ? 17.322 -3.624 -18.622 1.00 97.75 344 PRO A N 1
ATOM 2689 C CA . PRO A 1 344 ? 17.888 -2.761 -17.587 1.00 97.75 344 PRO A CA 1
ATOM 2690 C C . PRO A 1 344 ? 18.148 -1.329 -18.080 1.00 97.75 344 PRO A C 1
ATOM 2692 O O . PRO A 1 344 ? 18.238 -1.073 -19.279 1.00 97.75 344 PRO A O 1
ATOM 2695 N N . SER A 1 345 ? 18.291 -0.390 -17.144 1.00 97.56 345 SER A N 1
ATOM 2696 C CA . SER A 1 345 ? 18.641 1.016 -17.406 1.00 97.56 345 SER A CA 1
ATOM 2697 C C . SER A 1 345 ? 19.291 1.683 -16.188 1.00 97.56 345 SER A C 1
ATOM 2699 O O . SER A 1 345 ? 19.248 1.131 -15.086 1.00 97.56 345 SER A O 1
ATOM 2701 N N . GLY A 1 346 ? 19.880 2.868 -16.398 1.00 95.06 346 GLY A N 1
ATOM 2702 C CA . GLY A 1 346 ? 20.426 3.747 -15.358 1.00 95.06 346 GLY A CA 1
ATOM 2703 C C . GLY A 1 346 ? 21.703 3.231 -14.692 1.00 95.06 346 GLY A C 1
ATOM 2704 O O . GLY A 1 346 ? 21.771 2.093 -14.241 1.00 95.06 346 GLY A O 1
ATOM 2705 N N . TYR A 1 347 ? 22.748 4.054 -14.601 1.00 90.00 347 TYR A N 1
ATOM 2706 C CA . TYR A 1 347 ? 24.017 3.692 -13.950 1.00 90.00 347 TYR A CA 1
ATOM 2707 C C . TYR A 1 347 ? 24.005 3.965 -12.432 1.00 90.00 347 TYR A C 1
ATOM 2709 O O . TYR A 1 347 ? 23.149 4.681 -11.912 1.00 90.00 347 TYR A O 1
ATOM 2717 N N . GLY A 1 348 ? 24.978 3.394 -11.717 1.00 90.06 348 GLY A N 1
ATOM 2718 C CA . GLY A 1 348 ? 25.133 3.537 -10.268 1.00 90.06 348 GLY A CA 1
ATOM 2719 C C . GLY A 1 348 ? 24.488 2.409 -9.459 1.00 90.06 348 GLY A C 1
ATOM 2720 O O . GLY A 1 348 ? 23.969 1.438 -10.006 1.00 90.06 348 GLY A O 1
ATOM 2721 N N . THR A 1 349 ? 24.562 2.532 -8.134 1.00 90.56 349 THR A N 1
ATOM 2722 C CA . THR A 1 349 ? 24.042 1.511 -7.217 1.00 90.56 349 THR A CA 1
ATOM 2723 C C . THR A 1 349 ? 22.512 1.495 -7.180 1.00 90.56 349 THR A C 1
ATOM 2725 O O . THR A 1 349 ? 21.868 2.545 -7.109 1.00 90.56 349 THR A O 1
ATOM 2728 N N . THR A 1 350 ? 21.948 0.287 -7.201 1.00 94.50 350 THR A N 1
ATOM 2729 C CA . THR A 1 350 ? 20.533 -0.008 -6.914 1.00 94.50 350 THR A CA 1
ATOM 2730 C C . THR A 1 350 ? 20.360 -0.817 -5.638 1.00 94.50 350 THR A C 1
ATOM 2732 O O . THR A 1 350 ? 19.264 -1.312 -5.376 1.00 94.50 350 THR A O 1
ATOM 2735 N N . ALA A 1 351 ? 21.428 -0.972 -4.849 1.00 94.50 351 ALA A N 1
ATOM 2736 C CA . ALA A 1 351 ? 21.356 -1.687 -3.588 1.00 94.50 351 ALA A CA 1
ATOM 2737 C C . ALA A 1 351 ? 20.293 -1.041 -2.682 1.00 94.50 351 ALA A C 1
ATOM 2739 O O . ALA A 1 351 ? 20.210 0.189 -2.627 1.00 94.50 351 ALA A O 1
ATOM 2740 N N . PRO A 1 352 ? 19.507 -1.837 -1.942 1.00 94.19 352 PRO A N 1
ATOM 2741 C CA . PRO A 1 352 ? 18.398 -1.319 -1.141 1.00 94.19 352 PRO A CA 1
ATOM 2742 C C . PRO A 1 352 ? 18.835 -0.418 0.016 1.00 94.19 352 PRO A C 1
ATOM 2744 O O . PRO A 1 352 ? 18.002 0.266 0.606 1.00 94.19 352 PRO A O 1
ATOM 2747 N N . GLY A 1 353 ? 20.128 -0.402 0.357 1.00 94.56 353 GLY A N 1
ATOM 2748 C CA . GLY A 1 353 ? 20.634 0.361 1.497 1.00 94.56 353 GLY A CA 1
ATOM 2749 C C . GLY A 1 353 ? 20.054 -0.137 2.821 1.00 94.56 353 GLY A C 1
ATOM 2750 O O . GLY A 1 353 ? 19.850 0.655 3.736 1.00 94.56 353 GLY A O 1
ATOM 2751 N N . TYR A 1 354 ? 19.738 -1.434 2.901 1.00 97.38 354 TYR A N 1
ATOM 2752 C CA . TYR A 1 354 ? 19.226 -2.051 4.115 1.00 97.38 354 TYR A CA 1
ATOM 2753 C C . TYR A 1 354 ? 20.210 -1.892 5.269 1.00 97.38 354 TYR A C 1
ATOM 2755 O O . TYR A 1 354 ? 21.418 -2.084 5.119 1.00 97.38 354 TYR A O 1
ATOM 2763 N N . THR A 1 355 ? 19.672 -1.629 6.455 1.00 96.19 355 THR A N 1
ATOM 2764 C CA . THR A 1 355 ? 20.417 -1.842 7.694 1.00 96.19 355 THR A CA 1
ATOM 2765 C C . THR A 1 355 ? 20.698 -3.336 7.884 1.00 96.19 355 THR A C 1
ATOM 2767 O O . THR A 1 355 ? 20.068 -4.203 7.264 1.00 96.19 355 THR A O 1
ATOM 2770 N N . LYS A 1 356 ? 21.637 -3.679 8.772 1.00 95.12 356 LYS A N 1
ATOM 2771 C CA . LYS A 1 356 ? 21.943 -5.085 9.078 1.00 95.12 356 LYS A CA 1
ATOM 2772 C C . LYS A 1 356 ? 20.694 -5.884 9.513 1.00 95.12 356 LYS A C 1
ATOM 2774 O O . LYS A 1 356 ? 20.530 -6.982 8.992 1.00 95.12 356 LYS A O 1
ATOM 2779 N N . PRO A 1 357 ? 19.780 -5.361 10.362 1.00 93.69 357 PRO A N 1
ATOM 2780 C CA . PRO A 1 357 ? 18.529 -6.055 10.699 1.00 93.69 357 PRO A CA 1
ATOM 2781 C C . PRO A 1 357 ? 17.523 -6.198 9.548 1.00 93.69 357 PRO A C 1
ATOM 2783 O O . PRO A 1 357 ? 16.731 -7.136 9.557 1.00 93.69 357 PRO A O 1
ATOM 2786 N N . GLN A 1 358 ? 17.522 -5.271 8.585 1.00 98.00 358 GLN A N 1
ATOM 2787 C CA . GLN A 1 358 ? 16.646 -5.330 7.405 1.00 98.00 358 GLN A CA 1
ATOM 2788 C C . GLN A 1 358 ? 17.162 -6.316 6.349 1.00 98.00 358 GLN A C 1
ATOM 2790 O O . GLN A 1 358 ? 16.389 -6.829 5.540 1.00 98.00 358 GLN A O 1
ATOM 2795 N N . SER A 1 359 ? 18.471 -6.562 6.336 1.00 97.75 359 SER A N 1
ATOM 2796 C CA . SER A 1 359 ? 19.138 -7.373 5.325 1.00 97.75 359 SER A CA 1
ATOM 2797 C C . SER A 1 359 ? 18.735 -8.843 5.409 1.00 97.75 359 SER A C 1
ATOM 2799 O O . SER A 1 359 ? 18.646 -9.425 6.486 1.00 97.75 359 SER A O 1
ATOM 2801 N N . PHE A 1 360 ? 18.554 -9.468 4.249 1.00 98.25 360 PHE A N 1
ATOM 2802 C CA . PHE A 1 360 ? 18.293 -10.898 4.128 1.00 98.25 360 PHE A CA 1
ATOM 2803 C C . PHE A 1 360 ? 18.999 -11.457 2.897 1.00 98.25 360 PHE A C 1
ATOM 2805 O O . PHE A 1 360 ? 19.279 -10.738 1.937 1.00 98.25 360 PHE A O 1
ATOM 2812 N N . LYS A 1 361 ? 19.309 -12.755 2.929 1.00 96.38 361 LYS A N 1
ATOM 2813 C CA . LYS A 1 361 ? 19.951 -13.426 1.802 1.00 96.38 361 LYS A CA 1
ATOM 2814 C C . LYS A 1 361 ? 18.924 -13.655 0.697 1.00 96.38 361 LYS A C 1
ATOM 2816 O O . LYS A 1 361 ? 18.000 -14.443 0.872 1.00 96.38 361 LYS A O 1
ATOM 2821 N N . VAL A 1 362 ? 19.132 -13.009 -0.445 1.00 98.19 362 VAL A N 1
ATOM 2822 C CA . VAL A 1 362 ? 18.378 -13.282 -1.671 1.00 98.19 362 VAL A CA 1
ATOM 2823 C C . VAL A 1 362 ? 19.001 -14.502 -2.356 1.00 98.19 362 VAL A C 1
ATOM 2825 O O . VAL A 1 362 ? 20.221 -14.551 -2.541 1.00 98.19 362 VAL A O 1
ATOM 2828 N N . ALA A 1 363 ? 18.201 -15.513 -2.681 1.00 98.12 363 ALA A N 1
ATOM 2829 C CA . ALA A 1 363 ? 18.631 -16.732 -3.370 1.00 98.12 363 ALA A CA 1
ATOM 2830 C C . ALA A 1 363 ? 18.721 -16.531 -4.894 1.00 98.12 363 ALA A C 1
ATOM 2832 O O . ALA A 1 363 ? 18.265 -15.516 -5.415 1.00 98.12 363 ALA A O 1
ATOM 2833 N N . ASP A 1 364 ? 19.307 -17.495 -5.606 1.00 98.50 364 ASP A N 1
ATOM 2834 C CA . ASP A 1 364 ? 19.216 -17.544 -7.070 1.00 98.50 364 ASP A CA 1
ATOM 2835 C C . ASP A 1 364 ? 17.761 -17.755 -7.524 1.00 98.50 364 ASP A C 1
ATOM 2837 O O . ASP A 1 364 ? 17.009 -18.490 -6.872 1.00 98.50 364 ASP A O 1
ATOM 2841 N N . GLY A 1 365 ? 17.377 -17.148 -8.652 1.00 98.44 365 GLY A N 1
ATOM 2842 C CA . GLY A 1 365 ? 16.034 -17.257 -9.217 1.00 98.44 365 GLY A CA 1
ATOM 2843 C C . GLY A 1 365 ? 15.550 -18.694 -9.389 1.00 98.44 365 GLY A C 1
ATOM 2844 O O . GLY A 1 365 ? 14.374 -18.969 -9.165 1.00 98.44 365 GLY A O 1
ATOM 2845 N N . ALA A 1 366 ? 16.437 -19.646 -9.693 1.00 98.06 366 ALA A N 1
ATOM 2846 C CA . ALA A 1 366 ? 16.069 -21.053 -9.857 1.00 98.06 366 ALA A CA 1
ATOM 2847 C C . ALA A 1 366 ? 15.479 -21.705 -8.588 1.00 98.06 366 ALA A C 1
ATOM 2849 O O . ALA A 1 366 ? 14.731 -22.674 -8.703 1.00 98.06 366 ALA A O 1
ATOM 2850 N N . MET A 1 367 ? 15.764 -21.171 -7.395 1.00 98.06 367 MET A N 1
ATOM 2851 C CA . MET A 1 367 ? 15.254 -21.701 -6.120 1.00 98.06 367 MET A CA 1
ATOM 2852 C C . MET A 1 367 ? 13.858 -21.180 -5.758 1.00 98.06 367 MET A C 1
ATOM 2854 O O . MET A 1 367 ? 13.189 -21.739 -4.886 1.00 98.06 367 MET A O 1
ATOM 2858 N N . VAL A 1 368 ? 13.398 -20.114 -6.414 1.00 98.38 368 VAL A N 1
ATOM 2859 C CA . VAL A 1 368 ? 12.143 -19.425 -6.086 1.00 98.38 368 VAL A CA 1
ATOM 2860 C C . VAL A 1 368 ? 10.909 -20.334 -6.110 1.00 98.38 368 VAL A C 1
ATOM 2862 O O . VAL A 1 368 ? 10.097 -20.198 -5.192 1.00 98.38 368 VAL A O 1
ATOM 2865 N N . PRO A 1 369 ? 10.729 -21.280 -7.059 1.00 97.56 369 PRO A N 1
ATOM 2866 C CA . PRO A 1 369 ? 9.584 -22.190 -7.021 1.00 97.56 369 PRO A CA 1
ATOM 2867 C C . PRO A 1 369 ? 9.454 -22.968 -5.704 1.00 97.56 369 PRO A C 1
ATOM 2869 O O . PRO A 1 369 ? 8.334 -23.187 -5.250 1.00 97.56 369 PRO A O 1
ATOM 2872 N N . ALA A 1 370 ? 10.574 -23.336 -5.071 1.00 96.81 370 ALA A N 1
ATOM 2873 C CA . ALA A 1 370 ? 10.576 -23.978 -3.758 1.00 96.81 370 ALA A CA 1
ATOM 2874 C C . ALA A 1 370 ? 10.314 -22.963 -2.632 1.00 96.81 370 ALA A C 1
ATOM 2876 O O . ALA A 1 370 ? 9.454 -23.196 -1.784 1.00 96.81 370 ALA A O 1
ATOM 2877 N N . LEU A 1 371 ? 10.995 -21.810 -2.664 1.00 97.38 371 LEU A N 1
ATOM 2878 C CA . LEU A 1 371 ? 10.911 -20.760 -1.632 1.00 97.38 371 LEU A CA 1
ATOM 2879 C C . LEU A 1 371 ? 9.531 -20.092 -1.518 1.00 97.38 371 LEU A C 1
ATOM 2881 O O . LEU A 1 371 ? 9.218 -19.525 -0.474 1.00 97.38 371 LEU A O 1
ATOM 2885 N N . THR A 1 372 ? 8.732 -20.150 -2.585 1.00 97.81 372 THR A N 1
ATOM 2886 C CA . THR A 1 372 ? 7.387 -19.547 -2.687 1.00 97.81 372 THR A CA 1
ATOM 2887 C C . THR A 1 372 ? 6.269 -20.590 -2.753 1.00 97.81 372 THR A C 1
ATOM 2889 O O . THR A 1 372 ? 5.119 -20.257 -3.033 1.00 97.81 372 THR A O 1
ATOM 2892 N N . SER A 1 373 ? 6.588 -21.866 -2.501 1.00 95.69 373 SER A N 1
ATOM 2893 C CA . SER A 1 373 ? 5.623 -22.976 -2.570 1.00 95.69 373 SER A CA 1
ATOM 2894 C C . SER A 1 373 ? 4.462 -22.847 -1.576 1.00 95.69 373 SER A C 1
ATOM 2896 O O . SER A 1 373 ? 3.384 -23.373 -1.838 1.00 95.69 373 SER A O 1
ATOM 2898 N N . ASP A 1 374 ? 4.673 -22.101 -0.490 1.00 95.69 374 ASP A N 1
ATOM 2899 C CA . ASP A 1 374 ? 3.705 -21.841 0.579 1.00 95.69 374 ASP A CA 1
ATOM 2900 C C . ASP A 1 374 ? 3.108 -20.426 0.550 1.00 95.69 374 ASP A C 1
ATOM 2902 O O . ASP A 1 374 ? 2.512 -19.992 1.535 1.00 95.69 374 ASP A O 1
ATOM 2906 N N . ALA A 1 375 ? 3.276 -19.688 -0.550 1.00 98.00 375 ALA A N 1
ATOM 2907 C CA . ALA A 1 375 ? 2.711 -18.351 -0.671 1.00 98.00 375 ALA A CA 1
ATOM 2908 C C . ALA A 1 375 ? 1.173 -18.368 -0.535 1.00 98.00 375 ALA A C 1
ATOM 2910 O O . ALA A 1 375 ? 0.493 -19.219 -1.113 1.00 98.00 375 ALA A O 1
ATOM 2911 N N . GLY A 1 376 ? 0.633 -17.389 0.191 1.00 98.44 376 GLY A N 1
ATOM 2912 C CA . GLY A 1 376 ? -0.772 -17.292 0.582 1.00 98.44 376 GLY A CA 1
ATOM 2913 C C . GLY A 1 376 ? -1.043 -17.772 2.017 1.00 98.44 376 GLY A C 1
ATOM 2914 O O . GLY A 1 376 ? -0.110 -18.117 2.745 1.00 98.44 376 GLY A O 1
ATOM 2915 N N . PRO A 1 377 ? -2.317 -17.787 2.450 1.00 96.81 377 PRO A N 1
ATOM 2916 C CA . PRO A 1 377 ? -2.693 -18.183 3.802 1.00 96.81 377 PRO A CA 1
ATOM 2917 C C . PRO A 1 377 ? -2.325 -19.631 4.116 1.00 96.81 377 PRO A C 1
ATOM 2919 O O . PRO A 1 377 ? -2.649 -20.558 3.372 1.00 96.81 377 PRO A O 1
ATOM 2922 N N . LEU A 1 378 ? -1.681 -19.831 5.264 1.00 92.06 378 LEU A N 1
ATOM 2923 C CA . LEU A 1 378 ? -1.254 -21.147 5.727 1.00 92.06 378 LEU A CA 1
ATOM 2924 C C . LEU A 1 378 ? -2.393 -21.888 6.437 1.00 92.06 378 LEU A C 1
ATOM 2926 O O . LEU A 1 378 ? -3.085 -21.339 7.295 1.00 92.06 378 LEU A O 1
ATOM 2930 N N . SER A 1 379 ? -2.526 -23.185 6.154 1.00 84.50 379 SER A N 1
ATOM 2931 C CA . SER A 1 379 ? -3.394 -24.088 6.921 1.00 84.50 379 SER A CA 1
ATOM 2932 C C . SER A 1 379 ? -2.705 -24.502 8.225 1.00 84.50 379 SER A C 1
ATOM 2934 O O . SER A 1 379 ? -2.070 -25.550 8.310 1.00 84.50 379 SER A O 1
ATOM 2936 N N . CYS A 1 380 ? -2.782 -23.641 9.239 1.00 78.12 380 CYS A N 1
ATOM 2937 C CA . CYS A 1 380 ? -2.183 -23.880 10.550 1.00 78.12 380 CYS A CA 1
ATOM 2938 C C . CYS A 1 380 ? -3.175 -24.588 11.485 1.00 78.12 380 CYS A C 1
ATOM 2940 O O . CYS A 1 380 ? -4.125 -23.965 11.946 1.00 78.12 380 CYS A O 1
ATOM 2942 N N . THR A 1 381 ? -2.943 -25.860 11.813 1.00 73.69 381 THR A N 1
ATOM 2943 C CA . THR A 1 381 ? -3.739 -26.611 12.801 1.00 73.69 381 THR A CA 1
ATOM 2944 C C . THR A 1 381 ? -2.950 -26.820 14.091 1.00 73.69 381 THR A C 1
ATOM 2946 O O . THR A 1 381 ? -1.786 -27.221 14.047 1.00 73.69 381 THR A O 1
ATOM 2949 N N . THR A 1 382 ? -3.567 -26.583 15.249 1.00 62.91 382 THR A N 1
ATOM 2950 C CA . THR A 1 382 ? -3.025 -27.019 16.545 1.00 62.91 382 THR A CA 1
ATOM 2951 C C . THR A 1 382 ? -3.237 -28.521 16.713 1.00 62.91 382 THR A C 1
ATOM 2953 O O . THR A 1 382 ? -4.271 -29.052 16.311 1.00 62.91 382 THR A O 1
ATOM 2956 N N . SER A 1 383 ? -2.287 -29.236 17.319 1.00 53.31 383 SER A N 1
ATOM 2957 C CA . SER A 1 383 ? -2.580 -30.590 17.795 1.00 53.31 383 SER A CA 1
ATOM 2958 C C . SER A 1 383 ? -3.663 -30.502 18.882 1.00 53.31 383 SER A C 1
ATOM 2960 O O . SER A 1 383 ? -3.639 -29.579 19.699 1.00 53.31 383 SER A O 1
ATOM 2962 N N . ARG A 1 384 ? -4.611 -31.453 18.907 1.00 41.88 384 ARG A N 1
ATOM 2963 C CA . ARG A 1 384 ? -5.747 -31.491 19.863 1.00 41.88 384 ARG A CA 1
ATOM 2964 C C . ARG A 1 384 ? -5.343 -31.306 21.338 1.00 41.88 384 ARG A C 1
ATOM 2966 O O . ARG A 1 384 ? -6.156 -30.880 22.144 1.00 41.88 384 ARG A O 1
ATOM 2973 N N . ALA A 1 385 ? -4.090 -31.592 21.695 1.00 37.88 385 ALA A N 1
ATOM 2974 C CA . ALA A 1 385 ? -3.563 -31.417 23.047 1.00 37.88 385 ALA A CA 1
ATOM 2975 C C . ALA A 1 385 ? -3.376 -29.942 23.476 1.00 37.88 385 ALA A C 1
ATOM 2977 O O . ALA A 1 385 ? -3.334 -29.664 24.669 1.00 37.88 385 ALA A O 1
ATOM 2978 N N . VAL A 1 386 ? -3.272 -28.991 22.536 1.00 44.47 386 VAL A N 1
ATOM 2979 C CA . VAL A 1 386 ? -3.021 -27.565 22.839 1.00 44.47 386 VAL A CA 1
ATOM 2980 C C . VAL A 1 386 ? -4.321 -26.763 22.996 1.00 44.47 386 VAL A C 1
ATOM 2982 O O . VAL A 1 386 ? -4.338 -25.785 23.739 1.00 44.47 386 VAL A O 1
ATOM 2985 N N . GLU A 1 387 ? -5.430 -27.192 22.379 1.00 39.31 387 GLU A N 1
ATOM 2986 C CA . GLU A 1 387 ? -6.749 -26.538 22.526 1.00 39.31 387 GLU A CA 1
ATOM 2987 C C . GLU A 1 387 ? -7.230 -26.505 23.986 1.00 39.31 387 GLU A C 1
ATOM 2989 O O . GLU A 1 387 ? -7.834 -25.524 24.417 1.00 39.31 387 GLU A O 1
ATOM 2994 N N . ALA A 1 388 ? -6.890 -27.524 24.780 1.00 34.84 388 ALA A N 1
ATOM 2995 C CA . ALA A 1 388 ? -7.278 -27.612 26.187 1.00 34.84 388 ALA A CA 1
ATOM 2996 C C . ALA A 1 388 ? -6.554 -26.602 27.105 1.00 34.84 388 ALA A C 1
ATOM 2998 O O . ALA A 1 388 ? -7.057 -26.295 28.181 1.00 34.84 388 ALA A O 1
ATOM 2999 N N . LEU A 1 389 ? -5.405 -26.050 26.691 1.00 40.50 389 LEU A N 1
ATOM 3000 C CA . LEU A 1 389 ? -4.583 -25.145 27.514 1.00 40.50 389 LEU A CA 1
ATOM 3001 C C . LEU A 1 389 ? -4.818 -23.652 27.229 1.00 40.50 389 LEU A C 1
ATOM 3003 O O . LEU A 1 389 ? -4.292 -22.806 27.946 1.00 40.50 389 LEU A O 1
ATOM 3007 N N . VAL A 1 390 ? -5.595 -23.315 26.193 1.00 43.19 390 VAL A N 1
ATOM 3008 C CA . VAL A 1 390 ? -5.861 -21.922 25.765 1.00 43.19 390 VAL A CA 1
ATOM 3009 C C . VAL A 1 390 ? -7.292 -21.474 26.116 1.00 43.19 390 VAL A C 1
ATOM 3011 O O . VAL A 1 390 ? -7.741 -20.402 25.718 1.00 43.19 390 VAL A O 1
ATOM 3014 N N . SER A 1 391 ? -8.024 -22.267 26.903 1.00 34.38 391 SER A N 1
ATOM 3015 C CA . SER A 1 391 ? -9.364 -21.891 27.369 1.00 34.38 391 SER A CA 1
ATOM 3016 C C . SER A 1 391 ? -9.285 -20.738 28.386 1.00 34.38 391 SER A C 1
ATOM 3018 O O . SER A 1 391 ? -8.544 -20.855 29.364 1.00 34.38 391 SER A O 1
ATOM 3020 N N . PRO A 1 392 ? -10.023 -19.626 28.204 1.00 39.34 392 PRO A N 1
ATOM 3021 C CA . PRO A 1 392 ? -10.095 -18.574 29.209 1.00 39.34 392 PRO A CA 1
ATOM 3022 C C . PRO A 1 392 ? -10.874 -19.058 30.442 1.00 39.34 392 PRO A C 1
ATOM 3024 O O . PRO A 1 392 ? -11.834 -19.820 30.334 1.00 39.34 392 PRO A O 1
ATOM 3027 N N . SER A 1 393 ? -10.443 -18.603 31.619 1.00 31.14 393 SER A N 1
ATOM 3028 C CA . SER A 1 393 ? -11.117 -18.800 32.905 1.00 31.14 393 SER A CA 1
ATOM 3029 C C . SER A 1 393 ? -12.566 -18.265 32.897 1.00 31.14 393 SER A C 1
ATOM 3031 O O . SER A 1 393 ? -12.902 -17.392 32.091 1.00 31.14 393 SER A O 1
ATOM 3033 N N . PRO A 1 394 ? -13.452 -18.799 33.762 1.00 37.34 394 PRO A N 1
ATOM 3034 C CA . PRO A 1 394 ? -14.895 -18.734 33.557 1.00 37.34 394 PRO A CA 1
ATOM 3035 C C . PRO A 1 394 ? -15.499 -17.377 33.940 1.00 37.34 394 PRO A C 1
ATOM 3037 O O . PRO A 1 394 ? -15.199 -16.822 34.995 1.00 37.34 394 PRO A O 1
ATOM 3040 N N . GLN A 1 395 ? -16.407 -16.879 33.097 1.00 36.84 395 GLN A N 1
ATOM 3041 C CA . GLN A 1 395 ? -17.361 -15.819 33.441 1.00 36.84 395 GLN A CA 1
ATOM 3042 C C . GLN A 1 395 ? -18.656 -16.416 34.041 1.00 36.84 395 GLN A C 1
ATOM 3044 O O . GLN A 1 395 ? -18.956 -17.583 33.778 1.00 36.84 395 GLN A O 1
ATOM 3049 N N . PRO A 1 396 ? -19.400 -15.653 34.874 1.00 34.56 396 PRO A N 1
ATOM 3050 C CA . PRO A 1 396 ? -20.506 -16.165 35.694 1.00 34.56 396 PRO A CA 1
ATOM 3051 C C . PRO A 1 396 ? -21.735 -16.588 34.863 1.00 34.56 396 PRO A C 1
ATOM 3053 O O . PRO A 1 396 ? -21.878 -16.165 33.714 1.00 34.56 396 PRO A O 1
ATOM 3056 N N . PRO A 1 397 ? -22.627 -17.437 35.416 1.00 33.12 397 PRO A N 1
ATOM 3057 C CA . PRO A 1 397 ? -23.573 -18.200 34.615 1.00 33.12 397 PRO A CA 1
ATOM 3058 C C . PRO A 1 397 ? -24.740 -17.333 34.136 1.00 33.12 397 PRO A C 1
ATOM 3060 O O . PRO A 1 397 ? -25.415 -16.682 34.933 1.00 33.12 397 PRO A O 1
ATOM 3063 N N . ALA A 1 398 ? -25.018 -17.391 32.834 1.00 30.67 398 ALA A N 1
ATOM 3064 C CA . ALA A 1 398 ? -26.294 -16.981 32.266 1.00 30.67 398 ALA A CA 1
ATOM 3065 C C . ALA A 1 398 ? -27.141 -18.223 31.955 1.00 30.67 398 ALA A C 1
ATOM 3067 O O . ALA A 1 398 ? -26.649 -19.258 31.507 1.00 30.67 398 ALA A O 1
ATOM 3068 N N . ILE A 1 399 ? -28.421 -18.078 32.267 1.00 31.31 399 ILE A N 1
ATOM 3069 C CA . ILE A 1 399 ? -29.451 -19.100 32.413 1.00 31.31 399 ILE A CA 1
ATOM 3070 C C . ILE A 1 399 ? -29.712 -19.862 31.107 1.00 31.31 399 ILE A C 1
ATOM 3072 O O . ILE A 1 399 ? -29.820 -19.293 30.023 1.00 31.31 399 ILE A O 1
ATOM 3076 N N . SER A 1 400 ? -29.845 -21.177 31.259 1.00 28.66 400 SER A N 1
ATOM 3077 C CA . SER A 1 400 ? -30.204 -22.150 30.236 1.00 28.66 400 SER A CA 1
ATOM 3078 C C . SER A 1 400 ? -31.576 -21.886 29.614 1.00 28.66 400 SER A C 1
ATOM 3080 O O . SER A 1 400 ? -32.565 -21.745 30.333 1.00 28.66 400 SER A O 1
ATOM 3082 N N . SER A 1 401 ? -31.676 -22.006 28.292 1.00 28.75 401 SER A N 1
ATOM 3083 C CA . SER A 1 401 ? -32.879 -22.568 27.676 1.00 28.75 401 SER A CA 1
ATOM 3084 C C . SER A 1 401 ? -32.501 -23.470 26.501 1.00 28.75 401 SER A C 1
ATOM 3086 O O . SER A 1 401 ? -31.631 -23.169 25.688 1.00 28.75 401 SER A O 1
ATOM 3088 N N . ILE A 1 402 ? -33.115 -24.645 26.537 1.00 29.52 402 ILE A N 1
ATOM 3089 C CA . ILE A 1 402 ? -32.943 -25.823 25.689 1.00 29.52 402 ILE A CA 1
ATOM 3090 C C . ILE A 1 402 ? -33.918 -25.708 24.511 1.00 29.52 402 ILE A C 1
ATOM 3092 O O . ILE A 1 402 ? -35.034 -25.261 24.748 1.00 29.52 402 ILE A O 1
ATOM 3096 N N . PHE A 1 403 ? -33.522 -26.119 23.294 1.00 29.06 403 PHE A N 1
ATOM 3097 C CA . PHE A 1 403 ? -34.267 -26.987 22.342 1.00 29.06 403 PHE A CA 1
ATOM 3098 C C . PHE A 1 403 ? -33.557 -27.064 20.955 1.00 29.06 403 PHE A C 1
ATOM 3100 O O . PHE A 1 403 ? -32.697 -26.229 20.675 1.00 29.06 403 PHE A O 1
ATOM 3107 N N . PRO A 1 404 ? -33.800 -28.114 20.130 1.00 30.88 404 PRO A N 1
ATOM 3108 C CA . PRO A 1 404 ? -32.794 -28.830 19.330 1.00 30.88 404 PRO A CA 1
ATOM 3109 C C . PRO A 1 404 ? -32.891 -28.526 17.811 1.00 30.88 404 PRO A C 1
ATOM 3111 O O . PRO A 1 404 ? -33.703 -27.695 17.404 1.00 30.88 404 PRO A O 1
ATOM 3114 N N . PRO A 1 405 ? -32.059 -29.165 16.955 1.00 29.44 405 PRO A N 1
ATOM 3115 C CA . PRO A 1 405 ? -31.747 -28.662 15.619 1.00 29.44 405 PRO A CA 1
ATOM 3116 C C . PRO A 1 405 ? -32.627 -29.208 14.479 1.00 29.44 405 PRO A C 1
ATOM 3118 O O . PRO A 1 405 ? -33.093 -30.339 14.514 1.00 29.44 405 PRO A O 1
ATOM 3121 N N . ALA A 1 406 ? -32.745 -28.354 13.453 1.00 29.19 406 ALA A N 1
ATOM 3122 C CA . ALA A 1 406 ? -32.779 -28.573 11.998 1.00 29.19 406 ALA A CA 1
ATOM 3123 C C . ALA A 1 406 ? -33.409 -29.846 11.393 1.00 29.19 406 ALA A C 1
ATOM 3125 O O . ALA A 1 406 ? -32.992 -30.955 11.696 1.00 29.19 406 ALA A O 1
ATOM 3126 N N . LEU A 1 407 ? -34.225 -29.652 10.341 1.00 25.33 407 LEU A N 1
ATOM 3127 C CA . LEU A 1 407 ? -33.980 -30.153 8.969 1.00 25.33 407 LEU A CA 1
ATOM 3128 C C . LEU A 1 407 ? -35.132 -29.764 8.021 1.00 25.33 407 LEU A C 1
ATOM 3130 O O . LEU A 1 407 ? -36.301 -29.894 8.368 1.00 25.33 407 LEU A O 1
ATOM 3134 N N . GLY A 1 408 ? -34.799 -29.323 6.803 1.00 23.33 408 GLY A N 1
ATOM 3135 C CA . GLY A 1 408 ? -35.776 -29.078 5.737 1.00 23.33 408 GLY A CA 1
ATOM 3136 C C . GLY A 1 408 ? -35.179 -28.362 4.526 1.00 23.33 408 GLY A C 1
ATOM 3137 O O . GLY A 1 408 ? -34.998 -27.150 4.535 1.00 23.33 408 GLY A O 1
ATOM 3138 N N . CYS A 1 409 ? -34.844 -29.134 3.494 1.00 21.59 409 CYS A N 1
ATOM 3139 C CA . CYS A 1 409 ? -34.337 -28.682 2.200 1.00 21.59 409 CYS A CA 1
ATOM 3140 C C . CYS A 1 409 ? -35.490 -28.294 1.243 1.00 21.59 409 CYS A C 1
ATOM 3142 O O . CYS A 1 409 ? -36.616 -28.742 1.428 1.00 21.59 409 CYS A O 1
ATOM 3144 N N . VAL A 1 410 ? -35.129 -27.583 0.163 1.00 22.86 410 VAL A N 1
ATOM 3145 C CA . VAL A 1 410 ? -35.751 -27.494 -1.183 1.00 22.86 410 VAL A CA 1
ATOM 3146 C C . VAL A 1 410 ? -36.182 -26.083 -1.629 1.00 22.86 410 VAL A C 1
ATOM 3148 O O . VAL A 1 410 ? -37.018 -25.407 -1.041 1.00 22.86 410 VAL A O 1
ATOM 3151 N N . ARG A 1 411 ? -35.575 -25.678 -2.756 1.00 27.86 411 ARG A N 1
ATOM 3152 C CA . ARG A 1 411 ? -35.855 -24.506 -3.600 1.00 27.86 411 ARG A CA 1
ATOM 3153 C C . ARG A 1 411 ? -37.231 -24.584 -4.270 1.00 27.86 411 ARG A C 1
ATOM 3155 O O . ARG A 1 411 ? -37.540 -25.604 -4.875 1.00 27.86 411 ARG A O 1
ATOM 3162 N N . ARG A 1 412 ? -37.884 -23.427 -4.410 1.00 27.50 412 ARG A N 1
ATOM 3163 C CA . ARG A 1 412 ? -38.105 -22.678 -5.675 1.00 27.50 412 ARG A CA 1
ATOM 3164 C C . ARG A 1 412 ? -39.169 -21.617 -5.410 1.00 27.50 412 ARG A C 1
ATOM 3166 O O . ARG A 1 412 ? -40.256 -22.003 -5.036 1.00 27.50 412 ARG A O 1
ATOM 3173 N N . TYR A 1 413 ? -38.891 -20.349 -5.704 1.00 22.20 413 TYR A N 1
ATOM 3174 C CA . TYR A 1 413 ? -39.828 -19.456 -6.394 1.00 22.20 413 TYR A CA 1
ATOM 3175 C C . TYR A 1 413 ? -39.021 -18.319 -7.029 1.00 22.20 413 TYR A C 1
ATOM 3177 O O . TYR A 1 413 ? -38.231 -17.651 -6.371 1.00 22.20 413 TYR A O 1
ATOM 3185 N N . HIS A 1 414 ? -39.178 -18.174 -8.344 1.00 33.31 414 HIS A N 1
ATOM 3186 C CA . HIS A 1 414 ? -38.982 -16.904 -9.027 1.00 33.31 414 HIS A CA 1
ATOM 3187 C C . HIS A 1 414 ? -40.076 -15.950 -8.543 1.00 33.31 414 HIS A C 1
ATOM 3189 O O . HIS A 1 414 ? -41.245 -16.337 -8.575 1.00 33.31 414 HIS A O 1
ATOM 3195 N N . ASP A 1 415 ? -39.736 -14.713 -8.199 1.00 27.81 415 ASP A N 1
ATOM 3196 C CA . ASP A 1 415 ? -40.703 -13.631 -8.055 1.00 27.81 415 ASP A CA 1
ATOM 3197 C C . ASP A 1 415 ? -40.382 -12.487 -9.027 1.00 27.81 415 ASP A C 1
ATOM 3199 O O . ASP A 1 415 ? -39.253 -12.047 -9.247 1.00 27.81 415 ASP A O 1
ATOM 3203 N N . GLY A 1 416 ? -41.412 -12.112 -9.774 1.00 33.06 416 GLY A N 1
ATOM 3204 C CA . GLY A 1 416 ? -41.298 -11.287 -10.955 1.00 33.06 416 GLY A CA 1
ATOM 3205 C C . GLY A 1 416 ? -41.178 -9.792 -10.665 1.00 33.06 416 GLY A C 1
ATOM 3206 O O . GLY A 1 416 ? -42.136 -9.182 -10.208 1.00 33.06 416 GLY A O 1
ATOM 3207 N N . ARG A 1 417 ? -40.105 -9.224 -11.237 1.00 27.42 417 ARG A N 1
ATOM 3208 C CA . ARG A 1 417 ? -39.989 -7.889 -11.878 1.00 27.42 417 ARG A CA 1
ATOM 3209 C C . ARG A 1 417 ? -39.687 -6.673 -10.970 1.00 27.42 417 ARG A C 1
ATOM 3211 O O . ARG A 1 417 ? -40.066 -6.672 -9.811 1.00 27.42 417 ARG A O 1
ATOM 3218 N N . PRO A 1 418 ? -39.096 -5.585 -11.527 1.00 31.11 418 PRO A N 1
ATOM 3219 C CA . PRO A 1 418 ? -38.565 -5.418 -12.883 1.00 31.11 418 PRO A CA 1
ATOM 3220 C C . PRO A 1 418 ? -37.030 -5.402 -12.921 1.00 31.11 418 PRO A C 1
ATOM 3222 O O . PRO A 1 418 ? -36.357 -4.855 -12.051 1.00 31.11 418 PRO A O 1
ATOM 3225 N N . ARG A 1 419 ? -36.469 -5.953 -14.003 1.00 44.22 419 ARG A N 1
ATOM 3226 C CA . ARG A 1 419 ? -35.088 -5.666 -14.396 1.00 44.22 419 ARG A CA 1
ATOM 3227 C C . ARG A 1 419 ? -34.996 -4.167 -14.682 1.00 44.22 419 ARG A C 1
ATOM 3229 O O . ARG A 1 419 ? -35.522 -3.703 -15.692 1.00 44.22 419 ARG A O 1
ATOM 3236 N N . GLY A 1 420 ? -34.357 -3.426 -13.780 1.00 27.77 420 GLY A N 1
ATOM 3237 C CA . GLY A 1 420 ? -33.853 -2.090 -14.083 1.00 27.77 420 GLY A CA 1
ATOM 3238 C C . GLY A 1 420 ? -32.805 -2.175 -15.202 1.00 27.77 420 GLY A C 1
ATOM 3239 O O . GLY A 1 420 ? -32.178 -3.226 -15.361 1.00 27.77 420 GLY A O 1
ATOM 3240 N N . PRO A 1 421 ? -32.639 -1.126 -16.022 1.00 30.23 421 PRO A N 1
ATOM 3241 C CA . PRO A 1 421 ? -31.961 -1.231 -17.304 1.00 30.23 421 PRO A CA 1
ATOM 3242 C C . PRO A 1 421 ? -30.493 -1.609 -17.155 1.00 30.23 421 PRO A C 1
ATOM 3244 O O . PRO A 1 421 ? -29.801 -1.193 -16.227 1.00 30.23 421 PRO A O 1
ATOM 3247 N N . LEU A 1 422 ? -30.033 -2.343 -18.158 1.00 34.69 422 LEU A N 1
ATOM 3248 C CA . LEU A 1 422 ? -28.686 -2.841 -18.395 1.00 34.69 422 LEU A CA 1
ATOM 3249 C C . LEU A 1 422 ? -27.668 -1.715 -18.680 1.00 34.69 422 LEU A C 1
ATOM 3251 O O . LEU A 1 422 ? -26.871 -1.855 -19.588 1.00 34.69 422 LEU A O 1
ATOM 3255 N N . TRP A 1 423 ? -27.681 -0.595 -17.945 1.00 34.88 423 TRP A N 1
ATOM 3256 C CA . TRP A 1 423 ? -26.686 0.479 -18.081 1.00 34.88 423 TRP A CA 1
ATOM 3257 C C . TRP A 1 423 ? -26.507 1.276 -16.777 1.00 34.88 423 TRP A C 1
ATOM 3259 O O . TRP A 1 423 ? -27.321 2.138 -16.450 1.00 34.88 423 TRP A O 1
ATOM 3269 N N . ARG A 1 424 ? -25.397 1.035 -16.065 1.00 34.91 424 ARG A N 1
ATOM 3270 C CA . ARG A 1 424 ? -24.561 2.090 -15.452 1.00 34.91 424 ARG A CA 1
ATOM 3271 C C . ARG A 1 424 ? -23.196 1.531 -15.022 1.00 34.91 424 ARG A C 1
ATOM 3273 O O . ARG A 1 424 ? -22.937 1.282 -13.852 1.00 34.91 424 ARG A O 1
ATOM 3280 N N . GLY A 1 425 ? -22.316 1.366 -16.009 1.00 33.06 425 GLY A N 1
ATOM 3281 C CA . GLY A 1 425 ? -20.902 1.703 -15.835 1.00 33.06 425 GLY A CA 1
ATOM 3282 C C . GLY A 1 425 ? -20.741 3.225 -15.935 1.00 33.06 425 GLY A C 1
ATOM 3283 O O . GLY A 1 425 ? -21.528 3.844 -16.644 1.00 33.06 425 GLY A O 1
ATOM 3284 N N . LYS A 1 426 ? -19.754 3.803 -15.231 1.00 38.34 426 LYS A N 1
ATOM 3285 C CA . LYS A 1 426 ? -19.454 5.251 -15.128 1.00 38.34 426 LYS A CA 1
ATOM 3286 C C . LYS A 1 426 ? -20.644 6.106 -14.654 1.00 38.34 426 LYS A C 1
ATOM 3288 O O . LYS A 1 426 ? -21.720 6.120 -15.245 1.00 38.34 426 LYS A O 1
ATOM 3293 N N . LYS A 1 427 ? -20.461 6.907 -13.602 1.00 44.25 427 LYS A N 1
ATOM 3294 C CA . LYS A 1 427 ? -21.411 7.986 -13.292 1.00 44.25 427 LYS A CA 1
ATOM 3295 C C . LYS A 1 427 ? -21.287 9.016 -14.427 1.00 44.25 427 LYS A C 1
ATOM 3297 O O . LYS A 1 427 ? -20.400 9.857 -14.407 1.00 44.25 427 LYS A O 1
ATOM 3302 N N . LEU A 1 428 ? -22.086 8.859 -15.483 1.00 54.09 428 LEU A N 1
ATOM 3303 C CA . LEU A 1 428 ? -22.159 9.819 -16.579 1.00 54.09 428 LEU A CA 1
ATOM 3304 C C . LEU A 1 428 ? -22.566 11.170 -15.985 1.00 54.09 428 LEU A C 1
ATOM 3306 O O . LEU A 1 428 ? -23.636 11.276 -15.385 1.00 54.09 428 LEU A O 1
ATOM 3310 N N . ILE A 1 429 ? -21.700 12.172 -16.143 1.00 66.69 429 ILE A N 1
ATOM 3311 C CA . ILE A 1 429 ? -22.051 13.580 -15.957 1.00 66.69 429 ILE A CA 1
ATOM 3312 C C . ILE A 1 429 ? -23.314 13.841 -16.786 1.00 66.69 429 ILE A C 1
ATOM 3314 O O . ILE A 1 429 ? -23.388 13.441 -17.953 1.00 66.69 429 ILE A O 1
ATOM 3318 N N . GLY A 1 430 ? -24.330 14.452 -16.169 1.00 73.38 430 GLY A N 1
ATOM 3319 C CA . GLY A 1 430 ? -25.575 14.794 -16.852 1.00 73.38 430 GLY A CA 1
ATOM 3320 C C . GLY A 1 430 ? -25.297 15.658 -18.083 1.00 73.38 430 GLY A C 1
ATOM 3321 O O . GLY A 1 430 ? -24.352 16.443 -18.092 1.00 73.38 430 GLY A O 1
ATOM 3322 N N . LYS A 1 431 ? -26.108 15.529 -19.140 1.00 80.69 431 LYS A N 1
ATOM 3323 C CA . LYS A 1 431 ? -25.903 16.300 -20.382 1.00 80.69 431 LYS A CA 1
ATOM 3324 C C . LYS A 1 431 ? -25.875 17.810 -20.122 1.00 80.69 431 LYS A C 1
ATOM 3326 O O . LYS A 1 431 ? -25.038 18.498 -20.695 1.00 80.69 431 LYS A O 1
ATOM 3331 N N . GLU A 1 432 ? -26.719 18.284 -19.208 1.00 85.31 432 GLU A N 1
ATOM 3332 C CA . GLU A 1 432 ? -26.776 19.690 -18.792 1.00 85.31 432 GLU A CA 1
ATOM 3333 C C . GLU A 1 432 ? -25.513 20.123 -18.039 1.00 85.31 432 GLU A C 1
ATOM 3335 O O . GLU A 1 432 ? -24.926 21.154 -18.359 1.00 85.31 432 GLU A O 1
ATOM 3340 N N . ALA A 1 433 ? -25.027 19.303 -17.102 1.00 86.00 433 ALA A N 1
ATOM 3341 C CA . ALA A 1 433 ? -23.766 19.556 -16.408 1.00 86.00 433 ALA A CA 1
ATOM 3342 C C . ALA A 1 433 ? -22.577 19.583 -17.386 1.00 86.00 433 ALA A C 1
ATOM 3344 O O . ALA A 1 433 ? -21.748 20.488 -17.328 1.00 86.00 433 ALA A O 1
ATOM 3345 N N . LEU A 1 434 ? -22.519 18.642 -18.337 1.00 86.00 434 LEU A N 1
ATOM 3346 C CA . LEU A 1 434 ? -21.466 18.592 -19.356 1.00 86.00 434 LEU A CA 1
ATOM 3347 C C . LEU A 1 434 ? -21.514 19.816 -20.280 1.00 86.00 434 LEU A C 1
ATOM 3349 O O . LEU A 1 434 ? -20.475 20.411 -20.566 1.00 86.00 434 LEU A O 1
ATOM 3353 N N . PHE A 1 435 ? -22.712 20.209 -20.719 1.00 92.31 435 PHE A N 1
ATOM 3354 C CA . PHE A 1 435 ? -22.922 21.424 -21.501 1.00 92.31 435 PHE A CA 1
ATOM 3355 C C . PHE A 1 435 ? -22.435 22.661 -20.741 1.00 92.31 435 PHE A C 1
ATOM 3357 O O . PHE A 1 435 ? -21.716 23.489 -21.303 1.00 92.31 435 PHE A O 1
ATOM 3364 N N . VAL A 1 436 ? -22.763 22.755 -19.451 1.00 95.75 436 VAL A N 1
ATOM 3365 C CA . VAL A 1 436 ? -22.320 23.854 -18.595 1.00 95.75 436 VAL A CA 1
ATOM 3366 C C . VAL A 1 436 ? -20.803 23.870 -18.427 1.00 95.75 436 VAL A C 1
ATOM 3368 O O . VAL A 1 436 ? -20.211 24.929 -18.600 1.00 95.75 436 VAL A O 1
ATOM 3371 N N . ILE A 1 437 ? -20.149 22.732 -18.173 1.00 91.38 437 ILE A N 1
ATOM 3372 C CA . ILE A 1 437 ? -18.679 22.659 -18.065 1.00 91.38 437 ILE A CA 1
ATOM 3373 C C . ILE A 1 437 ? -18.022 23.164 -19.352 1.00 91.38 437 ILE A C 1
ATOM 3375 O O . ILE A 1 437 ? -17.132 24.014 -19.310 1.00 91.38 437 ILE A O 1
ATOM 3379 N N . LEU A 1 438 ? -18.481 22.678 -20.509 1.00 91.25 438 LEU A N 1
ATOM 3380 C CA . LEU A 1 438 ? -17.950 23.101 -21.804 1.00 91.25 438 LEU A CA 1
ATOM 3381 C C . LEU A 1 438 ? -18.186 24.597 -22.053 1.00 91.25 438 LEU A C 1
ATOM 3383 O O . LEU A 1 438 ? -17.287 25.279 -22.539 1.00 91.25 438 LEU A O 1
ATOM 3387 N N . GLY A 1 439 ? -19.359 25.119 -21.690 1.00 94.00 439 GLY A N 1
ATOM 3388 C CA . GLY A 1 439 ? -19.682 26.540 -21.810 1.00 94.00 439 GLY A CA 1
ATOM 3389 C C . GLY A 1 439 ? -18.840 27.430 -20.893 1.00 94.00 439 GLY A C 1
ATOM 3390 O O . GLY A 1 439 ? -18.263 28.408 -21.364 1.00 94.00 439 GLY A O 1
ATOM 3391 N N . LEU A 1 440 ? -18.683 27.055 -19.620 1.00 95.50 440 LEU A N 1
ATOM 3392 C CA . LEU A 1 440 ? -17.826 27.759 -18.659 1.00 95.50 440 LEU A CA 1
ATOM 3393 C C . LEU A 1 440 ? -16.378 27.828 -19.157 1.00 95.50 440 LEU A C 1
ATOM 3395 O O . LEU A 1 440 ? -15.767 28.893 -19.130 1.00 95.50 440 LEU A O 1
ATOM 3399 N N . LYS A 1 441 ? -15.850 26.717 -19.686 1.00 94.19 441 LYS A N 1
ATOM 3400 C CA . LYS A 1 441 ? -14.498 26.669 -20.260 1.00 94.19 441 LYS A CA 1
ATOM 3401 C C . LYS A 1 441 ? -14.373 27.471 -21.552 1.00 94.19 441 LYS A C 1
ATOM 3403 O O . LYS A 1 441 ? -13.337 28.086 -21.779 1.00 94.19 441 LYS A O 1
ATOM 3408 N N . ARG A 1 442 ? -15.412 27.485 -22.392 1.00 94.00 442 ARG A N 1
ATOM 3409 C CA . ARG A 1 442 ? -15.435 28.248 -23.649 1.00 94.00 442 ARG A CA 1
ATOM 3410 C C . ARG A 1 442 ? -15.421 29.756 -23.412 1.00 94.00 442 ARG A C 1
ATOM 3412 O O . ARG A 1 442 ? -14.801 30.474 -24.187 1.00 94.00 442 ARG A O 1
ATOM 3419 N N . PHE A 1 443 ? -16.118 30.229 -22.383 1.00 94.56 443 PHE A N 1
ATOM 3420 C CA . PHE A 1 443 ? -16.245 31.658 -22.085 1.00 94.56 443 PHE A CA 1
ATOM 3421 C C . PHE A 1 443 ? -15.280 32.142 -20.996 1.00 94.56 443 PHE A C 1
ATOM 3423 O O . PHE A 1 443 ? -15.397 33.275 -20.552 1.00 94.56 443 PHE A O 1
ATOM 3430 N N . LYS A 1 444 ? -14.314 31.319 -20.568 1.00 91.69 444 LYS A N 1
ATOM 3431 C CA . LYS A 1 444 ? -13.429 31.633 -19.434 1.00 91.69 444 LYS A CA 1
ATOM 3432 C C . LYS A 1 444 ? -12.633 32.938 -19.584 1.00 91.69 444 LYS A C 1
ATOM 3434 O O . LYS A 1 444 ? -12.343 33.570 -18.574 1.00 91.69 444 LYS A O 1
ATOM 3439 N N . ASP A 1 445 ? -12.332 33.333 -20.821 1.00 90.69 445 ASP A N 1
ATOM 3440 C CA . ASP A 1 445 ? -11.539 34.523 -21.152 1.00 90.69 445 ASP A CA 1
ATOM 3441 C C . ASP A 1 445 ? -12.408 35.770 -21.449 1.00 90.69 445 ASP A C 1
ATOM 3443 O O . ASP A 1 445 ? -11.881 36.851 -21.692 1.00 90.69 445 ASP A O 1
ATOM 3447 N N . ASP A 1 446 ? -13.742 35.644 -21.417 1.00 93.81 446 ASP A N 1
ATOM 3448 C CA . ASP A 1 446 ? -14.704 36.723 -21.685 1.00 93.81 446 ASP A CA 1
ATOM 3449 C C . ASP A 1 446 ? -15.700 36.830 -20.519 1.00 93.81 446 ASP A C 1
ATOM 3451 O O . ASP A 1 446 ? -16.696 36.103 -20.452 1.00 93.81 446 ASP A O 1
ATOM 3455 N N . ASN A 1 447 ? -15.411 37.729 -19.572 1.00 91.38 447 ASN A N 1
ATOM 3456 C CA . ASN A 1 447 ? -16.184 37.854 -18.333 1.00 91.38 447 ASN A CA 1
ATOM 3457 C C . ASN A 1 447 ? -17.659 38.216 -18.578 1.00 91.38 447 ASN A C 1
ATOM 3459 O O . ASN A 1 447 ? -18.525 37.678 -17.890 1.00 91.38 447 ASN A O 1
ATOM 3463 N N . GLU A 1 448 ? -17.974 39.053 -19.574 1.00 93.50 448 GLU A N 1
ATOM 3464 C CA . GLU A 1 448 ? -19.365 39.417 -19.876 1.00 93.50 448 GLU A CA 1
ATOM 3465 C C . GLU A 1 448 ? -20.158 38.215 -20.402 1.00 93.50 448 GLU A C 1
ATOM 3467 O O . GLU A 1 448 ? -21.280 37.944 -19.950 1.00 93.50 448 GLU A O 1
ATOM 3472 N N . LYS A 1 449 ? -19.574 37.450 -21.338 1.00 94.31 449 LYS A N 1
ATOM 3473 C CA . LYS A 1 449 ? -20.211 36.228 -21.850 1.00 94.31 449 LYS A CA 1
ATOM 3474 C C . LYS A 1 449 ? -20.314 35.153 -20.777 1.00 94.31 449 LYS A C 1
ATOM 3476 O O . LYS A 1 449 ? -21.336 34.466 -20.722 1.00 94.31 449 LYS A O 1
ATOM 3481 N N . LEU A 1 450 ? -19.301 35.019 -19.925 1.00 94.12 450 LEU A N 1
ATOM 3482 C CA . LEU A 1 450 ? -19.288 34.049 -18.836 1.00 94.12 450 LEU A CA 1
ATOM 3483 C C . LEU A 1 450 ? -20.387 34.339 -17.811 1.00 94.12 450 LEU A C 1
ATOM 3485 O O . LEU A 1 450 ? -21.155 33.438 -17.478 1.00 94.12 450 LEU A O 1
ATOM 3489 N N . ASP A 1 451 ? -20.530 35.589 -17.373 1.00 92.81 451 ASP A N 1
ATOM 3490 C CA . ASP A 1 451 ? -21.567 35.979 -16.413 1.00 92.81 451 ASP A CA 1
ATOM 3491 C C . ASP A 1 451 ? -22.971 35.817 -17.001 1.00 92.81 451 ASP A C 1
ATOM 3493 O O . ASP A 1 451 ? -23.890 35.328 -16.331 1.00 92.81 451 ASP A O 1
ATOM 3497 N N . LYS A 1 452 ? -23.146 36.161 -18.285 1.00 95.19 452 LYS A N 1
ATOM 3498 C CA . LYS A 1 452 ? -24.395 35.897 -19.009 1.00 95.19 452 LYS A CA 1
ATOM 3499 C C . LYS A 1 452 ? -24.692 34.396 -19.073 1.00 95.19 452 LYS A C 1
ATOM 3501 O O . LYS A 1 452 ? -25.838 33.998 -18.853 1.00 95.19 452 LYS A O 1
ATOM 3506 N N . PHE A 1 453 ? -23.684 33.562 -19.332 1.00 96.44 453 PHE A N 1
ATOM 3507 C CA . PHE A 1 453 ? -23.825 32.104 -19.380 1.00 96.44 453 PHE A CA 1
ATOM 3508 C C . PHE A 1 453 ? -24.171 31.510 -18.007 1.00 96.44 453 PHE A C 1
ATOM 3510 O O . PHE A 1 453 ? -25.066 30.670 -17.907 1.00 96.44 453 PHE A O 1
ATOM 3517 N N . ILE A 1 454 ? -23.547 32.000 -16.931 1.00 95.25 454 ILE A N 1
ATOM 3518 C CA . ILE A 1 454 ? -23.860 31.588 -15.555 1.00 95.25 454 ILE A CA 1
ATOM 3519 C C . ILE A 1 454 ? -25.331 31.873 -15.231 1.00 95.25 454 ILE A C 1
ATOM 3521 O O . ILE A 1 454 ? -26.057 30.976 -14.796 1.00 95.25 454 ILE A O 1
ATOM 3525 N N . LYS A 1 455 ? -25.806 33.091 -15.510 1.00 94.06 455 LYS A N 1
ATOM 3526 C CA . LYS A 1 455 ? -27.195 33.487 -15.225 1.00 94.06 455 LYS A CA 1
ATOM 3527 C C . LYS A 1 455 ? -28.228 32.678 -16.012 1.00 94.06 455 LYS A C 1
ATOM 3529 O O . LYS A 1 455 ? -29.305 32.398 -15.499 1.00 94.06 455 LYS A O 1
ATOM 3534 N N . THR A 1 456 ? -27.914 32.323 -17.255 1.00 94.19 456 THR A N 1
ATOM 3535 C CA . THR A 1 456 ? -28.867 31.674 -18.170 1.00 94.19 456 THR A CA 1
ATOM 3536 C C . THR A 1 456 ? -28.867 30.152 -18.080 1.00 94.19 456 THR A C 1
ATOM 3538 O O . THR A 1 456 ? -29.925 29.550 -18.264 1.00 94.19 456 THR A O 1
ATOM 3541 N N . HIS A 1 457 ? -27.723 29.528 -17.784 1.00 93.38 457 HIS A N 1
ATOM 3542 C CA . HIS A 1 457 ? -27.563 28.072 -17.835 1.00 93.38 457 HIS A CA 1
ATOM 3543 C C . HIS A 1 457 ? -27.138 27.457 -16.502 1.00 93.38 457 HIS A C 1
ATOM 3545 O O . HIS A 1 457 ? -27.708 26.443 -16.109 1.00 93.38 457 HIS A O 1
ATOM 3551 N N . VAL A 1 458 ? -26.197 28.068 -15.775 1.00 93.94 458 VAL A N 1
ATOM 3552 C CA . VAL A 1 458 ? -25.707 27.500 -14.504 1.00 93.94 458 VAL A CA 1
ATOM 3553 C C . VAL A 1 458 ? -26.785 27.563 -13.427 1.00 93.94 458 VAL A C 1
ATOM 3555 O O . VAL A 1 458 ? -27.061 26.549 -12.801 1.00 93.94 458 VAL A O 1
ATOM 3558 N N . LEU A 1 459 ? -27.453 28.709 -13.253 1.00 93.31 459 LEU A N 1
ATOM 3559 C CA . LEU A 1 459 ? -28.493 28.886 -12.223 1.00 93.31 459 LEU A CA 1
ATOM 3560 C C . LEU A 1 459 ? -29.739 28.006 -12.421 1.00 93.31 459 LEU A C 1
ATOM 3562 O O . LEU A 1 459 ? -30.546 27.876 -11.508 1.00 93.31 459 LEU A O 1
ATOM 3566 N N . ARG A 1 460 ? -29.906 27.398 -13.601 1.00 91.19 460 ARG A N 1
ATOM 3567 C CA . ARG A 1 460 ? -31.017 26.482 -13.905 1.00 91.19 460 ARG A CA 1
ATOM 3568 C C . ARG A 1 460 ? -30.688 25.021 -13.603 1.00 91.19 460 ARG A C 1
ATOM 3570 O O . ARG A 1 460 ? -31.569 24.172 -13.725 1.00 91.19 460 ARG A O 1
ATOM 3577 N N . LEU A 1 461 ? -29.434 24.722 -13.263 1.00 91.25 461 LEU A N 1
ATOM 3578 C CA . LEU A 1 461 ? -29.013 23.370 -12.935 1.00 91.25 461 LEU A CA 1
ATOM 3579 C C . LEU A 1 461 ? -29.659 22.893 -11.634 1.00 91.25 461 LEU A C 1
ATOM 3581 O O . LEU A 1 461 ? -29.841 23.647 -10.680 1.00 91.25 461 LEU A O 1
ATOM 3585 N N . LEU A 1 462 ? -29.945 21.594 -11.577 1.00 89.00 462 LEU A N 1
ATOM 3586 C CA . LEU A 1 462 ? -30.314 20.945 -10.326 1.00 89.00 462 LEU A CA 1
ATOM 3587 C C . LEU A 1 462 ? -29.109 20.920 -9.378 1.00 89.00 462 LEU A C 1
ATOM 3589 O O . LEU A 1 462 ? -27.959 20.887 -9.819 1.00 89.00 462 LEU A O 1
ATOM 3593 N N . LYS A 1 463 ? -29.370 20.823 -8.068 1.00 84.50 463 LYS A N 1
ATOM 3594 C CA . LYS A 1 463 ? -28.335 20.687 -7.027 1.00 84.50 463 LYS A CA 1
ATOM 3595 C C . LYS A 1 463 ? -27.250 19.662 -7.392 1.00 84.50 463 LYS A C 1
ATOM 3597 O O . LYS A 1 463 ? -26.063 19.951 -7.286 1.00 84.50 463 LYS A O 1
ATOM 3602 N N . LEU A 1 464 ? -27.658 18.469 -7.836 1.00 79.50 464 LEU A N 1
ATOM 3603 C CA . LEU A 1 464 ? -26.730 17.389 -8.194 1.00 79.50 464 LEU A CA 1
ATOM 3604 C C . LEU A 1 464 ? -25.841 17.742 -9.394 1.00 79.50 464 LEU A C 1
ATOM 3606 O O . LEU A 1 464 ? -24.675 17.350 -9.418 1.00 79.50 464 LEU A O 1
ATOM 3610 N N . ASP A 1 465 ? -26.374 18.482 -10.365 1.00 86.38 465 ASP A N 1
ATOM 3611 C CA . ASP A 1 465 ? -25.627 18.905 -11.547 1.00 86.38 465 ASP A CA 1
ATOM 3612 C C . ASP A 1 465 ? -24.657 20.037 -11.204 1.00 86.38 465 ASP A C 1
ATOM 3614 O O . ASP A 1 465 ? -23.503 19.963 -11.605 1.00 86.38 465 ASP A O 1
ATOM 3618 N N . MET A 1 466 ? -25.060 21.022 -10.390 1.00 89.31 466 MET A N 1
ATOM 3619 C CA . MET A 1 466 ? -24.160 22.087 -9.919 1.00 89.31 466 MET A CA 1
ATOM 3620 C C . MET A 1 466 ? -22.942 21.526 -9.173 1.00 89.31 466 MET A C 1
ATOM 3622 O O . MET A 1 466 ? -21.810 21.907 -9.464 1.00 89.31 466 MET A O 1
ATOM 3626 N N . VAL A 1 467 ? -23.164 20.579 -8.257 1.00 83.69 467 VAL A N 1
ATOM 3627 C CA . VAL A 1 467 ? -22.074 19.904 -7.531 1.00 83.69 467 VAL A CA 1
ATOM 3628 C C . VAL A 1 467 ? -21.210 19.072 -8.485 1.00 83.69 467 VAL A C 1
ATOM 3630 O O . VAL A 1 467 ? -19.990 19.072 -8.371 1.00 83.69 467 VAL A O 1
ATOM 3633 N N . SER A 1 468 ? -21.815 18.402 -9.474 1.00 84.06 468 SER A N 1
ATOM 3634 C CA . SER A 1 468 ? -21.055 17.644 -10.482 1.00 84.06 468 SER A CA 1
ATOM 3635 C C . SER A 1 468 ? -20.182 18.549 -11.357 1.00 84.06 468 SER A C 1
ATOM 3637 O O . SER A 1 468 ? -19.074 18.157 -11.709 1.00 84.06 468 SER A O 1
ATOM 3639 N N . VAL A 1 469 ? -20.659 19.754 -11.694 1.00 90.75 469 VAL A N 1
ATOM 3640 C CA . VAL A 1 469 ? -19.880 20.770 -12.418 1.00 90.75 469 VAL A CA 1
ATOM 3641 C C . VAL A 1 469 ? -18.696 21.242 -11.577 1.00 90.75 469 VAL A C 1
ATOM 3643 O O . VAL A 1 469 ? -17.585 21.265 -12.096 1.00 90.75 469 VAL A O 1
ATOM 3646 N N . LEU A 1 470 ? -18.911 21.580 -10.298 1.00 90.19 470 LEU A N 1
ATOM 3647 C CA . LEU A 1 470 ? -17.834 22.002 -9.393 1.00 90.19 470 LEU A CA 1
ATOM 3648 C C . LEU A 1 470 ? -16.738 20.931 -9.306 1.00 90.19 470 LEU A C 1
ATOM 3650 O O . LEU A 1 470 ? -15.592 21.206 -9.652 1.00 90.19 470 LEU A O 1
ATOM 3654 N N . ASN A 1 471 ? -17.115 19.698 -8.959 1.00 81.81 471 ASN A N 1
ATOM 3655 C CA . ASN A 1 471 ? -16.168 18.596 -8.791 1.00 81.81 471 ASN A CA 1
ATOM 3656 C C . ASN A 1 471 ? -15.402 18.284 -10.085 1.00 81.81 471 ASN A C 1
ATOM 3658 O O . ASN A 1 471 ? -14.222 17.947 -10.052 1.00 81.81 471 ASN A O 1
ATOM 3662 N N . GLU A 1 472 ? -16.057 18.374 -11.247 1.00 82.88 472 GLU A N 1
ATOM 3663 C CA . GLU A 1 472 ? -15.391 18.126 -12.526 1.00 82.88 472 GLU A CA 1
ATOM 3664 C C . GLU A 1 472 ? -14.431 19.261 -12.909 1.00 82.88 472 GLU A C 1
ATOM 3666 O O . GLU A 1 472 ? -1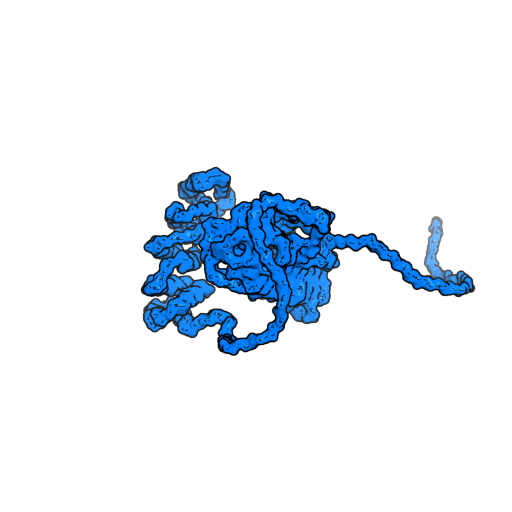3.376 18.992 -13.485 1.00 82.88 472 GLU A O 1
ATOM 3671 N N . LEU A 1 473 ? -14.751 20.517 -12.578 1.00 87.94 473 LEU A N 1
ATOM 3672 C CA . LEU A 1 473 ? -13.830 21.643 -12.760 1.00 87.94 473 LEU A CA 1
ATOM 3673 C C . LEU A 1 473 ? -12.616 21.524 -11.834 1.00 87.94 473 LEU A C 1
ATOM 3675 O O . LEU A 1 473 ? -11.499 21.754 -12.290 1.00 87.94 473 LEU A O 1
ATOM 3679 N N . GLU A 1 474 ? -12.810 21.113 -10.580 1.00 79.62 474 GLU A N 1
ATOM 3680 C CA . GLU A 1 474 ? -11.716 20.810 -9.646 1.00 79.62 474 GLU A CA 1
ATOM 3681 C C . GLU A 1 474 ? -10.839 19.664 -10.160 1.00 79.62 474 GLU A C 1
ATOM 3683 O O . GLU A 1 474 ? -9.620 19.803 -10.225 1.00 79.62 474 GLU A O 1
ATOM 3688 N N . ARG A 1 475 ? -11.450 18.567 -10.632 1.00 80.06 475 ARG A N 1
ATOM 3689 C CA . ARG A 1 475 ? -10.741 17.413 -11.213 1.00 80.06 475 ARG A CA 1
ATOM 3690 C C . ARG A 1 475 ? -9.926 17.777 -12.456 1.00 80.06 475 ARG A C 1
ATOM 3692 O O . ARG A 1 475 ? -8.883 17.183 -12.709 1.00 80.06 475 ARG A O 1
ATOM 3699 N N . GLN A 1 476 ? -10.423 18.704 -13.272 1.00 81.38 476 GLN A N 1
ATOM 3700 C CA . GLN A 1 476 ? -9.704 19.232 -14.438 1.00 81.38 476 GLN A CA 1
ATOM 3701 C C . GLN A 1 476 ? -8.728 20.361 -14.074 1.00 81.38 476 GLN A C 1
ATOM 3703 O O . GLN A 1 476 ? -8.110 20.944 -14.963 1.00 81.38 476 GLN A O 1
ATOM 3708 N N . GLU A 1 477 ? -8.617 20.685 -12.786 1.00 80.88 477 GLU A N 1
ATOM 3709 C CA . GLU A 1 477 ? -7.849 21.793 -12.240 1.00 80.88 477 GLU A CA 1
ATOM 3710 C C . GLU A 1 477 ? -8.159 23.155 -12.896 1.00 80.88 477 GLU A C 1
ATOM 3712 O O . GLU A 1 477 ? -7.299 24.027 -13.055 1.00 80.88 477 GLU A O 1
ATOM 3717 N N . GLU A 1 478 ? -9.410 23.391 -13.276 1.00 88.25 478 GLU A N 1
ATOM 3718 C CA . GLU A 1 478 ? -9.896 24.690 -13.751 1.00 88.25 478 GLU A CA 1
ATOM 3719 C C . GLU A 1 478 ? -10.255 25.581 -12.548 1.00 88.25 478 GLU A C 1
ATOM 3721 O O . GLU A 1 478 ? -11.392 26.021 -12.378 1.00 88.25 478 GLU A O 1
ATOM 3726 N N . VAL A 1 479 ? -9.264 25.841 -11.686 1.00 87.75 479 VAL A N 1
ATOM 3727 C CA . VAL A 1 479 ? -9.443 26.412 -10.334 1.00 87.75 479 VAL A CA 1
ATOM 3728 C C . VAL A 1 479 ? -10.201 27.742 -10.337 1.00 87.75 479 VAL A C 1
ATOM 3730 O O . VAL A 1 479 ? -11.112 27.935 -9.540 1.00 87.75 479 VAL A O 1
ATOM 3733 N N . SER A 1 480 ? -9.897 28.647 -11.272 1.00 90.50 480 SER A N 1
ATOM 3734 C CA . SER A 1 480 ? -10.598 29.937 -11.370 1.00 90.50 480 SER A CA 1
ATOM 3735 C C . SER A 1 480 ? -12.097 29.770 -11.666 1.00 90.50 480 SER A C 1
ATOM 3737 O O . SER A 1 480 ? -12.918 30.536 -11.165 1.00 90.50 480 SER A O 1
ATOM 3739 N N . LEU A 1 481 ? -12.471 28.774 -12.479 1.00 93.62 481 LEU A N 1
ATOM 3740 C CA . LEU A 1 481 ? -13.873 28.472 -12.783 1.00 93.62 481 LEU A CA 1
ATOM 3741 C C . LEU A 1 481 ? -14.539 27.714 -11.634 1.00 93.62 481 LEU A C 1
ATOM 3743 O O . LEU A 1 481 ? -15.700 27.984 -11.337 1.00 93.62 481 LEU A O 1
ATOM 3747 N N . ALA A 1 482 ? -13.808 26.816 -10.969 1.00 92.19 482 ALA A N 1
ATOM 3748 C CA . ALA A 1 482 ? -14.284 26.097 -9.793 1.00 92.19 482 ALA A CA 1
ATOM 3749 C C . ALA A 1 482 ? -14.646 27.068 -8.657 1.00 92.19 482 ALA A C 1
ATOM 3751 O O . ALA A 1 482 ? -15.756 27.008 -8.139 1.00 92.19 482 ALA A O 1
ATOM 3752 N N . VAL A 1 483 ? -13.794 28.061 -8.370 1.00 92.69 483 VAL A N 1
ATOM 3753 C CA . VAL A 1 483 ? -14.091 29.122 -7.388 1.00 92.69 483 VAL A CA 1
ATOM 3754 C C . VAL A 1 483 ? -15.339 29.920 -7.781 1.00 92.69 483 VAL A C 1
ATOM 3756 O O . VAL A 1 483 ? -16.196 30.178 -6.937 1.00 92.69 483 VAL A O 1
ATOM 3759 N N . LYS A 1 484 ? -15.504 30.280 -9.064 1.00 93.62 484 LYS A N 1
ATOM 3760 C CA . LYS A 1 484 ? -16.730 30.954 -9.539 1.00 93.62 484 LYS A CA 1
ATOM 3761 C C . LYS A 1 484 ? -17.969 30.072 -9.352 1.00 93.62 484 LYS A C 1
ATOM 3763 O O . LYS A 1 484 ? -18.997 30.564 -8.893 1.00 93.62 484 LYS A O 1
ATOM 3768 N N . MET A 1 485 ? -17.874 28.781 -9.671 1.00 94.19 485 MET A N 1
ATOM 3769 C CA . MET A 1 485 ? -18.960 27.816 -9.485 1.00 94.19 485 MET A CA 1
ATOM 3770 C C . MET A 1 485 ? -19.310 27.640 -8.002 1.00 94.19 485 MET A C 1
ATOM 3772 O O . MET A 1 485 ? -20.487 27.625 -7.645 1.00 94.19 485 MET A O 1
ATOM 3776 N N . PHE A 1 486 ? -18.306 27.587 -7.129 1.00 94.31 486 PHE A N 1
ATOM 3777 C CA . PHE A 1 486 ? -18.491 27.515 -5.685 1.00 94.31 486 PHE A CA 1
ATOM 3778 C C . PHE A 1 486 ? -19.216 28.751 -5.140 1.00 94.31 486 PHE A C 1
ATOM 3780 O O . PHE A 1 486 ? -20.219 28.609 -4.448 1.00 94.31 486 PHE A O 1
ATOM 3787 N N . ARG A 1 487 ? -18.830 29.963 -5.565 1.00 92.88 487 ARG A N 1
ATOM 3788 C CA . ARG A 1 487 ? -19.547 31.205 -5.207 1.00 92.88 487 ARG A CA 1
ATOM 3789 C C . ARG A 1 487 ? -21.002 31.221 -5.687 1.00 92.88 487 ARG A C 1
ATOM 3791 O O . ARG A 1 487 ? -21.847 31.864 -5.068 1.00 92.88 487 ARG A O 1
ATOM 3798 N N . VAL A 1 488 ? -21.316 30.546 -6.798 1.00 94.25 488 VAL A N 1
ATOM 3799 C CA . VAL A 1 488 ? -22.706 30.363 -7.256 1.00 94.25 488 VAL A CA 1
ATOM 3800 C C . VAL A 1 488 ? -23.455 29.402 -6.337 1.00 94.25 488 VAL A C 1
ATOM 3802 O O . VAL A 1 488 ? -24.602 29.683 -5.987 1.00 94.25 488 VAL A O 1
ATOM 3805 N N . ILE A 1 489 ? -22.809 28.307 -5.927 1.00 92.94 489 ILE A N 1
ATOM 3806 C CA . ILE A 1 489 ? -23.356 27.316 -4.993 1.00 92.94 489 ILE A CA 1
ATOM 3807 C C . ILE A 1 489 ? -23.628 27.943 -3.621 1.00 92.94 489 ILE A C 1
ATOM 3809 O O . ILE A 1 489 ? -24.725 27.755 -3.112 1.00 92.94 489 ILE A O 1
ATOM 3813 N N . GLN A 1 490 ? -22.713 28.754 -3.078 1.00 92.12 490 GLN A N 1
ATOM 3814 C CA . GLN A 1 490 ? -22.889 29.450 -1.790 1.00 92.12 490 GLN A CA 1
ATOM 3815 C C . GLN A 1 490 ? -24.149 30.330 -1.736 1.00 92.12 490 GLN A C 1
ATOM 3817 O O . GLN A 1 490 ? -24.699 30.572 -0.668 1.00 92.12 490 GLN A O 1
ATOM 3822 N N . LYS A 1 491 ? -24.623 30.815 -2.891 1.00 92.94 491 LYS A N 1
ATOM 3823 C CA . LYS A 1 491 ? -25.830 31.650 -3.001 1.00 92.94 491 LYS A CA 1
ATOM 3824 C C . LYS A 1 491 ? -27.124 30.849 -3.161 1.00 92.94 491 LYS A C 1
ATOM 3826 O O . LYS A 1 491 ? -28.179 31.457 -3.303 1.00 92.94 491 LYS A O 1
ATOM 3831 N N . GLN A 1 492 ? -27.059 29.519 -3.225 1.00 91.81 492 GLN A N 1
ATOM 3832 C CA . GLN A 1 492 ? -28.247 28.683 -3.385 1.00 91.81 492 GLN A CA 1
ATOM 3833 C C . GLN A 1 492 ? -28.898 28.393 -2.034 1.00 91.81 492 GLN A C 1
ATOM 3835 O O . GLN A 1 492 ? -28.211 28.049 -1.079 1.00 91.81 492 GLN A O 1
ATOM 3840 N N . ASP A 1 493 ? -30.230 28.388 -1.984 1.00 88.25 493 ASP A N 1
ATOM 3841 C CA . ASP A 1 493 ? -30.990 28.149 -0.743 1.00 88.25 493 ASP A CA 1
ATOM 3842 C C . ASP A 1 493 ? -30.709 26.780 -0.097 1.00 88.25 493 ASP A C 1
ATOM 3844 O O . ASP A 1 493 ? -30.907 26.577 1.098 1.00 88.25 493 ASP A O 1
ATOM 3848 N N . TRP A 1 494 ? -30.268 25.803 -0.893 1.00 87.50 494 TRP A N 1
ATOM 3849 C CA . TRP A 1 494 ? -29.956 24.452 -0.425 1.00 87.50 494 TRP A CA 1
ATOM 3850 C C . TRP A 1 494 ? -28.515 24.282 0.063 1.00 87.50 494 TRP A C 1
ATOM 3852 O O . TRP A 1 494 ? -28.165 23.174 0.500 1.00 87.50 494 TRP A O 1
ATOM 3862 N N . TYR A 1 495 ? -27.678 25.314 -0.076 1.00 89.00 495 TYR A N 1
ATOM 3863 C CA . TYR A 1 495 ? -26.298 25.305 0.388 1.00 89.00 495 TYR A CA 1
ATOM 3864 C C . TYR A 1 495 ? -26.258 25.158 1.905 1.00 89.00 495 TYR A C 1
ATOM 3866 O O . TYR A 1 495 ? -27.052 25.747 2.638 1.00 89.00 495 TYR A O 1
ATOM 3874 N N . LYS A 1 496 ? -25.333 24.324 2.367 1.00 79.81 496 LYS A N 1
ATOM 3875 C CA . LYS A 1 496 ? -25.013 24.185 3.779 1.00 79.81 496 LYS A CA 1
ATOM 3876 C C . LYS A 1 496 ? -23.503 24.348 3.907 1.00 79.81 496 LYS A C 1
ATOM 3878 O O . LYS A 1 496 ? -22.812 23.632 3.178 1.00 79.81 496 LYS A O 1
ATOM 3883 N N . PRO A 1 497 ? -23.028 25.242 4.790 1.00 81.19 497 PRO A N 1
ATOM 3884 C CA . PRO A 1 497 ? -21.616 25.361 5.115 1.00 81.19 497 PRO A CA 1
ATOM 3885 C C . PRO A 1 497 ? -20.996 23.992 5.391 1.00 81.19 497 PRO A C 1
ATOM 3887 O O . PRO A 1 497 ? -21.507 23.227 6.212 1.00 81.19 497 PRO A O 1
ATOM 3890 N N . ASP A 1 498 ? -19.932 23.667 4.663 1.00 76.50 498 ASP A N 1
ATOM 3891 C CA . ASP A 1 498 ? -19.199 22.412 4.797 1.00 76.50 498 ASP A CA 1
ATOM 3892 C C . ASP A 1 498 ? -17.714 22.662 4.524 1.00 76.50 498 ASP A C 1
ATOM 3894 O O . ASP A 1 498 ? -17.343 23.120 3.440 1.00 76.50 498 ASP A O 1
ATOM 3898 N N . VAL A 1 499 ? -16.863 22.318 5.495 1.00 79.38 499 VAL A N 1
ATOM 3899 C CA . VAL A 1 499 ? -15.396 22.420 5.412 1.00 79.38 499 VAL A CA 1
ATOM 3900 C C . VAL A 1 499 ? -14.870 21.745 4.142 1.00 79.38 499 VAL A C 1
ATOM 3902 O O . VAL A 1 499 ? -13.932 22.240 3.516 1.00 79.38 499 VAL A O 1
ATOM 3905 N N . PHE A 1 500 ? -15.492 20.645 3.704 1.00 77.69 500 PHE A N 1
ATOM 3906 C CA . PHE A 1 500 ? -15.056 19.903 2.522 1.00 77.69 500 PHE A CA 1
ATOM 3907 C C . PHE A 1 500 ? -15.173 20.686 1.214 1.00 77.69 500 PHE A C 1
ATOM 3909 O O . PHE A 1 500 ? -14.347 20.470 0.329 1.00 77.69 500 PHE A O 1
ATOM 3916 N N . LEU A 1 501 ? -16.156 21.582 1.087 1.00 78.06 501 LEU A N 1
ATOM 3917 C CA . LEU A 1 501 ? -16.318 22.405 -0.116 1.00 78.06 501 LEU A CA 1
ATOM 3918 C C . LEU A 1 501 ? -15.246 23.499 -0.212 1.00 78.06 501 LEU A C 1
ATOM 3920 O O . LEU A 1 501 ? -14.927 23.955 -1.306 1.00 78.06 501 LEU A O 1
ATOM 3924 N N . TYR A 1 502 ? -14.666 23.892 0.922 1.00 88.00 502 TYR A N 1
ATOM 3925 C CA . TYR A 1 502 ? -13.568 24.852 0.983 1.00 88.00 502 TYR A CA 1
ATOM 3926 C C . TYR A 1 502 ? -12.202 24.187 0.836 1.00 88.00 502 TYR A C 1
ATOM 3928 O O . TYR A 1 502 ? -11.349 24.699 0.114 1.00 88.00 502 TYR A O 1
ATOM 3936 N N . LYS A 1 503 ? -11.994 23.047 1.509 1.00 83.00 503 LYS A N 1
ATOM 3937 C CA . LYS A 1 503 ? -10.697 22.364 1.626 1.00 83.00 503 LYS A CA 1
ATOM 3938 C C . LYS A 1 503 ? -10.020 22.143 0.273 1.00 83.00 503 LYS A C 1
ATOM 3940 O O . LYS A 1 503 ? -8.881 22.569 0.082 1.00 83.00 503 LYS A O 1
ATOM 3945 N N . ASP A 1 504 ? -10.720 21.504 -0.661 1.00 81.31 504 ASP A N 1
ATOM 3946 C CA . ASP A 1 504 ? -10.140 21.101 -1.946 1.00 81.31 504 ASP A CA 1
ATOM 3947 C C . ASP A 1 504 ? -9.796 22.335 -2.815 1.00 81.31 504 ASP A C 1
ATOM 3949 O O . ASP A 1 504 ? -8.713 22.403 -3.408 1.00 81.31 504 ASP A O 1
ATOM 3953 N N . LEU A 1 505 ? -10.638 23.378 -2.788 1.00 88.50 505 LEU A N 1
ATOM 3954 C CA . LEU A 1 505 ? -10.381 24.659 -3.461 1.00 88.50 505 LEU A CA 1
ATOM 3955 C C . LEU A 1 505 ? -9.200 25.419 -2.850 1.00 88.50 505 LEU A C 1
ATOM 3957 O O . LEU A 1 505 ? -8.327 25.884 -3.584 1.00 88.50 505 LEU A O 1
ATOM 3961 N N . ILE A 1 506 ? -9.150 25.528 -1.520 1.00 90.06 506 ILE A N 1
ATOM 3962 C CA . ILE A 1 506 ? -8.092 26.230 -0.783 1.00 90.06 506 ILE A CA 1
ATOM 3963 C C . ILE A 1 506 ? -6.733 25.573 -1.042 1.00 90.06 506 ILE A C 1
ATOM 3965 O O . ILE A 1 506 ? -5.774 26.256 -1.409 1.00 90.06 506 ILE A O 1
ATOM 3969 N N . ILE A 1 507 ? -6.652 24.243 -0.938 1.00 82.31 507 ILE A N 1
ATOM 3970 C CA . ILE A 1 507 ? -5.421 23.495 -1.226 1.00 82.31 507 ILE A CA 1
ATOM 3971 C C . ILE A 1 507 ? -5.023 23.677 -2.696 1.00 82.31 507 ILE A C 1
ATOM 3973 O O . ILE A 1 507 ? -3.851 23.919 -3.004 1.00 82.31 507 ILE A O 1
ATOM 3977 N N . SER A 1 508 ? -5.985 23.605 -3.622 1.00 84.44 508 SER A N 1
ATOM 3978 C CA . SER A 1 508 ? -5.707 23.783 -5.047 1.00 84.44 508 SER A CA 1
ATOM 3979 C C . SER A 1 508 ? -5.214 25.196 -5.387 1.00 84.44 508 SER A C 1
ATOM 3981 O O . SER A 1 508 ? -4.353 25.340 -6.260 1.00 84.44 508 SER A O 1
ATOM 3983 N N . LEU A 1 509 ? -5.724 26.235 -4.723 1.00 89.75 509 LEU A N 1
ATOM 3984 C CA . LEU A 1 509 ? -5.261 27.617 -4.881 1.00 89.75 509 LEU A CA 1
ATOM 3985 C C . LEU A 1 509 ? -3.860 27.816 -4.294 1.00 89.75 509 LEU A C 1
ATOM 3987 O O . LEU A 1 509 ? -3.004 28.406 -4.961 1.00 89.75 509 LEU A O 1
ATOM 3991 N N . ALA A 1 510 ? -3.595 27.255 -3.110 1.00 86.12 510 ALA A N 1
ATOM 3992 C CA . ALA A 1 510 ? -2.286 27.312 -2.461 1.00 86.12 510 ALA A CA 1
ATOM 3993 C C . ALA A 1 510 ? -1.195 26.670 -3.335 1.00 86.12 510 ALA A C 1
ATOM 3995 O O . ALA A 1 510 ? -0.144 27.267 -3.572 1.00 86.12 510 ALA A O 1
ATOM 3996 N N . ARG A 1 511 ? -1.477 25.502 -3.930 1.00 82.06 511 ARG A N 1
ATOM 3997 C CA . ARG A 1 511 ? -0.571 24.823 -4.881 1.00 82.06 511 ARG A CA 1
ATOM 3998 C C . ARG A 1 511 ? -0.298 25.640 -6.144 1.00 82.06 511 ARG A C 1
ATOM 4000 O O . ARG A 1 511 ? 0.786 25.548 -6.719 1.00 82.06 511 ARG A O 1
ATOM 4007 N N . ARG A 1 512 ? -1.260 26.462 -6.571 1.00 83.75 512 ARG A N 1
ATOM 4008 C CA . ARG A 1 512 ? -1.122 27.385 -7.710 1.00 83.75 512 ARG A CA 1
ATOM 4009 C C . ARG A 1 512 ? -0.586 28.760 -7.326 1.00 83.75 512 ARG A C 1
ATOM 4011 O O . ARG A 1 512 ? -0.549 29.640 -8.183 1.00 83.75 512 ARG A O 1
ATOM 4018 N N . LYS A 1 513 ? -0.131 28.928 -6.079 1.00 88.69 513 LYS A N 1
ATOM 4019 C CA . LYS A 1 513 ? 0.469 30.162 -5.551 1.00 88.69 513 LYS A CA 1
ATOM 4020 C C . LYS A 1 513 ? -0.484 31.361 -5.574 1.00 88.69 513 LYS A C 1
ATOM 4022 O O . LYS A 1 513 ? -0.040 32.504 -5.600 1.00 88.69 513 LYS A O 1
ATOM 4027 N N . LYS A 1 514 ? -1.795 31.112 -5.581 1.00 89.06 514 LYS A N 1
ATOM 4028 C CA . LYS A 1 514 ? -2.831 32.151 -5.555 1.00 89.06 514 LYS A CA 1
ATOM 4029 C C . LYS A 1 514 ? -3.226 32.454 -4.111 1.00 89.06 514 LYS A C 1
ATOM 4031 O O . LYS A 1 514 ? -4.332 32.137 -3.688 1.00 89.06 514 LYS A O 1
ATOM 4036 N N . MET A 1 515 ? -2.285 32.991 -3.338 1.00 90.62 515 MET A N 1
ATOM 4037 C CA . MET A 1 515 ? -2.444 33.127 -1.885 1.00 90.62 515 MET A CA 1
ATOM 4038 C C . MET A 1 515 ? -3.511 34.161 -1.483 1.00 90.62 515 MET A C 1
ATOM 4040 O O . MET A 1 515 ? -4.161 33.983 -0.457 1.00 90.62 515 MET A O 1
ATOM 4044 N N . ASP A 1 516 ? -3.767 35.167 -2.321 1.00 90.62 516 ASP A N 1
ATOM 4045 C CA . ASP A 1 516 ? -4.851 36.136 -2.094 1.00 90.62 516 ASP A CA 1
ATOM 4046 C C . ASP A 1 516 ? -6.231 35.458 -2.149 1.00 90.62 516 ASP A C 1
ATOM 4048 O O . ASP A 1 516 ? -7.055 35.624 -1.250 1.00 90.62 516 ASP A O 1
ATOM 4052 N N . ASP A 1 517 ? -6.453 34.611 -3.162 1.00 91.06 517 ASP A N 1
ATOM 4053 C CA . ASP A 1 517 ? -7.684 33.823 -3.308 1.00 91.06 517 ASP A CA 1
ATOM 4054 C C . ASP A 1 517 ? -7.828 32.794 -2.164 1.00 91.06 517 ASP A C 1
ATOM 4056 O O . ASP A 1 517 ? -8.945 32.494 -1.732 1.00 91.06 517 ASP A O 1
ATOM 4060 N N . VAL A 1 518 ? -6.704 32.255 -1.659 1.00 92.88 518 VAL A N 1
ATOM 4061 C CA . VAL A 1 518 ? -6.684 31.388 -0.467 1.00 92.88 518 VAL A CA 1
ATOM 4062 C C . VAL A 1 518 ? -7.214 32.145 0.745 1.00 92.88 518 VAL A C 1
ATOM 4064 O O . VAL A 1 518 ? -8.104 31.625 1.412 1.00 92.88 518 VAL A O 1
ATOM 4067 N N . MET A 1 519 ? -6.721 33.361 1.011 1.00 93.00 519 MET A N 1
ATOM 4068 C CA . MET A 1 519 ? -7.211 34.174 2.131 1.00 93.00 519 MET A CA 1
ATOM 4069 C C . MET A 1 519 ? -8.688 34.530 1.975 1.00 93.00 519 MET A C 1
ATOM 4071 O O . MET A 1 519 ? -9.430 34.460 2.949 1.00 93.00 519 MET A O 1
ATOM 4075 N N . GLU A 1 520 ? -9.150 34.866 0.767 1.00 93.31 520 GLU A N 1
ATOM 4076 C CA . GLU A 1 520 ? -10.566 35.190 0.545 1.00 93.31 520 GLU A CA 1
ATOM 4077 C C . GLU A 1 520 ? -11.481 34.004 0.899 1.00 93.31 520 GLU A C 1
ATOM 4079 O O . GLU A 1 520 ? -12.480 34.174 1.606 1.00 93.31 520 GLU A O 1
ATOM 4084 N N . LEU A 1 521 ? -11.136 32.792 0.444 1.00 93.06 521 LEU A N 1
ATOM 4085 C CA . LEU A 1 521 ? -11.892 31.586 0.792 1.00 93.06 521 LEU A CA 1
ATOM 4086 C C . LEU A 1 521 ? -11.737 31.205 2.263 1.00 93.06 521 LEU A C 1
ATOM 4088 O O . LEU A 1 521 ? -12.712 30.759 2.866 1.00 93.06 521 LEU A O 1
ATOM 4092 N N . TRP A 1 522 ? -10.553 31.403 2.842 1.00 92.81 522 TRP A N 1
ATOM 4093 C CA . TRP A 1 522 ? -10.301 31.157 4.258 1.00 92.81 522 TRP A CA 1
ATOM 4094 C C . TRP A 1 522 ? -11.205 32.026 5.131 1.00 92.81 522 TRP A C 1
ATOM 4096 O O . TRP A 1 522 ? -11.960 31.511 5.949 1.00 92.81 522 TRP A O 1
ATOM 4106 N N . GLU A 1 523 ? -11.227 33.335 4.888 1.00 92.75 523 GLU A N 1
ATOM 4107 C CA . GLU A 1 523 ? -12.098 34.275 5.596 1.00 92.75 523 GLU A CA 1
ATOM 4108 C C . GLU A 1 523 ? -13.584 33.983 5.356 1.00 92.75 523 GLU A C 1
ATOM 4110 O O . GLU A 1 523 ? -14.405 34.114 6.265 1.00 92.75 523 GLU A O 1
ATOM 4115 N N . SER A 1 524 ? -13.960 33.552 4.145 1.00 93.12 524 SER A N 1
ATOM 4116 C CA . SER A 1 524 ? -15.331 33.103 3.879 1.00 93.12 524 SER A CA 1
ATOM 4117 C C . SER A 1 524 ? -15.703 31.880 4.717 1.00 93.12 524 SER A C 1
ATOM 4119 O O . SER A 1 524 ? -16.802 31.858 5.258 1.00 93.12 524 SER A O 1
ATOM 4121 N N . MET A 1 525 ? -14.811 30.897 4.837 1.00 92.50 525 MET A N 1
ATOM 4122 C CA . MET A 1 525 ? -15.014 29.705 5.663 1.00 92.50 525 MET A CA 1
ATOM 4123 C C . MET A 1 525 ? -15.136 30.086 7.144 1.00 92.50 525 MET A C 1
ATOM 4125 O O . MET A 1 525 ? -16.054 29.639 7.828 1.00 92.50 525 MET A O 1
ATOM 4129 N N . ARG A 1 526 ? -14.278 30.997 7.624 1.00 89.19 526 ARG A N 1
ATOM 4130 C CA . ARG A 1 526 ? -14.323 31.507 9.002 1.00 89.19 526 ARG A CA 1
ATOM 4131 C C . ARG A 1 526 ? -15.630 32.226 9.333 1.00 89.19 526 ARG A C 1
ATOM 4133 O O . ARG A 1 526 ? -16.148 32.054 10.432 1.00 89.19 526 ARG A O 1
ATOM 4140 N N . LYS A 1 527 ? -16.180 33.009 8.398 1.00 92.19 527 LYS A N 1
ATOM 4141 C CA . LYS A 1 527 ? -17.485 33.685 8.561 1.00 92.19 527 LYS A CA 1
ATOM 4142 C C . LYS A 1 527 ? -18.656 32.715 8.673 1.00 92.19 527 LYS A C 1
ATOM 4144 O O . LYS A 1 527 ? -19.677 33.076 9.249 1.00 92.19 527 LYS A O 1
ATOM 4149 N N . GLU A 1 528 ? -18.510 31.511 8.129 1.00 90.12 528 GLU A N 1
ATOM 4150 C CA . GLU A 1 528 ? -19.485 30.427 8.263 1.00 90.12 528 GLU A CA 1
ATOM 4151 C C . GLU A 1 528 ? -19.245 29.571 9.527 1.00 90.12 528 GLU A C 1
ATOM 4153 O O . GLU A 1 528 ? -19.872 28.526 9.684 1.00 90.12 528 GLU A O 1
ATOM 4158 N N . ASP A 1 529 ? -18.368 30.027 10.433 1.00 87.44 529 ASP A N 1
ATOM 4159 C CA . ASP A 1 529 ? -17.970 29.366 11.688 1.00 87.44 529 ASP A CA 1
ATOM 4160 C C . ASP A 1 529 ? -17.411 27.947 11.483 1.00 87.44 529 ASP A C 1
ATOM 4162 O O . ASP A 1 529 ? -17.585 27.034 12.291 1.00 87.44 529 ASP A O 1
ATOM 4166 N N . LEU A 1 530 ? -16.732 27.759 10.349 1.00 86.94 530 LEU A N 1
ATOM 4167 C CA . LEU A 1 530 ? -16.103 26.504 9.970 1.00 86.94 530 LEU A CA 1
ATOM 4168 C C . LEU A 1 530 ? -14.614 26.519 10.331 1.00 86.94 530 LEU A C 1
ATOM 4170 O O . LEU A 1 530 ? -13.885 27.457 9.996 1.00 86.94 530 LEU A O 1
ATOM 4174 N N . PHE A 1 531 ? -14.163 25.437 10.965 1.00 85.44 531 PHE A N 1
ATOM 4175 C CA . PHE A 1 531 ? -12.762 25.197 11.298 1.00 85.44 531 PHE A CA 1
ATOM 4176 C C . PHE A 1 531 ? -12.202 24.078 10.407 1.00 85.44 531 PHE A C 1
ATOM 4178 O O . PHE A 1 531 ? -12.820 23.017 10.295 1.00 85.44 531 PHE A O 1
ATOM 4185 N N . PRO A 1 532 ? -11.062 24.300 9.739 1.00 85.75 532 PRO A N 1
ATOM 4186 C CA . PRO A 1 532 ? -10.417 23.291 8.918 1.00 85.75 532 PRO A CA 1
ATOM 4187 C C . PRO A 1 532 ? -9.677 22.246 9.764 1.00 85.75 532 PRO A C 1
ATOM 4189 O O . PRO A 1 532 ? -9.319 22.485 10.913 1.00 85.75 532 PRO A O 1
ATOM 4192 N N . ASP A 1 533 ? -9.405 21.083 9.172 1.00 81.38 533 ASP A N 1
ATOM 4193 C CA . ASP A 1 533 ? -8.594 20.044 9.814 1.00 81.38 533 ASP A CA 1
ATOM 4194 C C . ASP A 1 533 ? -7.090 20.402 9.857 1.00 81.38 533 ASP A C 1
ATOM 4196 O O . ASP A 1 533 ? -6.597 21.257 9.113 1.00 81.38 533 ASP A O 1
ATOM 4200 N N . SER A 1 534 ? -6.332 19.715 10.722 1.00 84.25 534 SER A N 1
ATOM 4201 C CA . SER A 1 534 ? -4.875 19.888 10.895 1.00 84.25 534 SER A CA 1
ATOM 4202 C C . SER A 1 534 ? -4.094 19.815 9.572 1.00 84.25 534 SER A C 1
ATOM 4204 O O . SER A 1 534 ? -3.136 20.565 9.344 1.00 84.25 534 SER A O 1
ATOM 4206 N N . GLN A 1 535 ? -4.525 18.947 8.651 1.00 82.31 535 GLN A N 1
ATOM 4207 C CA . GLN A 1 535 ? -3.910 18.805 7.332 1.00 82.31 535 GLN A CA 1
ATOM 4208 C C . GLN A 1 535 ? -4.107 20.067 6.481 1.00 82.31 535 GLN A C 1
ATOM 4210 O O . GLN A 1 535 ? -3.159 20.556 5.866 1.00 82.31 535 GLN A O 1
ATOM 4215 N N . THR A 1 536 ? -5.317 20.619 6.465 1.00 85.12 536 THR A N 1
ATOM 4216 C CA . THR A 1 536 ? -5.639 21.860 5.751 1.00 85.12 536 THR A CA 1
ATOM 4217 C C . THR A 1 536 ? -4.863 23.041 6.324 1.00 85.12 536 THR A C 1
ATOM 4219 O O . THR A 1 536 ? -4.261 23.793 5.558 1.00 85.12 536 THR A O 1
ATOM 4222 N N . TYR A 1 537 ? -4.774 23.151 7.655 1.00 91.00 537 TYR A N 1
ATOM 4223 C CA . TYR A 1 537 ? -3.900 24.129 8.314 1.00 91.00 537 TYR A CA 1
ATOM 4224 C C . TYR A 1 537 ? -2.442 23.972 7.867 1.00 91.00 537 TYR A C 1
ATOM 4226 O O . TYR A 1 537 ? -1.810 24.947 7.462 1.00 91.00 537 TYR A O 1
ATOM 4234 N N . THR A 1 538 ? -1.917 22.743 7.872 1.00 89.44 538 THR A N 1
ATOM 4235 C CA . THR A 1 538 ? -0.538 22.440 7.456 1.00 89.44 538 THR A CA 1
ATOM 4236 C C . THR A 1 538 ? -0.257 22.903 6.027 1.00 89.44 538 THR A C 1
ATOM 4238 O O . THR A 1 538 ? 0.771 23.536 5.776 1.00 89.44 538 THR A O 1
ATOM 4241 N N . GLU A 1 539 ? -1.144 22.586 5.085 1.00 87.31 539 GLU A N 1
ATOM 4242 C CA . GLU A 1 539 ? -0.939 22.892 3.667 1.00 87.31 539 GLU A CA 1
ATOM 4243 C C . GLU A 1 539 ? -1.057 24.390 3.371 1.00 87.31 539 GLU A C 1
ATOM 4245 O O . GLU A 1 539 ? -0.263 24.926 2.594 1.00 87.31 539 GLU A O 1
ATOM 4250 N N . VAL A 1 540 ? -1.972 25.095 4.039 1.00 91.25 540 VAL A N 1
ATOM 4251 C CA . VAL A 1 540 ? -2.102 26.551 3.898 1.00 91.25 540 VAL A CA 1
ATOM 4252 C C . VAL A 1 540 ? -0.920 27.281 4.535 1.00 91.25 540 VAL A C 1
ATOM 4254 O O . VAL A 1 540 ? -0.318 28.138 3.888 1.00 91.25 540 VAL A O 1
ATOM 4257 N N . ILE A 1 541 ? -0.506 26.883 5.744 1.00 93.62 541 ILE A N 1
ATOM 4258 C CA . ILE A 1 541 ? 0.710 27.392 6.399 1.00 93.62 541 ILE A CA 1
ATOM 4259 C C . ILE A 1 541 ? 1.932 27.169 5.501 1.00 93.62 541 ILE A C 1
ATOM 4261 O O . ILE A 1 541 ? 2.719 28.090 5.280 1.00 93.62 541 ILE A O 1
ATOM 4265 N N . ARG A 1 542 ? 2.087 25.965 4.933 1.00 91.31 542 ARG A N 1
ATOM 4266 C CA . ARG A 1 542 ? 3.162 25.655 3.978 1.00 91.31 542 ARG A CA 1
ATOM 4267 C C . ARG A 1 542 ? 3.113 26.589 2.769 1.00 91.31 542 ARG A C 1
ATOM 4269 O O . ARG A 1 542 ? 4.161 27.090 2.367 1.00 91.31 542 ARG A O 1
ATOM 4276 N N . GLY A 1 543 ? 1.925 26.813 2.208 1.00 89.44 543 GLY A N 1
ATOM 4277 C CA . GLY A 1 543 ? 1.708 27.719 1.084 1.00 89.44 543 GLY A CA 1
ATOM 4278 C C . GLY A 1 543 ? 2.170 29.143 1.391 1.00 89.44 543 GLY A C 1
ATOM 4279 O O . GLY A 1 543 ? 2.962 29.698 0.633 1.00 89.44 543 GLY A O 1
ATOM 4280 N N . PHE A 1 544 ? 1.766 29.704 2.535 1.00 92.62 544 PHE A N 1
ATOM 4281 C CA . PHE A 1 544 ? 2.177 31.053 2.941 1.00 92.62 544 PHE A CA 1
ATOM 4282 C C . PHE A 1 544 ? 3.669 31.160 3.248 1.00 92.62 544 PHE A C 1
ATOM 4284 O O . PHE A 1 544 ? 4.293 32.133 2.843 1.00 92.62 544 PHE A O 1
ATOM 4291 N N . LEU A 1 545 ? 4.272 30.151 3.880 1.00 90.31 545 LEU A N 1
ATOM 4292 C CA . LEU A 1 545 ? 5.716 30.147 4.146 1.00 90.31 545 LEU A CA 1
ATOM 4293 C C . LEU A 1 545 ? 6.564 30.050 2.866 1.00 90.31 545 LEU A C 1
ATOM 4295 O O . LEU A 1 545 ? 7.709 30.489 2.868 1.00 90.31 545 LEU A O 1
ATOM 4299 N N . GLN A 1 546 ? 6.042 29.445 1.793 1.00 85.94 546 GLN A N 1
ATOM 4300 C CA . GLN A 1 546 ? 6.782 29.248 0.537 1.00 85.94 546 GLN A CA 1
ATOM 4301 C C . GLN A 1 546 ? 6.509 30.319 -0.520 1.00 85.94 546 GLN A C 1
ATOM 4303 O O . GLN A 1 546 ? 7.405 30.647 -1.298 1.00 85.94 546 GLN A O 1
ATOM 4308 N N . TYR A 1 547 ? 5.271 30.803 -0.602 1.00 86.12 547 TYR A N 1
ATOM 4309 C CA . TYR A 1 547 ? 4.791 31.628 -1.713 1.00 86.12 547 TYR A CA 1
ATOM 4310 C C . TYR A 1 547 ? 4.065 32.902 -1.268 1.00 86.12 547 TYR A C 1
ATOM 4312 O O . TYR A 1 547 ? 3.705 33.703 -2.125 1.00 86.12 547 TYR A O 1
ATOM 4320 N N . GLY A 1 548 ? 3.826 33.080 0.033 1.00 81.69 548 GLY A N 1
ATOM 4321 C CA . GLY A 1 548 ? 3.120 34.230 0.595 1.00 81.69 548 GLY A CA 1
ATOM 4322 C C . GLY A 1 548 ? 3.926 34.925 1.691 1.00 81.69 548 GLY A C 1
ATOM 4323 O O . GLY A 1 548 ? 5.158 34.913 1.679 1.00 81.69 548 GLY A O 1
ATOM 4324 N N . SER A 1 549 ? 3.222 35.548 2.638 1.00 87.12 549 SER A N 1
ATOM 4325 C CA . SER A 1 549 ? 3.845 36.207 3.783 1.00 87.12 549 SER A CA 1
ATOM 4326 C C . SER A 1 549 ? 3.936 35.269 4.994 1.00 87.12 549 SER A C 1
ATOM 4328 O O . SER A 1 549 ? 2.931 34.674 5.393 1.00 87.12 549 SER A O 1
ATOM 4330 N N . PRO A 1 550 ? 5.092 35.201 5.676 1.00 91.06 550 PRO A N 1
ATOM 4331 C CA . PRO A 1 550 ? 5.213 34.560 6.984 1.00 91.06 550 PRO A CA 1
ATOM 4332 C C . PRO A 1 550 ? 4.248 35.127 8.034 1.00 91.06 550 PRO A C 1
ATOM 4334 O O . PRO A 1 550 ? 3.855 34.407 8.948 1.00 91.06 550 PRO A O 1
ATOM 4337 N N . ALA A 1 551 ? 3.842 36.397 7.909 1.00 91.12 551 ALA A N 1
ATOM 4338 C CA . ALA A 1 551 ? 2.839 36.991 8.792 1.00 91.12 551 ALA A CA 1
ATOM 4339 C C . ALA A 1 551 ? 1.464 36.330 8.608 1.00 91.12 551 ALA A C 1
ATOM 4341 O O . ALA A 1 551 ? 0.806 36.011 9.594 1.00 91.12 551 ALA A O 1
ATOM 4342 N N . ASP A 1 552 ? 1.072 36.037 7.367 1.00 92.69 552 ASP A N 1
ATOM 4343 C CA . ASP A 1 552 ? -0.181 35.337 7.076 1.00 92.69 552 ASP A CA 1
ATOM 4344 C C . ASP A 1 552 ? -0.114 33.880 7.531 1.00 92.69 552 ASP A C 1
ATOM 4346 O O . ASP A 1 552 ? -1.054 33.387 8.146 1.00 92.69 552 ASP A O 1
ATOM 4350 N N . ALA A 1 553 ? 1.033 33.212 7.359 1.00 94.12 553 ALA A N 1
ATOM 4351 C CA . ALA A 1 553 ? 1.249 31.886 7.941 1.00 94.12 553 ALA A CA 1
ATOM 4352 C C . ALA A 1 553 ? 1.040 31.890 9.467 1.00 94.12 553 ALA A C 1
ATOM 4354 O O . ALA A 1 553 ? 0.455 30.954 10.015 1.00 94.12 553 ALA A O 1
ATOM 4355 N N . MET A 1 554 ? 1.477 32.955 10.148 1.00 94.88 554 MET A N 1
ATOM 4356 C CA . MET A 1 554 ? 1.244 33.126 11.581 1.00 94.88 554 MET A CA 1
ATOM 4357 C C . MET A 1 554 ? -0.213 33.461 11.912 1.00 94.88 554 MET A C 1
ATOM 4359 O O . MET A 1 554 ? -0.709 32.979 12.924 1.00 94.88 554 MET A O 1
ATOM 4363 N N . ASN A 1 555 ? -0.935 34.198 11.066 1.00 93.75 555 ASN A N 1
ATOM 4364 C CA . ASN A 1 555 ? -2.376 34.415 11.245 1.00 93.75 555 ASN A CA 1
ATOM 4365 C C . ASN A 1 555 ? -3.149 33.088 11.183 1.00 93.75 555 ASN A C 1
ATOM 4367 O O . ASN A 1 555 ? -3.984 32.817 12.044 1.00 93.75 555 ASN A O 1
ATOM 4371 N N . ILE A 1 556 ? -2.814 32.230 10.215 1.00 94.06 556 ILE A N 1
ATOM 4372 C CA . ILE A 1 556 ? -3.394 30.886 10.077 1.00 94.06 556 ILE A CA 1
ATOM 4373 C C . ILE A 1 556 ? -3.023 29.998 11.276 1.00 94.06 556 ILE A C 1
ATOM 4375 O O . ILE A 1 556 ? -3.851 29.235 11.767 1.00 94.06 556 ILE A O 1
ATOM 4379 N N . TYR A 1 557 ? -1.798 30.116 11.788 1.00 94.19 557 TYR A N 1
ATOM 4380 C CA . TYR A 1 557 ? -1.363 29.423 13.002 1.00 94.19 557 TYR A CA 1
ATOM 4381 C C . TYR A 1 557 ? -2.137 29.863 14.255 1.00 94.19 557 TYR A C 1
ATOM 4383 O O . TYR A 1 557 ? -2.555 29.023 15.049 1.00 94.19 557 TYR A O 1
ATOM 4391 N N . GLU A 1 558 ? -2.374 31.162 14.438 1.00 92.62 558 GLU A N 1
ATOM 4392 C CA . GLU A 1 558 ? -3.192 31.650 15.555 1.00 92.62 558 GLU A CA 1
ATOM 4393 C C . GLU A 1 558 ? -4.657 31.214 15.421 1.00 92.62 558 GLU A C 1
ATOM 4395 O O . GLU A 1 558 ? -5.309 30.935 16.426 1.00 92.62 558 GLU A O 1
ATOM 4400 N N . ASP A 1 559 ? -5.175 31.119 14.193 1.00 91.50 559 ASP A N 1
ATOM 4401 C CA . ASP A 1 559 ? -6.496 30.543 13.932 1.00 91.50 559 ASP A CA 1
ATOM 4402 C C . ASP A 1 559 ? -6.551 29.057 14.320 1.00 91.50 559 ASP A C 1
ATOM 4404 O O . ASP A 1 559 ? -7.484 28.635 15.000 1.00 91.50 559 ASP A O 1
ATOM 4408 N N . MET A 1 560 ? -5.506 28.287 13.998 1.00 92.56 560 MET A N 1
ATOM 4409 C CA . MET A 1 560 ? -5.368 26.884 14.407 1.00 92.56 560 MET A CA 1
ATOM 4410 C C . MET A 1 560 ? -5.393 26.722 15.928 1.00 92.56 560 MET A C 1
ATOM 4412 O O . MET A 1 560 ? -6.049 25.818 16.434 1.00 92.56 560 MET A O 1
ATOM 4416 N N . LYS A 1 561 ? -4.729 27.607 16.681 1.00 88.81 561 LYS A N 1
ATOM 4417 C CA . LYS A 1 561 ? -4.753 27.572 18.157 1.00 88.81 561 LYS A CA 1
ATOM 4418 C C . LYS A 1 561 ? -6.137 27.861 18.743 1.00 88.81 561 LYS A C 1
ATOM 4420 O O . LYS A 1 561 ? -6.412 27.451 19.865 1.00 88.81 561 LYS A O 1
ATOM 4425 N N . LYS A 1 562 ? -6.987 28.585 18.010 1.00 88.88 562 LYS A N 1
ATOM 4426 C CA . LYS A 1 562 ? -8.381 28.870 18.390 1.00 88.88 562 LYS A CA 1
ATOM 4427 C C . LYS A 1 562 ? -9.348 27.777 17.936 1.00 88.88 562 LYS A C 1
ATOM 4429 O O . LYS A 1 562 ? -10.537 27.876 18.236 1.00 88.88 562 LYS A O 1
ATOM 4434 N N . SER A 1 563 ? -8.863 26.780 17.197 1.00 87.56 563 SER A N 1
ATOM 4435 C CA . SER A 1 563 ? -9.669 25.650 16.756 1.00 87.56 563 SER A CA 1
ATOM 4436 C C . SER A 1 563 ? -10.204 24.848 17.945 1.00 87.56 563 SER A C 1
ATOM 4438 O O . SER A 1 563 ? -9.490 24.696 18.938 1.00 87.56 563 SER A O 1
ATOM 4440 N N . PRO A 1 564 ? -11.446 24.326 17.876 1.00 83.62 564 PRO A N 1
ATOM 4441 C CA . PRO A 1 564 ? -11.953 23.389 18.878 1.00 83.62 564 PRO A CA 1
ATOM 4442 C C . PRO A 1 564 ? -11.142 22.087 18.914 1.00 83.62 564 PRO A C 1
ATOM 4444 O O . PRO A 1 564 ? -11.094 21.429 19.954 1.00 83.62 564 PRO A O 1
ATOM 4447 N N . ASP A 1 565 ? -10.499 21.729 17.801 1.00 79.25 565 ASP A N 1
ATOM 4448 C CA . ASP A 1 565 ? -9.636 20.559 17.718 1.00 79.25 565 ASP A CA 1
ATOM 4449 C C . ASP A 1 565 ? -8.220 20.889 18.217 1.00 79.25 565 ASP A C 1
ATOM 4451 O O . ASP A 1 565 ? -7.652 21.917 17.831 1.00 79.25 565 ASP A O 1
ATOM 4455 N N . PRO A 1 566 ? -7.613 20.024 19.053 1.00 75.81 566 PRO A N 1
ATOM 4456 C CA . PRO A 1 566 ? -6.273 20.261 19.563 1.00 75.81 566 PRO A CA 1
ATOM 4457 C C . PRO A 1 566 ? -5.251 20.281 18.412 1.00 75.81 566 PRO A C 1
ATOM 4459 O O . PRO A 1 566 ? -5.282 19.394 17.553 1.00 75.81 566 PRO A O 1
ATOM 4462 N N . PRO A 1 567 ? -4.309 21.242 18.400 1.00 83.12 567 PRO A N 1
ATOM 4463 C CA . PRO A 1 567 ? -3.253 21.282 17.400 1.00 83.12 567 PRO A CA 1
ATOM 4464 C C . PRO A 1 567 ? -2.437 19.985 17.359 1.00 83.12 567 PRO A C 1
ATOM 4466 O O . PRO A 1 567 ? -2.085 19.425 18.396 1.00 83.12 567 PRO A O 1
ATOM 4469 N N . GLU A 1 568 ? -2.073 19.530 16.161 1.00 86.31 568 GLU A N 1
ATOM 4470 C CA . GLU A 1 568 ? -1.167 18.391 15.973 1.00 86.31 568 GLU A CA 1
ATOM 4471 C C . GLU A 1 568 ? 0.277 18.858 15.746 1.00 86.31 568 GLU A C 1
ATOM 4473 O O . GLU A 1 568 ? 0.529 20.006 15.391 1.00 86.31 568 GLU A O 1
ATOM 4478 N N . GLN A 1 569 ? 1.259 17.960 15.876 1.00 85.88 569 GLN A N 1
ATOM 4479 C CA . GLN A 1 569 ? 2.679 18.314 15.729 1.00 85.88 569 GLN A CA 1
ATOM 4480 C C . GLN A 1 569 ? 3.075 18.788 14.318 1.00 85.88 569 GLN A C 1
ATOM 4482 O O . GLN A 1 569 ? 4.059 19.516 14.165 1.00 85.88 569 GLN A O 1
ATOM 4487 N N . LEU A 1 570 ? 2.398 18.309 13.268 1.00 85.38 570 LEU A N 1
ATOM 4488 C CA . LEU A 1 570 ? 2.831 18.506 11.881 1.00 85.38 570 LEU A CA 1
ATOM 4489 C C . LEU A 1 570 ? 2.871 19.996 11.470 1.00 85.38 570 LEU A C 1
ATOM 4491 O O . LEU A 1 570 ? 3.933 20.416 10.993 1.00 85.38 570 LEU A O 1
ATOM 4495 N N . PRO A 1 571 ? 1.824 20.814 11.711 1.00 88.75 571 PRO A N 1
ATOM 4496 C CA . PRO A 1 571 ? 1.871 22.264 11.513 1.00 88.75 571 PRO A CA 1
ATOM 4497 C C . PRO A 1 571 ? 3.089 22.942 12.157 1.00 88.75 571 PRO A C 1
ATOM 4499 O O . PRO A 1 571 ? 3.779 23.723 11.500 1.00 88.75 571 PRO A O 1
ATOM 4502 N N . PHE A 1 572 ? 3.427 22.587 13.403 1.00 90.50 572 PHE A N 1
ATOM 4503 C CA . PHE A 1 572 ? 4.578 23.159 14.114 1.00 90.50 572 PHE A CA 1
ATOM 4504 C C . PHE A 1 572 ? 5.900 22.804 13.444 1.00 90.50 572 PHE A C 1
ATOM 4506 O O . PHE A 1 572 ? 6.755 23.668 13.280 1.00 90.50 572 PHE A O 1
ATOM 4513 N N . ARG A 1 573 ? 6.080 21.556 12.989 1.00 88.44 573 ARG A N 1
ATOM 4514 C CA . ARG A 1 573 ? 7.296 21.167 12.250 1.00 88.44 573 ARG A CA 1
ATOM 4515 C C . ARG A 1 573 ? 7.461 21.979 10.967 1.00 88.44 573 ARG A C 1
ATOM 4517 O O . ARG A 1 573 ? 8.584 22.334 10.608 1.00 88.44 573 ARG A O 1
ATOM 4524 N N . ILE A 1 574 ? 6.358 22.260 10.271 1.00 90.12 574 ILE A N 1
ATOM 4525 C CA . ILE A 1 574 ? 6.368 23.082 9.056 1.00 90.12 574 ILE A CA 1
ATOM 4526 C C . ILE A 1 574 ? 6.698 24.540 9.383 1.00 90.12 574 ILE A C 1
ATOM 4528 O O . ILE A 1 574 ? 7.565 25.108 8.718 1.00 90.12 574 ILE A O 1
ATOM 4532 N N . LEU A 1 575 ? 6.099 25.110 10.430 1.00 91.94 575 LEU A N 1
ATOM 4533 C CA . LEU A 1 575 ? 6.395 26.464 10.907 1.00 91.94 575 LEU A CA 1
ATOM 4534 C C . LEU A 1 575 ? 7.850 26.611 11.352 1.00 91.94 575 LEU A C 1
ATOM 4536 O O . LEU A 1 575 ? 8.548 27.488 10.858 1.00 91.94 575 LEU A O 1
ATOM 4540 N N . LEU A 1 576 ? 8.353 25.722 12.212 1.00 90.56 576 LEU A N 1
ATOM 4541 C CA . LEU A 1 576 ? 9.729 25.773 12.721 1.00 90.56 576 LEU A CA 1
ATOM 4542 C C . LEU A 1 576 ? 10.774 25.669 11.605 1.00 90.56 576 LEU A C 1
ATOM 4544 O O . LEU A 1 576 ? 11.856 26.253 11.708 1.00 90.56 576 LEU A O 1
ATOM 4548 N N . LYS A 1 577 ? 10.451 24.948 10.525 1.00 87.88 577 LYS A N 1
ATOM 4549 C CA . LYS A 1 577 ? 11.292 24.871 9.329 1.00 87.88 577 LYS A CA 1
ATOM 4550 C C . LYS A 1 577 ? 11.160 26.110 8.438 1.00 87.88 577 LYS A C 1
ATOM 4552 O O . LYS A 1 577 ? 12.170 26.613 7.963 1.00 87.88 577 LYS A O 1
ATOM 4557 N N . GLY A 1 578 ? 9.945 26.578 8.161 1.00 87.81 578 GLY A N 1
ATOM 4558 C CA . GLY A 1 578 ? 9.724 27.711 7.255 1.00 87.81 578 GLY A CA 1
ATOM 4559 C C . GLY A 1 578 ? 10.086 29.066 7.864 1.00 87.81 578 GLY A C 1
ATOM 4560 O O . GLY A 1 578 ? 10.481 29.970 7.140 1.00 87.81 578 GLY A O 1
ATOM 4561 N N . LEU A 1 579 ? 10.029 29.191 9.191 1.00 91.00 579 LEU A N 1
ATOM 4562 C CA . LEU A 1 579 ? 10.383 30.401 9.937 1.00 91.00 579 LEU A CA 1
ATOM 4563 C C . LEU A 1 579 ? 11.867 30.459 10.324 1.00 91.00 579 LEU A C 1
ATOM 4565 O O . LEU A 1 579 ? 12.239 31.301 11.136 1.00 91.00 579 LEU A O 1
ATOM 4569 N N . LEU A 1 580 ? 12.730 29.610 9.753 1.00 87.06 580 LEU A N 1
ATOM 4570 C CA . LEU A 1 580 ? 14.185 29.727 9.932 1.00 87.06 580 LEU A CA 1
ATOM 4571 C C . LEU A 1 580 ? 14.704 31.159 9.661 1.00 87.06 580 LEU A C 1
ATOM 4573 O O . LEU A 1 580 ? 15.482 31.650 10.474 1.00 87.06 580 LEU A O 1
ATOM 4577 N N . PRO A 1 581 ? 14.232 31.890 8.625 1.00 87.12 581 PRO A N 1
ATOM 4578 C CA . PRO A 1 581 ? 14.625 33.286 8.401 1.00 87.12 581 PRO A CA 1
ATOM 4579 C C . PRO A 1 581 ? 13.993 34.300 9.376 1.00 87.12 581 PRO A C 1
ATOM 4581 O O . PRO A 1 581 ? 14.315 35.485 9.316 1.00 87.12 581 PRO A O 1
ATOM 4584 N N . HIS A 1 582 ? 13.086 33.870 10.264 1.00 89.50 582 HIS A N 1
ATOM 4585 C CA . HIS A 1 582 ? 12.302 34.727 11.163 1.00 89.50 582 HIS A CA 1
ATOM 4586 C C . HIS A 1 582 ? 12.406 34.265 12.633 1.00 89.50 582 HIS A C 1
ATOM 4588 O O . HIS A 1 582 ? 11.430 33.748 13.191 1.00 89.50 582 HIS A O 1
ATOM 4594 N N . PRO A 1 583 ? 13.556 34.488 13.304 1.00 87.25 583 PRO A N 1
ATOM 4595 C CA . PRO A 1 583 ? 13.847 33.918 14.625 1.00 87.25 583 PRO A CA 1
ATOM 4596 C C . PRO A 1 583 ? 12.829 34.271 15.716 1.00 87.25 583 PRO A C 1
ATOM 4598 O O . PRO A 1 583 ? 12.502 33.431 16.549 1.00 87.25 583 PRO A O 1
ATOM 4601 N N . LEU A 1 584 ? 12.279 35.491 15.699 1.00 90.31 584 LEU A N 1
ATOM 4602 C CA . LEU A 1 584 ? 11.289 35.929 16.691 1.00 90.31 584 LEU A CA 1
ATOM 4603 C C . LEU A 1 584 ? 9.985 35.121 16.603 1.00 90.31 584 LEU A C 1
ATOM 4605 O O . LEU A 1 584 ? 9.486 34.640 17.619 1.00 90.31 584 LEU A O 1
ATOM 4609 N N . LEU A 1 585 ? 9.459 34.927 15.388 1.00 92.44 585 LEU A N 1
ATOM 4610 C CA . LEU A 1 585 ? 8.245 34.134 15.155 1.00 92.44 585 LEU A CA 1
ATOM 4611 C C . LEU A 1 585 ? 8.500 32.654 15.445 1.00 92.44 585 LEU A C 1
ATOM 4613 O O . LEU A 1 585 ? 7.678 31.980 16.060 1.00 92.44 585 LEU A O 1
ATOM 4617 N N . ARG A 1 586 ? 9.677 32.163 15.051 1.00 89.31 586 ARG A N 1
ATOM 4618 C CA . ARG A 1 586 ? 10.105 30.787 15.289 1.00 89.31 586 ARG A CA 1
ATOM 4619 C C . ARG A 1 586 ? 10.204 30.453 16.777 1.00 89.31 586 ARG A C 1
ATOM 4621 O O . ARG A 1 586 ? 9.718 29.405 17.190 1.00 89.31 586 ARG A O 1
ATOM 4628 N N . ASN A 1 587 ? 10.791 31.342 17.579 1.00 89.81 587 ASN A N 1
ATOM 4629 C CA . ASN A 1 587 ? 10.912 31.156 19.026 1.00 89.81 587 ASN A CA 1
ATOM 4630 C C . ASN A 1 587 ? 9.542 31.124 19.710 1.00 89.81 587 ASN A C 1
ATOM 4632 O O . ASN A 1 587 ? 9.340 30.303 20.599 1.00 89.81 587 ASN A O 1
ATOM 4636 N N . LYS A 1 588 ? 8.584 31.939 19.245 1.00 92.94 588 LYS A N 1
ATOM 4637 C CA . LYS A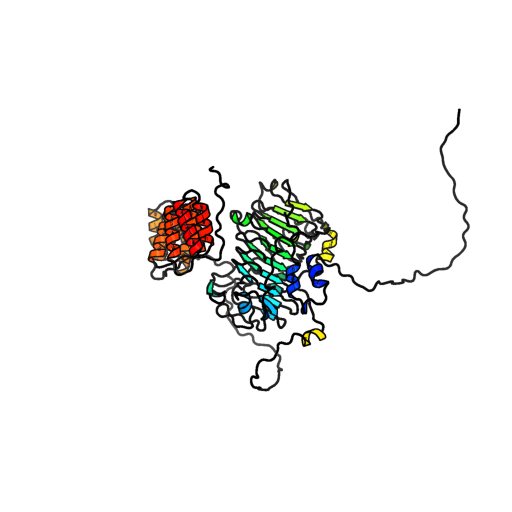 1 588 ? 7.194 31.883 19.716 1.00 92.94 588 LYS A CA 1
ATOM 4638 C C . LYS A 1 588 ? 6.563 30.511 19.451 1.00 92.94 588 LYS A C 1
ATOM 4640 O O . LYS A 1 588 ? 6.047 29.890 20.370 1.00 92.94 588 LYS A O 1
ATOM 4645 N N . VAL A 1 589 ? 6.663 30.007 18.216 1.00 92.81 589 VAL A N 1
ATOM 4646 C CA . VAL A 1 589 ? 6.137 28.675 17.848 1.00 92.81 589 VAL A CA 1
ATOM 4647 C C . VAL A 1 589 ? 6.823 27.560 18.645 1.00 92.81 589 VAL A C 1
ATOM 4649 O O . VAL A 1 589 ? 6.184 26.573 18.997 1.00 92.81 589 VAL A O 1
ATOM 4652 N N . LYS A 1 590 ? 8.118 27.707 18.948 1.00 89.62 590 LYS A N 1
ATOM 4653 C CA . LYS A 1 590 ? 8.870 26.747 19.762 1.00 89.62 590 LYS A CA 1
ATOM 4654 C C . LYS A 1 590 ? 8.380 26.706 21.212 1.00 89.62 590 LYS A C 1
ATOM 4656 O O . LYS A 1 590 ? 8.147 25.616 21.717 1.00 89.62 590 LYS A O 1
ATOM 4661 N N . GLN A 1 591 ? 8.188 27.867 21.840 1.00 90.94 591 GLN A N 1
ATOM 4662 C CA . GLN A 1 591 ? 7.626 27.965 23.193 1.00 90.94 591 GLN A CA 1
ATOM 4663 C C . GLN A 1 591 ? 6.217 27.371 23.246 1.00 90.94 591 GLN A C 1
ATOM 4665 O O . GLN A 1 591 ? 5.952 26.498 24.065 1.00 90.94 591 GLN A O 1
ATOM 4670 N N . ASP A 1 592 ? 5.357 27.757 22.299 1.00 91.88 592 ASP A N 1
ATOM 4671 C CA . ASP A 1 592 ? 4.008 27.200 22.185 1.00 91.88 592 ASP A CA 1
ATOM 4672 C C . ASP A 1 592 ? 4.036 25.664 22.021 1.00 91.88 592 ASP A C 1
ATOM 4674 O O . ASP A 1 592 ? 3.213 24.963 22.603 1.00 91.88 592 ASP A O 1
ATOM 4678 N N . PHE A 1 593 ? 4.983 25.112 21.248 1.00 90.12 593 PHE A N 1
ATOM 4679 C CA . PHE A 1 593 ? 5.128 23.660 21.096 1.00 90.12 593 PHE A CA 1
ATOM 4680 C C . PHE A 1 593 ? 5.518 22.981 22.412 1.00 90.12 593 PHE A C 1
ATOM 4682 O O . PHE A 1 593 ? 4.977 21.927 22.730 1.00 90.12 593 PHE A O 1
ATOM 4689 N N . GLU A 1 594 ? 6.463 23.550 23.160 1.00 88.75 594 GLU A N 1
ATOM 4690 C CA . GLU A 1 594 ? 6.909 23.003 24.448 1.00 88.75 594 GLU A CA 1
ATOM 4691 C C . GLU A 1 594 ? 5.780 23.029 25.493 1.00 88.75 594 GLU A C 1
ATOM 4693 O O . GLU A 1 594 ? 5.646 22.086 26.270 1.00 88.75 594 GLU A O 1
ATOM 4698 N N . GLU A 1 595 ? 4.926 24.058 25.466 1.00 88.69 595 GLU A N 1
ATOM 4699 C CA . GLU A 1 595 ? 3.738 24.154 26.322 1.00 88.69 595 GLU A CA 1
ATOM 4700 C C . GLU A 1 595 ? 2.652 23.137 25.941 1.00 88.69 595 GLU A C 1
ATOM 4702 O O . GLU A 1 595 ? 2.065 22.494 26.813 1.00 88.69 595 GLU A O 1
ATOM 4707 N N . ILE A 1 596 ? 2.382 22.971 24.642 1.00 87.44 596 ILE A N 1
ATOM 4708 C CA . ILE A 1 596 ? 1.321 22.081 24.143 1.00 87.44 596 ILE A CA 1
ATOM 4709 C C . ILE A 1 596 ? 1.758 20.604 24.185 1.00 87.44 596 ILE A C 1
ATOM 4711 O O . ILE A 1 596 ? 0.928 19.718 24.396 1.00 87.44 596 ILE A O 1
ATOM 4715 N N . PHE A 1 597 ? 3.054 20.319 24.019 1.00 86.31 597 PHE A N 1
ATOM 4716 C CA . PHE A 1 597 ? 3.611 18.965 23.938 1.00 86.31 597 PHE A CA 1
ATOM 4717 C C . PHE A 1 597 ? 4.797 18.747 24.907 1.00 86.31 597 PHE A C 1
ATOM 4719 O O . PHE A 1 597 ? 5.914 18.468 24.458 1.00 86.31 597 PHE A O 1
ATOM 4726 N N . PRO A 1 598 ? 4.576 18.788 26.235 1.00 81.75 598 PRO A N 1
ATOM 4727 C CA . PRO A 1 598 ? 5.654 18.788 27.235 1.00 81.75 598 PRO A CA 1
ATOM 4728 C C . PRO A 1 598 ? 6.519 17.515 27.231 1.00 81.75 598 PRO A C 1
ATOM 4730 O O . PRO A 1 598 ? 7.711 17.565 27.529 1.00 81.75 598 PRO A O 1
ATOM 4733 N N . ASP A 1 599 ? 5.947 16.370 26.848 1.00 82.31 599 ASP A N 1
ATOM 4734 C CA . ASP A 1 599 ? 6.640 15.073 26.822 1.00 82.31 599 ASP A CA 1
ATOM 4735 C C . ASP A 1 599 ? 7.325 14.766 25.477 1.00 82.31 599 ASP A C 1
ATOM 4737 O O . ASP A 1 599 ? 7.851 13.667 25.264 1.00 82.31 599 ASP A O 1
ATOM 4741 N N . GLN A 1 600 ? 7.293 15.700 24.523 1.00 77.31 600 GLN A N 1
ATOM 4742 C CA . GLN A 1 600 ? 7.751 15.463 23.157 1.00 77.31 600 GLN A CA 1
ATOM 4743 C C . GLN A 1 600 ? 8.956 16.327 22.813 1.00 77.31 600 GLN A C 1
ATOM 4745 O O . GLN A 1 600 ? 9.018 17.520 23.091 1.00 77.31 600 GLN A O 1
ATOM 4750 N N . ARG A 1 601 ? 9.944 15.718 22.147 1.00 73.31 601 ARG A N 1
ATOM 4751 C CA . ARG A 1 601 ? 11.107 16.465 21.665 1.00 73.31 601 ARG A CA 1
ATOM 4752 C C . ARG A 1 601 ? 10.693 17.377 20.517 1.00 73.31 601 ARG A C 1
ATOM 4754 O O . ARG A 1 601 ? 10.247 16.891 19.476 1.00 73.31 601 ARG A O 1
ATOM 4761 N N . VAL A 1 602 ? 10.923 18.676 20.695 1.00 72.00 602 VAL A N 1
ATOM 4762 C CA . VAL A 1 602 ? 10.809 19.682 19.636 1.00 72.00 602 VAL A CA 1
ATOM 4763 C C . VAL A 1 602 ? 11.680 19.255 18.455 1.00 72.00 602 VAL A C 1
ATOM 4765 O O . VAL A 1 602 ? 12.883 19.022 18.595 1.00 72.00 602 VAL A O 1
ATOM 4768 N N . TYR A 1 603 ? 11.078 19.158 17.272 1.00 66.31 603 TYR A N 1
ATOM 4769 C CA . TYR A 1 603 ? 11.840 19.049 16.034 1.00 66.31 603 TYR A CA 1
ATOM 4770 C C . TYR A 1 603 ? 12.439 20.423 15.708 1.00 66.31 603 TYR A C 1
ATOM 4772 O O . TYR A 1 603 ? 11.770 21.279 15.133 1.00 66.31 603 TYR A O 1
ATOM 4780 N N . ASP A 1 604 ? 13.695 20.626 16.100 1.00 64.69 604 ASP A N 1
ATOM 4781 C CA . ASP A 1 604 ? 14.446 21.867 15.904 1.00 64.69 604 ASP A CA 1
ATOM 4782 C C . ASP A 1 604 ? 15.649 21.593 14.980 1.00 64.69 604 ASP A C 1
ATOM 4784 O O . ASP A 1 604 ? 16.718 21.199 15.453 1.00 64.69 604 ASP A O 1
ATOM 4788 N N . PRO A 1 605 ? 15.476 21.657 13.644 1.00 61.53 605 PRO A N 1
ATOM 4789 C CA . PRO A 1 605 ? 16.581 21.420 12.723 1.00 61.53 605 PRO A CA 1
ATOM 4790 C C . PRO A 1 605 ? 17.651 22.518 12.893 1.00 61.53 605 PRO A C 1
ATOM 4792 O O . PRO A 1 605 ? 17.282 23.693 12.928 1.00 61.53 605 PRO A O 1
ATOM 4795 N N . PRO A 1 606 ? 18.950 22.162 12.977 1.00 57.44 606 PRO A N 1
ATOM 4796 C CA . PRO A 1 606 ? 20.025 23.126 13.206 1.00 57.44 606 PRO A CA 1
ATOM 4797 C C . PRO A 1 606 ? 20.129 24.146 12.065 1.00 57.44 606 PRO A C 1
ATOM 4799 O O . PRO A 1 606 ? 19.943 23.805 10.893 1.00 57.44 606 PRO A O 1
ATOM 4802 N N . GLU A 1 607 ? 20.469 25.387 12.427 1.00 56.84 607 GLU A N 1
ATOM 4803 C CA . GLU A 1 607 ? 20.575 26.555 11.534 1.00 56.84 607 GLU A CA 1
ATOM 4804 C C . GLU A 1 607 ? 21.568 26.341 10.368 1.00 56.84 607 GLU A C 1
ATOM 4806 O O . GLU A 1 607 ? 21.455 26.973 9.322 1.00 56.84 607 GLU A O 1
ATOM 4811 N N . GLU A 1 608 ? 22.494 25.386 10.496 1.00 50.06 608 GLU A N 1
ATOM 4812 C CA . GLU A 1 608 ? 23.645 25.205 9.601 1.00 50.06 608 GLU A CA 1
ATOM 4813 C C . GLU A 1 608 ? 23.408 24.327 8.350 1.00 50.06 608 GLU A C 1
ATOM 4815 O O . GLU A 1 608 ? 24.339 24.122 7.572 1.00 50.06 608 GLU A O 1
ATOM 4820 N N . ILE A 1 609 ? 22.200 23.800 8.092 1.00 50.12 609 ILE A N 1
ATOM 4821 C CA . ILE A 1 609 ? 21.985 22.842 6.972 1.00 50.12 609 ILE A CA 1
ATOM 4822 C C . ILE A 1 609 ? 21.325 23.451 5.720 1.00 50.12 609 ILE A C 1
ATOM 4824 O O . ILE A 1 609 ? 21.295 22.812 4.667 1.00 50.12 609 ILE A O 1
ATOM 4828 N N . PHE A 1 610 ? 20.876 24.705 5.743 1.00 48.56 610 PHE A N 1
ATOM 4829 C CA . PHE A 1 610 ? 20.292 25.332 4.550 1.00 48.56 610 PHE A CA 1
ATOM 4830 C C . PHE A 1 610 ? 20.919 26.693 4.285 1.00 48.56 610 PHE A C 1
ATOM 4832 O O . PHE A 1 610 ? 20.345 27.738 4.572 1.00 48.56 610 PHE A O 1
ATOM 4839 N N . GLY A 1 611 ? 22.124 26.654 3.712 1.00 37.69 611 GLY A N 1
ATOM 4840 C CA . GLY A 1 611 ? 22.737 27.823 3.102 1.00 37.69 611 GLY A CA 1
ATOM 4841 C C . GLY A 1 611 ? 21.780 28.472 2.103 1.00 37.69 611 GLY A C 1
ATOM 4842 O O . GLY A 1 611 ? 21.204 27.794 1.249 1.00 37.69 611 GLY A O 1
ATOM 4843 N N . LEU A 1 612 ? 21.635 29.788 2.252 1.00 39.56 612 LEU A N 1
ATOM 4844 C CA . LEU A 1 612 ? 21.068 30.706 1.272 1.00 39.56 612 LEU A CA 1
ATOM 4845 C C . LEU A 1 612 ? 21.501 30.303 -0.148 1.00 39.56 612 LEU A C 1
ATOM 4847 O O . LEU A 1 612 ? 22.696 30.252 -0.454 1.00 39.56 612 LEU A O 1
ATOM 4851 N N . ARG A 1 613 ? 20.521 30.024 -1.005 1.00 34.31 613 ARG A N 1
ATOM 4852 C CA . ARG A 1 613 ? 20.648 30.082 -2.459 1.00 34.31 613 ARG A CA 1
ATOM 4853 C C . ARG A 1 613 ? 19.498 30.886 -3.016 1.00 34.31 613 ARG A C 1
ATOM 4855 O O . ARG A 1 613 ? 18.358 30.617 -2.576 1.00 34.31 613 ARG A O 1
#

Sequence (613 aa):
MASPPCLPLITLCLILVSSLSKLTLADSYYTPSTNNKVLNPIDSCWRAKSNWATNRRALADCAVGFGKNAIGGKFGATYVVTDPSDDPAKPKPGTLRYAVIQSKPLWIVFAKSMVITLKNELMINSYKTIDGRGAKVEIAYGPCITIQHVSHVIIHGISVHDCKPGKSGLVQDSPTHVGHRRGSDGDAVDIFDSSDIWIDHCSFARCYDGLIDVIHGSTAITISNNFFSHHDKVMLFGHDDNNYEDRKIKVTVAFNRFGPGLVQRMPRVRLGYAHVANNRYEQWEMYAIGGSADPTIFSEGNYFVAPNNPDIKQVTKRETTNGWKNWKWRSSRDKFVNGAYFVPSGYGTTAPGYTKPQSFKVADGAMVPALTSDAGPLSCTTSRAVEALVSPSPQPPAISSIFPPALGCVRRYHDGRPRGPLWRGKKLIGKEALFVILGLKRFKDDNEKLDKFIKTHVLRLLKLDMVSVLNELERQEEVSLAVKMFRVIQKQDWYKPDVFLYKDLIISLARRKKMDDVMELWESMRKEDLFPDSQTYTEVIRGFLQYGSPADAMNIYEDMKKSPDPPEQLPFRILLKGLLPHPLLRNKVKQDFEEIFPDQRVYDPPEEIFGLR

Foldseek 3Di:
DDDDDDDDDDDDDDDDDDDDDDDDPDDDDPDPPDPPFDAFQLCCQQVVDPCCVVVVQSSLCRAFALLNQLSALSVFEEAEQEDLDEDFADDDRNYPLVQQQEPHAYEYEYPEADEREYQAERAGAERHEYEDFAYAYEDEDEAAYEDEPYERYEYEQYEYENFDKGDFDWGRNHPPDIDTDRIGQFEHYEAYNYESYEYEQAEYEHTRAEHYEAEHLYASYEYELAEYEQDEQYYEQYDDQPRQSSQNHEYEYELYEDDYNYAEPLPEHHNYEYEDFLYEHDAHNAANYEYENQYAYEAEQAEYAYHLDPVTQENYDYPDDDDCQQRAHDHYLAHGHNNHDYDGHHDDDSPSPDDPSNDDDGDHNVCSCSNSVSRHRDNHHDDPVVVVVPDDDDDDDDDDDDDDDDDDDDDDDDDDDDPDDPDDDDPDQDPLLVVLLVQCVVCVVPVVSNVVSCVPRVLPDDPVSLVVNLVVCLVVLVLVSSVVSLVVLVPDPPDDQDLVSLQSSLLSCLVVLVLVVNVVSVVVSVVSVHDHDLVSLQSNLLSCLVRNPPVVSVVSVVSQVVDPDQHDCRSLLSNLVSCLVPVVSNVVSVVVCCVSPVPDDDPHPDSPPDDDD

InterPro domains:
  IPR002022 Pectate lyase [PF00544] (120-319)
  IPR002022 Pectate lyase [SM00656] (113-310)
  IPR002885 Pentatricopeptide repeat [PF13041] (497-544)
  IPR002885 Pentatricopeptide repeat [PS51375] (498-532)
  IPR002885 Pentatricopeptide repeat [PS51375] (533-567)
  IPR002885 Pentatricopeptide repeat [TIGR00756] (504-533)
  IPR011050 Pectin lyase fold/virulence factor [SSF51126] (40-377)
  IPR011990 Tetratricopeptide-like helical domain superfamily [G3DSA:1.25.40.10] (427-613)
  IPR012334 Pectin lyase fold [G3DSA:2.160.20.10] (39-379)
  IPR018082 AmbAllergen [PR00807] (62-79)
  IPR018082 AmbAllergen [PR00807] (85-110)
  IPR018082 AmbAllergen [PR00807] (121-137)
  IPR018082 AmbAllergen [PR00807] (185-206)
  IPR018082 AmbAllergen [PR00807] (265-284)
  IPR018082 AmbAllergen [PR00807] (287-306)
  IPR018082 AmbAllergen [PR00807] (327-351)
  IPR018082 AmbAllergen [PR00807] (357-380)
  IPR045032 Pectin lyase family [PTHR31683] (36-383)